Protein AF-A0A7H5EWJ4-F1 (afdb_monomer_lite)

Sequence (745 aa):
MSKYFSHTSLWKEDADQFNPGRESRLIYRKPTSVRSFLQLGENDAYFILIGPKGSGKSLLLKEKAHSYTLEDRGYINLSGSEIAEKVTINAPVFEALSGFERERDWRDIWLFAICVLILANDKIPGNLPDSLQDKFHNAKAIGSIITEVIKDREQTGHYLKMIEQLCDEIRDKVQQPAFLCLDNVDGCLSSVIGDITKEDYESGRDALPNTAKVWTYSQIGAMKAVDAANSISSHLKVNVAIRKEVVPYISGQLLGNHLAKAVFLSLDKYELEQLFYNRIALTDPKELVTPHASEPFKRFTGLSTIPHRYVIHDDGSPMQETTFDYFYRHGFGRPRDLIVIGRAVSDLTQGPEFRAAPQEKRLSLLRQKVFEASQTNLRNYLKEVMPSLKRKVLENFIRKLKSNVIPMRQARQLDQDLLRYLFNLGCIGIVKNDPYNNTSDFIQHFEAPASNSYLDQRSLPDSPFYLVHPCLDLFFVENNRIHNGDWYNKTNIIGNMNSFRLPPENIGSLDSWKPSAVSGSRMKNPSQYHERPLEEYYEHFCKENEGILDRKANQLEENVADTFEKVFNLVMLHRLRAKGQLPVTDDQIEQAEKILEDCRLAQKHTAKLGRELNMYTVMRFQQKLQHRMLFLALYLIMELPLHQIKQFFHTEESFDLSLEPPRGNGPINFLQAAFFVEHLKGKLAEDPVERVGEKLKIFGNLSVIEKRCLLGIKEECKAYCQRFLESHHVEGLNCCDYLSIDWLK

Radius of gyration: 35.71 Å; chains: 1; bounding box: 89×78×93 Å

Structure (mmCIF, N/CA/C/O backbone):
data_AF-A0A7H5EWJ4-F1
#
_entry.id   AF-A0A7H5EWJ4-F1
#
loop_
_atom_site.group_PDB
_atom_site.id
_atom_site.type_symbol
_atom_site.label_atom_id
_atom_site.label_alt_id
_atom_site.label_comp_id
_atom_site.label_asym_id
_atom_site.label_entity_id
_atom_site.label_seq_id
_atom_site.pdbx_PDB_ins_code
_atom_site.Cartn_x
_atom_site.Cartn_y
_atom_site.Cartn_z
_atom_site.occupancy
_atom_site.B_iso_or_equiv
_atom_site.auth_seq_id
_atom_site.auth_comp_id
_atom_site.auth_asym_id
_atom_site.auth_atom_id
_atom_site.pdbx_PDB_model_num
ATOM 1 N N . MET A 1 1 ? -32.517 17.276 -9.440 1.00 37.78 1 MET A N 1
ATOM 2 C CA . MET A 1 1 ? -31.635 17.480 -8.265 1.00 37.78 1 MET A CA 1
ATOM 3 C C . MET A 1 1 ? -30.145 17.348 -8.641 1.00 37.78 1 MET A C 1
ATOM 5 O O . MET A 1 1 ? -29.412 16.634 -7.975 1.00 37.78 1 MET A O 1
ATOM 9 N N . SER A 1 2 ? -29.675 18.022 -9.703 1.00 36.94 2 SER A N 1
ATOM 10 C CA . SER A 1 2 ? -28.271 17.985 -10.179 1.00 36.94 2 SER A CA 1
ATOM 11 C C . SER A 1 2 ? -27.576 19.353 -10.084 1.00 36.94 2 SER A C 1
ATOM 13 O O . SER A 1 2 ? -26.681 19.658 -10.866 1.00 36.94 2 SER A O 1
ATOM 15 N N . LYS A 1 3 ? -28.024 20.222 -9.169 1.00 36.38 3 LYS A N 1
ATOM 16 C CA . LYS A 1 3 ? -27.422 21.545 -8.977 1.00 36.38 3 LYS A CA 1
ATOM 17 C C . LYS A 1 3 ? -26.226 21.438 -8.021 1.00 36.38 3 LYS A C 1
ATOM 19 O O . LYS A 1 3 ? -26.420 21.346 -6.817 1.00 36.38 3 LYS A O 1
ATOM 24 N N . TYR A 1 4 ? -25.036 21.477 -8.622 1.00 44.47 4 TYR A N 1
ATOM 25 C CA . TYR A 1 4 ? -23.759 21.974 -8.093 1.00 44.47 4 TYR A CA 1
ATOM 26 C C . TYR A 1 4 ? -23.183 21.294 -6.843 1.00 44.47 4 TYR A C 1
ATOM 28 O O . TYR A 1 4 ? -23.276 21.812 -5.734 1.00 44.47 4 TYR A O 1
ATOM 36 N N . PHE A 1 5 ? -22.448 20.202 -7.056 1.00 49.22 5 PHE A N 1
ATOM 37 C CA . PHE A 1 5 ? -21.243 19.970 -6.259 1.00 49.22 5 PHE A CA 1
ATOM 38 C C . PHE A 1 5 ? -20.154 20.879 -6.830 1.00 49.22 5 PHE A C 1
ATOM 40 O O . PHE A 1 5 ? -19.842 20.778 -8.013 1.00 49.22 5 PHE A O 1
ATOM 47 N N . SER A 1 6 ? -19.623 21.816 -6.040 1.00 49.12 6 SER A N 1
ATOM 48 C CA . SER A 1 6 ? -18.470 22.610 -6.480 1.00 49.12 6 SER A CA 1
ATOM 49 C C . SER A 1 6 ? -17.283 21.680 -6.738 1.00 49.12 6 SER A C 1
ATOM 51 O O . SER A 1 6 ? -17.130 20.669 -6.056 1.00 49.12 6 SER A O 1
ATOM 53 N N . HIS A 1 7 ? -16.408 22.011 -7.679 1.00 50.75 7 HIS A N 1
ATOM 54 C CA . HIS A 1 7 ? -15.266 21.172 -8.045 1.00 50.75 7 HIS A CA 1
ATOM 55 C C . HIS A 1 7 ? -14.399 20.712 -6.846 1.00 50.75 7 HIS A C 1
ATOM 57 O O . HIS A 1 7 ? -14.076 19.531 -6.691 1.00 50.75 7 HIS A O 1
ATOM 63 N N . THR A 1 8 ? -14.113 21.631 -5.917 1.00 53.62 8 THR A N 1
ATOM 64 C CA . THR A 1 8 ? -13.397 21.364 -4.656 1.00 53.62 8 THR A CA 1
ATOM 65 C C . THR A 1 8 ? -14.100 20.360 -3.747 1.00 53.62 8 THR A C 1
ATOM 67 O O . THR A 1 8 ? -13.459 19.757 -2.891 1.00 53.62 8 THR A O 1
ATOM 70 N N . SER A 1 9 ? -15.405 20.150 -3.925 1.00 63.19 9 SER A N 1
ATOM 71 C CA . SER A 1 9 ? -16.182 19.213 -3.118 1.00 63.19 9 SER A CA 1
ATOM 72 C C . SER A 1 9 ? -16.064 17.759 -3.581 1.00 63.19 9 SER A C 1
ATOM 74 O O . SER A 1 9 ? -16.241 16.853 -2.768 1.00 63.19 9 SER A O 1
ATOM 76 N N . LEU A 1 10 ? -15.706 17.512 -4.848 1.00 82.12 10 LEU A N 1
ATOM 77 C CA . LEU A 1 10 ? -15.564 16.150 -5.365 1.00 82.12 10 LEU A CA 1
ATOM 78 C C . LEU A 1 10 ? -14.201 15.548 -5.025 1.00 82.12 10 LEU A C 1
ATOM 80 O O . LEU A 1 10 ? -14.117 14.339 -4.891 1.00 82.12 10 LEU A O 1
ATOM 84 N N . TRP A 1 11 ? -13.147 16.331 -4.806 1.00 85.94 11 TRP A N 1
ATOM 85 C CA . TRP A 1 11 ? -11.803 15.812 -4.504 1.00 85.94 11 TRP A CA 1
ATOM 86 C C . TRP A 1 11 ? -11.356 16.083 -3.058 1.00 85.94 11 TRP A C 1
ATOM 88 O O . TRP A 1 11 ? -10.219 16.471 -2.808 1.00 85.94 11 TRP A O 1
ATOM 98 N N . LYS A 1 12 ? -12.261 15.893 -2.090 1.00 85.06 12 LYS A N 1
ATOM 99 C CA . LYS A 1 12 ? -11.979 16.068 -0.655 1.00 85.06 12 LYS A CA 1
ATOM 100 C C . LYS A 1 12 ? -11.032 14.990 -0.130 1.00 85.06 12 LYS A C 1
ATOM 102 O O . LYS A 1 12 ? -11.341 13.801 -0.204 1.00 85.06 12 LYS A O 1
ATOM 107 N N . GLU A 1 13 ? -9.904 15.424 0.424 1.00 81.81 13 GLU A N 1
ATOM 108 C CA . GLU A 1 13 ? -8.864 14.553 0.993 1.00 81.81 13 GLU A CA 1
ATOM 109 C C . GLU A 1 13 ? -9.197 14.097 2.422 1.00 81.81 13 GLU A C 1
ATOM 111 O O . GLU A 1 13 ? -8.827 12.989 2.827 1.00 81.81 13 GLU A O 1
ATOM 116 N N . ASP A 1 14 ? -9.898 14.950 3.177 1.00 82.12 14 ASP A N 1
ATOM 117 C CA . ASP A 1 14 ? -10.273 14.714 4.569 1.00 82.12 14 ASP A CA 1
ATOM 118 C C . ASP A 1 14 ? -11.754 14.326 4.686 1.00 82.12 14 ASP A C 1
ATOM 120 O O . ASP A 1 14 ? -12.637 14.959 4.101 1.00 82.12 14 ASP A O 1
ATOM 124 N N . ALA A 1 15 ? -12.028 13.296 5.485 1.00 81.81 15 ALA A N 1
ATOM 125 C CA . ALA A 1 15 ? -13.382 12.876 5.815 1.00 81.81 15 ALA A CA 1
ATOM 126 C C . ALA A 1 15 ? -14.124 13.923 6.669 1.00 81.81 15 ALA A C 1
ATOM 128 O O . ALA A 1 15 ? -15.350 13.892 6.734 1.00 81.81 15 ALA A O 1
ATOM 129 N N . ASP A 1 16 ? -13.425 14.859 7.317 1.00 82.25 16 ASP A N 1
ATOM 130 C CA . ASP A 1 16 ? -14.025 16.012 8.013 1.00 82.25 16 ASP A CA 1
ATOM 131 C C . ASP A 1 16 ? -14.712 16.994 7.063 1.00 82.25 16 ASP A C 1
ATOM 133 O O . ASP A 1 16 ? -15.659 17.673 7.449 1.00 82.25 16 ASP A O 1
ATOM 137 N N . GLN A 1 17 ? -14.315 17.010 5.793 1.00 81.44 17 GLN A N 1
ATOM 138 C CA . GLN A 1 17 ? -14.946 17.852 4.779 1.00 81.44 17 GLN A CA 1
ATOM 139 C C . GLN A 1 17 ? -16.190 17.193 4.171 1.00 81.44 17 GLN A C 1
ATOM 141 O O . GLN A 1 17 ? -16.943 17.856 3.456 1.00 81.44 17 GLN A O 1
ATOM 146 N N . PHE A 1 18 ? -16.386 15.892 4.390 1.00 81.56 18 PHE A N 1
ATOM 147 C CA . PHE A 1 18 ? -17.461 15.113 3.786 1.00 81.56 18 PHE A CA 1
ATOM 148 C C . PHE A 1 18 ? -18.790 15.344 4.507 1.00 81.56 18 PHE A C 1
ATOM 150 O O . PHE A 1 18 ? -18.836 15.345 5.736 1.00 81.56 18 PHE A O 1
ATOM 157 N N . ASN A 1 19 ? -19.873 15.501 3.742 1.00 82.00 19 ASN A N 1
ATOM 158 C CA . ASN A 1 19 ? -21.229 15.585 4.281 1.00 82.00 19 ASN A CA 1
ATOM 159 C C . ASN A 1 19 ? -21.991 14.270 4.013 1.00 82.00 19 ASN A C 1
ATOM 161 O O . ASN A 1 19 ? -22.425 14.044 2.873 1.00 82.00 19 ASN A O 1
ATOM 165 N N . PRO A 1 20 ? -22.153 13.408 5.036 1.00 80.94 20 PRO A N 1
ATOM 166 C CA . PRO A 1 20 ? -22.885 12.152 4.909 1.00 80.94 20 PRO A CA 1
ATOM 167 C C . PRO A 1 20 ? -24.307 12.336 4.365 1.00 80.94 20 PRO A C 1
ATOM 169 O O . PRO A 1 20 ? -24.958 13.355 4.596 1.00 80.94 20 PRO A O 1
ATOM 172 N N . GLY A 1 21 ? -24.782 11.372 3.578 1.00 76.06 21 GLY A N 1
ATOM 173 C CA . GLY A 1 21 ? -26.097 11.423 2.924 1.00 76.06 21 GLY A CA 1
ATOM 174 C C . GLY A 1 21 ? -26.117 12.236 1.630 1.00 76.06 21 GLY A C 1
ATOM 175 O O . GLY A 1 21 ? -26.536 11.741 0.582 1.00 76.06 21 GLY A O 1
ATOM 176 N N . ARG A 1 22 ? -25.615 13.479 1.657 1.00 76.31 22 ARG A N 1
ATOM 177 C CA . ARG A 1 22 ? -25.525 14.319 0.445 1.00 76.31 22 ARG A CA 1
ATOM 178 C C . ARG A 1 22 ? -24.484 13.781 -0.527 1.00 76.31 22 ARG A C 1
ATOM 180 O O . ARG A 1 22 ? -24.718 13.743 -1.734 1.00 76.31 22 ARG A O 1
ATOM 187 N N . GLU A 1 23 ? -23.347 13.354 0.006 1.00 80.31 23 GLU A N 1
ATOM 188 C CA . GLU A 1 23 ? -22.179 12.943 -0.770 1.00 80.31 23 GLU A CA 1
ATOM 189 C C . GLU A 1 23 ? -21.988 11.420 -0.809 1.00 80.31 23 GLU A C 1
ATOM 191 O O . GLU A 1 23 ? -20.980 10.939 -1.322 1.00 80.31 23 GLU A O 1
ATOM 196 N N . SER A 1 24 ? -22.976 10.633 -0.366 1.00 78.81 24 SER A N 1
ATOM 197 C CA . SER A 1 24 ? -22.932 9.159 -0.334 1.00 78.81 24 SER A CA 1
ATOM 198 C C . SER A 1 24 ? -22.603 8.505 -1.681 1.00 78.81 24 SER A C 1
ATOM 200 O O . SER A 1 24 ? -22.099 7.384 -1.720 1.00 78.81 24 SER A O 1
ATOM 202 N N . ARG A 1 25 ? -22.845 9.206 -2.798 1.00 78.88 25 ARG A N 1
ATOM 203 C CA . ARG A 1 25 ? -22.490 8.768 -4.162 1.00 78.88 25 ARG A CA 1
ATOM 204 C C . ARG A 1 25 ? -20.980 8.725 -4.420 1.00 78.88 25 ARG A C 1
ATOM 206 O O . ARG A 1 25 ? -20.555 8.073 -5.367 1.00 78.88 25 ARG A O 1
ATOM 213 N N . LEU A 1 26 ? -20.181 9.408 -3.599 1.00 80.69 26 LEU A N 1
ATOM 214 C CA . LEU A 1 26 ? -18.717 9.364 -3.656 1.00 80.69 26 LEU A CA 1
ATOM 215 C C . LEU A 1 26 ? -18.150 8.075 -3.047 1.00 80.69 26 LEU A C 1
ATOM 217 O O . LEU A 1 26 ? -16.985 7.751 -3.276 1.00 80.69 26 LEU A O 1
ATOM 221 N N . ILE A 1 27 ? -18.956 7.338 -2.276 1.00 81.56 27 ILE A N 1
ATOM 222 C CA . ILE A 1 27 ? -18.555 6.074 -1.665 1.00 81.56 27 ILE A CA 1
ATOM 223 C C . ILE A 1 27 ? -18.795 4.952 -2.669 1.00 81.56 27 ILE A C 1
ATOM 225 O O . ILE A 1 27 ? -19.927 4.660 -3.058 1.00 81.56 27 ILE A O 1
ATOM 229 N N . TYR A 1 28 ? -17.722 4.271 -3.057 1.00 83.25 28 TYR A N 1
ATOM 230 C CA . TYR A 1 28 ? -17.831 3.061 -3.854 1.00 83.25 28 TYR A CA 1
ATOM 231 C C . TYR A 1 28 ? -18.279 1.899 -2.956 1.00 83.25 28 TYR A C 1
ATOM 233 O O . TYR A 1 28 ? -17.487 1.352 -2.198 1.00 83.25 28 TYR A O 1
ATOM 241 N N . ARG A 1 29 ? -19.575 1.561 -3.003 1.00 82.44 29 ARG A N 1
ATOM 242 C CA . ARG A 1 29 ? -20.225 0.579 -2.106 1.00 82.44 29 ARG A CA 1
ATOM 243 C C . ARG A 1 29 ? -20.177 -0.878 -2.588 1.00 82.44 29 ARG A C 1
ATOM 245 O O . ARG A 1 29 ? -20.661 -1.755 -1.880 1.00 82.44 29 ARG A O 1
ATOM 252 N N . LYS A 1 30 ? -19.647 -1.147 -3.786 1.00 83.19 30 LYS A N 1
ATOM 253 C CA . LYS A 1 30 ? -19.536 -2.516 -4.325 1.00 83.19 30 LYS A CA 1
ATOM 254 C C . LYS A 1 30 ? -18.557 -3.430 -3.564 1.00 83.19 30 LYS A C 1
ATOM 256 O O . LYS A 1 30 ? -18.903 -4.603 -3.438 1.00 83.19 30 LYS A O 1
ATOM 261 N N . PRO A 1 31 ? -17.402 -2.952 -3.053 1.00 86.31 31 PRO A N 1
ATOM 262 C CA . PRO A 1 31 ? -16.474 -3.782 -2.294 1.00 86.31 31 PRO A CA 1
ATOM 263 C C . PRO A 1 31 ? -17.175 -4.455 -1.118 1.00 86.31 31 PRO A C 1
ATOM 265 O O . PRO A 1 31 ? -17.892 -3.801 -0.353 1.00 86.31 31 PRO A O 1
ATOM 268 N N . THR A 1 32 ? -16.956 -5.759 -0.948 1.00 84.81 32 THR A N 1
ATOM 269 C CA . THR A 1 32 ? -17.618 -6.545 0.105 1.00 84.81 32 THR A CA 1
ATOM 270 C C . THR A 1 32 ? -17.316 -5.988 1.492 1.00 84.81 32 THR A C 1
ATOM 272 O O . THR A 1 32 ? -18.220 -5.925 2.322 1.00 84.81 32 THR A O 1
ATOM 275 N N . SER A 1 33 ? -16.088 -5.520 1.731 1.00 87.06 33 SER A N 1
ATOM 276 C CA . SER A 1 33 ? -15.681 -4.876 2.986 1.00 87.06 33 SER A CA 1
ATOM 277 C C . SER A 1 33 ? -16.533 -3.633 3.283 1.00 87.06 33 SER A C 1
ATOM 279 O O . SER A 1 33 ? -17.160 -3.540 4.336 1.00 87.06 33 SER A O 1
ATOM 281 N N . VAL A 1 34 ? -16.651 -2.718 2.318 1.00 88.81 34 VAL A N 1
ATOM 282 C CA . VAL A 1 34 ? -17.464 -1.497 2.439 1.00 88.81 34 VAL A CA 1
ATOM 283 C C . VAL A 1 34 ? -18.936 -1.834 2.659 1.00 88.81 34 VAL A C 1
ATOM 285 O O . VAL A 1 34 ? -19.568 -1.294 3.567 1.00 88.81 34 VAL A O 1
ATOM 288 N N . ARG A 1 35 ? -19.489 -2.742 1.848 1.00 89.19 35 ARG A N 1
ATOM 289 C CA . ARG A 1 35 ? -20.900 -3.127 1.934 1.00 89.19 35 ARG A CA 1
ATOM 290 C C . ARG A 1 35 ? -21.232 -3.752 3.284 1.00 89.19 35 ARG A C 1
ATOM 292 O O . ARG A 1 35 ? -22.228 -3.363 3.877 1.00 89.19 35 ARG A O 1
ATOM 299 N N . SER A 1 36 ? -20.411 -4.692 3.748 1.00 88.81 36 SER A N 1
ATOM 300 C CA . SER A 1 36 ? -20.656 -5.429 4.995 1.00 88.81 36 SER A CA 1
ATOM 301 C C . SER A 1 36 ? -20.597 -4.501 6.203 1.00 88.81 36 SER A C 1
ATOM 303 O O . SER A 1 36 ? -21.455 -4.576 7.072 1.00 88.81 36 SER A O 1
ATOM 305 N N . PHE A 1 37 ? -19.650 -3.559 6.231 1.00 92.38 37 PHE A N 1
ATOM 306 C CA . PHE A 1 37 ? -19.574 -2.598 7.330 1.00 92.38 37 PHE A CA 1
ATOM 307 C C . PHE A 1 37 ? -20.787 -1.655 7.374 1.00 92.38 37 PHE A C 1
ATOM 309 O O . PHE A 1 37 ? -21.310 -1.382 8.451 1.00 92.38 37 PHE A O 1
ATOM 316 N N . LEU A 1 38 ? -21.256 -1.174 6.216 1.00 91.00 38 LEU A N 1
ATOM 317 C CA . LEU A 1 38 ? -22.390 -0.243 6.116 1.00 91.00 38 LEU A CA 1
ATOM 318 C C . LEU A 1 38 ? -23.775 -0.915 6.222 1.00 91.00 38 LEU A C 1
ATOM 320 O O . LEU A 1 38 ? -24.786 -0.216 6.140 1.00 91.00 38 LEU A O 1
ATOM 324 N N . GLN A 1 39 ? -23.852 -2.243 6.361 1.00 88.12 39 GLN A N 1
ATOM 325 C CA . GLN A 1 39 ? -25.119 -2.941 6.591 1.00 88.12 39 GLN A CA 1
ATOM 326 C C . GLN A 1 39 ? -25.670 -2.624 7.983 1.00 88.12 39 GLN A C 1
ATOM 328 O O . GLN A 1 39 ? -24.921 -2.551 8.952 1.00 88.12 39 GLN A O 1
ATOM 333 N N . LEU A 1 40 ? -26.992 -2.448 8.060 1.00 84.12 40 LEU A N 1
ATOM 334 C CA . LEU A 1 40 ? -27.727 -2.156 9.289 1.00 84.12 40 LEU A CA 1
ATOM 335 C C . LEU A 1 40 ? -28.909 -3.128 9.464 1.00 84.12 40 LEU A C 1
ATOM 337 O O . LEU A 1 40 ? -29.346 -3.744 8.492 1.00 84.12 40 LEU A O 1
ATOM 341 N N . GLY A 1 41 ? -29.488 -3.181 10.668 1.00 77.06 41 GLY A N 1
ATOM 342 C CA . GLY A 1 41 ? -30.651 -4.019 10.998 1.00 77.06 41 GLY A CA 1
ATOM 343 C C . GLY A 1 41 ? -30.245 -5.372 11.583 1.00 77.06 41 GLY A C 1
ATOM 344 O O . GLY A 1 41 ? -29.256 -5.451 12.304 1.00 77.06 41 GLY A O 1
ATOM 345 N N . GLU A 1 42 ? -30.977 -6.440 11.255 1.00 66.00 42 GLU A N 1
ATOM 346 C CA . GLU A 1 42 ? -30.692 -7.808 11.738 1.00 66.00 42 GLU A CA 1
ATOM 347 C C . GLU A 1 42 ? -29.290 -8.312 11.346 1.00 66.00 42 GLU A C 1
ATOM 349 O O . GLU A 1 42 ? -28.726 -9.169 12.017 1.00 66.00 42 GLU A O 1
ATOM 354 N N . ASN A 1 43 ? -28.700 -7.725 10.299 1.00 71.94 43 ASN A N 1
ATOM 355 C CA . ASN A 1 43 ? -27.361 -8.048 9.800 1.00 71.94 43 ASN A CA 1
ATOM 356 C C . ASN A 1 43 ? -26.273 -7.055 10.257 1.00 71.94 43 ASN A C 1
ATOM 358 O O . ASN A 1 43 ? -25.161 -7.076 9.730 1.00 71.94 43 ASN A O 1
ATOM 362 N N . ASP A 1 44 ? -26.568 -6.159 11.203 1.00 83.12 44 ASP A N 1
ATOM 363 C CA . ASP A 1 44 ? -25.583 -5.229 11.768 1.00 83.12 44 ASP A CA 1
ATOM 364 C C . ASP A 1 44 ? -24.665 -5.950 12.765 1.00 83.12 44 ASP A C 1
ATOM 366 O O . ASP A 1 44 ? -24.838 -5.868 13.982 1.00 83.12 44 ASP A O 1
ATOM 370 N N . ALA A 1 45 ? -23.727 -6.726 12.222 1.00 85.31 45 ALA A N 1
ATOM 371 C CA . ALA A 1 45 ? -22.802 -7.571 12.979 1.00 85.31 45 ALA A CA 1
ATOM 372 C C . ALA A 1 45 ? -21.380 -6.989 13.082 1.00 85.31 45 ALA A C 1
ATOM 374 O O . ALA A 1 45 ? -20.553 -7.501 13.839 1.00 85.31 45 ALA A O 1
ATOM 375 N N . TYR A 1 46 ? -21.080 -5.932 12.317 1.00 91.81 46 TYR A N 1
ATOM 376 C CA . TYR A 1 46 ? -19.728 -5.393 12.167 1.00 91.81 46 TYR A CA 1
ATOM 377 C C . TYR A 1 46 ? -19.584 -4.016 12.809 1.00 91.81 46 TYR A C 1
ATOM 379 O O . TYR A 1 46 ? -20.022 -3.008 12.254 1.00 91.81 46 TYR A O 1
ATOM 387 N N . PHE A 1 47 ? -18.902 -3.966 13.949 1.00 93.81 47 PHE A N 1
ATOM 388 C CA . PHE A 1 47 ? -18.723 -2.746 14.747 1.00 93.81 47 PHE A CA 1
ATOM 389 C C . PHE A 1 47 ? -17.296 -2.198 14.696 1.00 93.81 47 PHE A C 1
ATOM 391 O O . PHE A 1 47 ? -17.046 -1.044 15.043 1.00 93.81 47 PHE A O 1
ATOM 398 N N . ILE A 1 48 ? -16.347 -3.019 14.250 1.00 95.69 48 ILE A N 1
ATOM 399 C CA . ILE A 1 48 ? -14.925 -2.686 14.235 1.00 95.69 48 ILE A CA 1
ATOM 400 C C . ILE A 1 48 ? -14.469 -2.545 12.783 1.00 95.69 48 ILE A C 1
ATOM 402 O O . ILE A 1 48 ? -14.607 -3.468 11.981 1.00 95.69 48 ILE A O 1
ATOM 406 N N . LEU A 1 49 ? -13.885 -1.399 12.442 1.00 95.75 49 LEU A N 1
ATOM 407 C CA . LEU A 1 49 ? -13.306 -1.148 11.126 1.00 95.75 49 LEU A CA 1
ATOM 408 C C . LEU A 1 49 ? -11.780 -1.093 11.219 1.00 95.75 49 LEU A C 1
ATOM 410 O O . LEU A 1 49 ? -11.210 -0.216 11.867 1.00 95.75 49 LEU A O 1
ATOM 414 N N . ILE A 1 50 ? -11.109 -2.015 10.535 1.00 94.75 50 ILE A N 1
ATOM 415 C CA . ILE A 1 50 ? -9.654 -2.171 10.569 1.00 94.75 50 ILE A CA 1
ATOM 416 C C . ILE A 1 50 ? -9.080 -1.802 9.208 1.00 94.75 50 ILE A C 1
ATOM 418 O O . ILE A 1 50 ? -9.507 -2.319 8.183 1.00 94.75 50 ILE A O 1
ATOM 422 N N . GLY A 1 51 ? -8.068 -0.941 9.169 1.00 92.94 51 GLY A N 1
ATOM 423 C CA . GLY A 1 51 ? -7.409 -0.595 7.909 1.00 92.94 51 GLY A CA 1
ATOM 424 C C . GLY A 1 51 ? -6.227 0.355 8.084 1.00 92.94 51 GLY A C 1
ATOM 425 O O . GLY A 1 51 ? -6.128 1.036 9.113 1.00 92.94 51 GLY A O 1
ATOM 426 N N . PRO A 1 52 ? -5.333 0.460 7.086 1.00 91.19 52 PRO A N 1
ATOM 427 C CA . PRO A 1 52 ? -4.208 1.391 7.138 1.00 91.19 52 PRO A CA 1
ATOM 428 C C . PRO A 1 52 ? -4.684 2.849 7.184 1.00 91.19 52 PRO A C 1
ATOM 430 O O . PRO A 1 52 ? -5.844 3.169 6.881 1.00 91.19 52 PRO A O 1
ATOM 433 N N . LYS A 1 53 ? -3.805 3.775 7.572 1.00 90.19 53 LYS A N 1
ATOM 434 C CA . LYS A 1 53 ? -4.106 5.214 7.495 1.00 90.19 53 LYS A CA 1
ATOM 435 C C . LYS A 1 53 ? -4.262 5.635 6.029 1.00 90.19 53 LYS A C 1
ATOM 437 O O . LYS A 1 53 ? -3.485 5.212 5.180 1.00 90.19 53 LYS A O 1
ATOM 442 N N . GLY A 1 54 ? -5.311 6.404 5.722 1.00 90.38 54 GLY A N 1
ATOM 443 C CA . GLY A 1 54 ? -5.662 6.790 4.346 1.00 90.38 54 GLY A CA 1
ATOM 444 C C . GLY A 1 54 ? -6.555 5.804 3.570 1.00 90.38 54 GLY A C 1
ATOM 445 O O . GLY A 1 54 ? -6.863 6.071 2.411 1.00 90.38 54 GLY A O 1
ATOM 446 N N . SER A 1 55 ? -7.017 4.708 4.192 1.00 91.38 55 SER A N 1
ATOM 447 C CA . SER A 1 55 ? -7.937 3.725 3.572 1.00 91.38 55 SER A CA 1
ATOM 448 C C . SER A 1 55 ? -9.403 4.168 3.475 1.00 91.38 55 SER A C 1
ATOM 450 O O . SER A 1 55 ? -10.173 3.538 2.762 1.00 91.38 55 SER A O 1
ATOM 452 N N . GLY A 1 56 ? -9.802 5.241 4.168 1.00 91.50 56 GLY A N 1
ATOM 453 C CA . GLY A 1 56 ? -11.191 5.726 4.184 1.00 91.50 56 GLY A CA 1
ATOM 454 C C . GLY A 1 56 ? -12.011 5.334 5.420 1.00 91.50 56 GLY A C 1
ATOM 455 O O . GLY A 1 56 ? -13.228 5.486 5.399 1.00 91.50 56 GLY A O 1
ATOM 456 N N . LYS A 1 57 ? -11.376 4.876 6.511 1.00 93.50 57 LYS A N 1
ATOM 457 C CA . LYS A 1 57 ? -12.077 4.471 7.747 1.00 93.50 57 LYS A CA 1
ATOM 458 C C . LYS A 1 57 ? -13.039 5.532 8.292 1.00 93.50 57 LYS A C 1
ATOM 460 O O . LYS A 1 57 ? -14.219 5.250 8.457 1.00 93.50 57 LYS A O 1
ATOM 465 N N . SER A 1 58 ? -12.547 6.752 8.498 1.00 92.81 58 SER A N 1
ATOM 466 C CA . SER A 1 58 ? -13.328 7.886 9.011 1.00 92.81 58 SER A CA 1
ATOM 467 C C . SER A 1 58 ? -14.540 8.208 8.132 1.00 92.81 58 SER A C 1
ATOM 469 O O . SER A 1 58 ? -15.626 8.476 8.635 1.00 92.81 58 SER A O 1
ATOM 471 N N . LEU A 1 59 ? -14.389 8.105 6.804 1.00 91.94 59 LEU A N 1
ATOM 472 C CA . LEU A 1 59 ? -15.4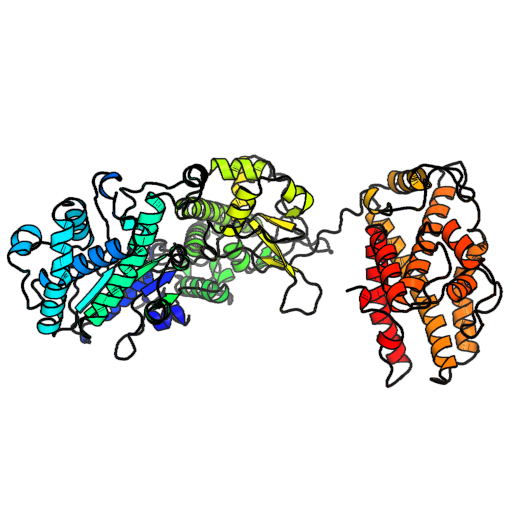85 8.306 5.853 1.00 91.94 59 LEU A CA 1
ATOM 473 C C . LEU A 1 59 ? -16.588 7.253 6.037 1.00 91.94 59 LEU A C 1
ATOM 475 O O . LEU A 1 59 ? -17.763 7.601 6.125 1.00 91.94 59 LEU A O 1
ATOM 479 N N . LEU A 1 60 ? -16.216 5.973 6.125 1.00 93.31 60 LEU A N 1
ATOM 480 C CA . LEU A 1 60 ? -17.178 4.884 6.313 1.00 93.31 60 LEU A CA 1
ATOM 481 C C . LEU A 1 60 ? -17.841 4.926 7.689 1.00 93.31 60 LEU A C 1
ATOM 483 O O . LEU A 1 60 ? -19.030 4.642 7.794 1.00 93.31 60 LEU A O 1
ATOM 487 N N . LEU A 1 61 ? -17.100 5.307 8.730 1.00 93.56 61 LEU A N 1
ATOM 488 C CA . LEU A 1 61 ? -17.640 5.450 10.078 1.00 93.56 61 LEU A CA 1
ATOM 489 C C . LEU A 1 61 ? -18.711 6.549 10.130 1.00 93.56 61 LEU A C 1
ATOM 491 O O . LEU A 1 61 ? -19.793 6.317 10.662 1.00 93.56 61 LEU A O 1
ATOM 495 N N . LYS A 1 62 ? -18.456 7.706 9.504 1.00 92.19 62 LYS A N 1
ATOM 496 C CA . LYS A 1 62 ? -19.437 8.797 9.392 1.00 92.19 62 LYS A CA 1
ATOM 497 C C . LYS A 1 62 ? -20.651 8.422 8.550 1.00 92.19 62 LYS A C 1
ATOM 499 O O . LYS A 1 62 ? -21.766 8.803 8.888 1.00 92.19 62 LYS A O 1
ATOM 504 N N . GLU A 1 63 ? -20.457 7.663 7.474 1.00 92.12 63 GLU A N 1
ATOM 505 C CA . GLU A 1 63 ? -21.569 7.177 6.655 1.00 92.12 63 GLU A CA 1
ATOM 506 C C . GLU A 1 63 ? -22.434 6.154 7.410 1.00 92.12 63 GLU A C 1
ATOM 508 O O . GLU A 1 63 ? -23.665 6.186 7.313 1.00 92.12 63 GLU A O 1
ATOM 513 N N . LYS A 1 64 ? -21.810 5.267 8.200 1.00 92.25 64 LYS A N 1
ATOM 514 C CA . LYS A 1 64 ? -22.526 4.335 9.079 1.00 92.25 64 LYS A CA 1
ATOM 515 C C . LYS A 1 64 ? -23.308 5.095 10.149 1.00 92.25 64 LYS A C 1
ATOM 517 O O . LYS A 1 64 ? -24.502 4.861 10.301 1.00 92.25 64 LYS A O 1
ATOM 522 N N . ALA A 1 65 ? -22.666 6.063 10.802 1.00 91.88 65 ALA A N 1
ATOM 523 C CA . ALA A 1 65 ? -23.301 6.943 11.774 1.00 91.88 65 ALA A CA 1
ATOM 524 C C . ALA A 1 65 ? -24.515 7.681 11.192 1.00 91.88 65 ALA A C 1
ATOM 526 O O . ALA A 1 65 ? -25.604 7.644 11.757 1.00 91.88 65 ALA A O 1
ATOM 527 N N . HIS A 1 66 ? -24.364 8.276 10.008 1.00 91.06 66 HIS A N 1
ATOM 528 C CA . HIS A 1 66 ? -25.466 8.930 9.308 1.00 91.06 66 HIS A CA 1
ATOM 529 C C . HIS A 1 66 ? -26.632 7.988 9.027 1.00 91.06 66 HIS A C 1
ATOM 531 O O . HIS A 1 66 ? -27.792 8.360 9.189 1.00 91.06 66 HIS A O 1
ATOM 537 N N . SER A 1 67 ? -26.328 6.749 8.659 1.00 89.44 67 SER A N 1
ATOM 538 C CA . SER A 1 67 ? -27.349 5.746 8.388 1.00 89.44 67 SER A CA 1
ATOM 539 C C . SER A 1 67 ? -28.166 5.383 9.644 1.00 89.44 67 SER A C 1
ATOM 541 O O . SER A 1 67 ? -29.332 5.023 9.495 1.00 89.44 67 SER A O 1
ATOM 543 N N . TYR A 1 68 ? -27.622 5.541 10.864 1.00 89.62 68 TYR A N 1
ATOM 544 C CA . TYR A 1 68 ? -28.399 5.453 12.115 1.00 89.62 68 TYR A CA 1
ATOM 545 C C . TYR A 1 68 ? -29.295 6.675 12.356 1.00 89.62 68 TYR A C 1
ATOM 547 O O . TYR A 1 68 ? -30.370 6.526 12.927 1.00 89.62 68 TYR A O 1
ATOM 555 N N . THR A 1 69 ? -28.883 7.867 11.908 1.00 85.94 69 THR A N 1
ATOM 556 C CA . THR A 1 69 ? -29.631 9.126 12.115 1.00 85.94 69 THR A CA 1
ATOM 557 C C . THR A 1 69 ? -30.840 9.316 11.197 1.00 85.94 69 THR A C 1
ATOM 559 O O . THR A 1 69 ? -31.574 10.286 11.362 1.00 85.94 69 THR A O 1
ATOM 562 N N . LEU A 1 70 ? -31.046 8.432 10.216 1.00 82.88 70 LEU A N 1
ATOM 563 C CA . LEU A 1 70 ? -32.198 8.510 9.317 1.00 82.88 70 LEU A CA 1
ATOM 564 C C . LEU A 1 70 ? -33.506 8.359 10.115 1.00 82.88 70 LEU A C 1
ATOM 566 O O . LEU A 1 70 ? -33.633 7.435 10.921 1.00 82.88 70 LEU A O 1
ATOM 570 N N . GLU A 1 71 ? -34.449 9.280 9.877 1.00 58.34 71 GLU A N 1
ATOM 571 C CA . GLU A 1 71 ? -35.614 9.577 10.736 1.00 58.34 71 GLU A CA 1
ATOM 572 C C . GLU A 1 71 ? -36.451 8.345 11.123 1.00 58.34 71 GLU A C 1
ATOM 574 O O . GLU A 1 71 ? -36.926 8.260 12.253 1.00 58.34 71 GLU A O 1
ATOM 579 N N . ASP A 1 72 ? -36.535 7.336 10.254 1.00 63.66 72 ASP A N 1
ATOM 580 C CA . ASP A 1 72 ? -37.331 6.123 10.482 1.00 63.66 72 ASP A CA 1
ATOM 581 C C . ASP A 1 72 ? -36.748 5.152 11.530 1.00 63.66 72 ASP A C 1
ATOM 583 O O . ASP A 1 72 ? -37.372 4.138 11.844 1.00 63.66 72 ASP A O 1
ATOM 587 N N . ARG A 1 73 ? -35.540 5.401 12.063 1.00 71.19 73 ARG A N 1
ATOM 588 C CA . ARG A 1 73 ? -34.831 4.436 12.931 1.00 71.19 73 ARG A CA 1
ATOM 589 C C . ARG A 1 73 ? -34.805 4.789 14.418 1.00 71.19 73 ARG A C 1
ATOM 591 O O . ARG A 1 73 ? -34.512 3.911 15.223 1.00 71.19 73 ARG A O 1
ATOM 598 N N . GLY A 1 74 ? -35.077 6.041 14.794 1.00 82.81 74 GLY A N 1
ATOM 599 C CA . GLY A 1 74 ? -35.243 6.453 16.199 1.00 82.81 74 GLY A CA 1
ATOM 600 C C . GLY A 1 74 ? -34.015 6.312 17.117 1.00 82.81 74 GLY A C 1
ATOM 601 O O . GLY A 1 74 ? -34.176 6.293 18.340 1.00 82.81 74 GLY A O 1
ATOM 602 N N . TYR A 1 75 ? -32.803 6.205 16.560 1.00 90.06 75 TYR A N 1
ATOM 603 C CA . TYR A 1 75 ? -31.578 6.036 17.345 1.00 90.06 75 TYR A CA 1
ATOM 604 C C . TYR A 1 75 ? -31.161 7.319 18.083 1.00 90.06 75 TYR A C 1
ATOM 606 O O . TYR A 1 75 ? -31.110 8.404 17.500 1.00 90.06 75 TYR A O 1
ATOM 614 N N . ILE A 1 76 ? -30.753 7.183 19.346 1.00 91.44 76 ILE A N 1
ATOM 615 C CA . ILE A 1 76 ? -30.103 8.246 20.119 1.00 91.44 76 ILE A CA 1
ATOM 616 C C . ILE A 1 76 ? -28.626 8.335 19.721 1.00 91.44 76 ILE A C 1
ATOM 618 O O . ILE A 1 76 ? -27.881 7.363 19.837 1.00 91.44 76 ILE A O 1
ATOM 622 N N . ASN A 1 77 ? -28.191 9.523 19.300 1.00 92.06 77 ASN A N 1
ATOM 623 C CA . ASN A 1 77 ? -26.774 9.821 19.113 1.00 92.06 77 ASN A CA 1
ATOM 624 C C . ASN A 1 77 ? -26.105 10.149 20.457 1.00 92.06 77 ASN A C 1
ATOM 626 O O . ASN A 1 77 ? -26.468 11.140 21.101 1.00 92.06 77 ASN A O 1
ATOM 630 N N . LEU A 1 78 ? -25.120 9.342 20.854 1.00 91.94 78 LEU A N 1
ATOM 631 C CA . LEU A 1 78 ? -24.377 9.519 22.101 1.00 91.94 78 LEU A CA 1
ATOM 632 C C . LEU A 1 78 ? -23.216 10.518 21.981 1.00 91.94 78 LEU A C 1
ATOM 634 O O . LEU A 1 78 ? -22.830 11.092 22.993 1.00 91.94 78 LEU A O 1
ATOM 638 N N . SER A 1 79 ? -22.707 10.809 20.775 1.00 84.19 79 SER A N 1
ATOM 639 C CA . SER A 1 79 ? -21.619 11.784 20.549 1.00 84.19 79 SER A CA 1
ATOM 640 C C . SER A 1 79 ? -22.094 13.247 20.489 1.00 84.19 79 SER A C 1
ATOM 642 O O . SER A 1 79 ? -21.455 14.113 19.889 1.00 84.19 79 SER A O 1
ATOM 644 N N . GLY A 1 80 ? -23.247 13.548 21.092 1.00 80.88 80 GLY A N 1
ATOM 645 C CA . GLY A 1 80 ? -23.812 14.895 21.131 1.00 80.88 80 GLY A CA 1
ATOM 646 C C . GLY A 1 80 ? -24.170 15.430 19.739 1.00 80.88 80 GLY A C 1
ATOM 647 O O . GLY A 1 80 ? -25.049 14.894 19.064 1.00 80.88 80 GLY A O 1
ATOM 648 N N . SER A 1 81 ? -23.531 16.533 19.333 1.00 76.19 81 SER A N 1
ATOM 649 C CA . SER A 1 81 ? -23.747 17.181 18.028 1.00 76.19 81 SER A CA 1
ATOM 650 C C . SER A 1 81 ? -22.919 16.579 16.892 1.00 76.19 81 SER A C 1
ATOM 652 O O . SER A 1 81 ? -23.219 16.829 15.725 1.00 76.19 81 SER A O 1
ATOM 654 N N . GLU A 1 82 ? -21.865 15.824 17.205 1.00 84.19 82 GLU A N 1
ATOM 655 C CA . GLU A 1 82 ? -21.021 15.196 16.192 1.00 84.19 82 GLU A CA 1
ATOM 656 C C . GLU A 1 82 ? -21.646 13.885 15.719 1.00 84.19 82 GLU A C 1
ATOM 658 O O . GLU A 1 82 ? -22.207 13.130 16.513 1.00 84.19 82 GLU A O 1
ATOM 663 N N . ILE A 1 83 ? -21.540 13.593 14.421 1.00 85.38 83 ILE A N 1
ATOM 664 C CA . ILE A 1 83 ? -22.049 12.333 13.860 1.00 85.38 83 ILE A CA 1
ATOM 665 C C . ILE A 1 83 ? -21.153 11.145 14.239 1.00 85.38 83 ILE A C 1
ATOM 667 O O . ILE A 1 83 ? -21.633 10.042 14.453 1.00 85.38 83 ILE A O 1
ATOM 671 N N . ALA A 1 84 ? -19.847 11.382 14.340 1.00 89.44 84 ALA A N 1
ATOM 672 C CA . ALA A 1 84 ? -18.860 10.458 14.871 1.00 89.44 84 ALA A CA 1
ATOM 673 C C . ALA A 1 84 ? -17.883 11.284 15.709 1.00 89.44 84 ALA A C 1
ATOM 675 O O . ALA A 1 84 ? -17.398 12.306 15.221 1.00 89.44 84 ALA A O 1
ATOM 676 N N . GLU A 1 85 ? -17.628 10.856 16.943 1.00 91.75 85 GLU A N 1
ATOM 677 C CA . GLU A 1 85 ? -16.758 11.563 17.878 1.00 91.75 85 GLU A CA 1
ATOM 678 C C . GLU A 1 85 ? -15.301 11.439 17.434 1.00 91.75 85 GLU A C 1
ATOM 680 O O . GLU A 1 85 ? -14.764 10.330 17.309 1.00 91.75 85 GLU A O 1
ATOM 685 N N . LYS A 1 86 ? -14.635 12.579 17.242 1.00 91.31 86 LYS A N 1
ATOM 686 C CA . LYS A 1 86 ? -13.190 12.614 16.999 1.00 91.31 86 LYS A CA 1
ATOM 687 C C . LYS A 1 86 ? -12.439 12.602 18.328 1.00 91.31 86 LYS A C 1
ATOM 689 O O . LYS A 1 86 ? -12.182 13.648 18.927 1.00 91.31 86 LYS A O 1
ATOM 694 N N . VAL A 1 87 ? -12.052 11.413 18.788 1.00 92.44 87 VAL A N 1
ATOM 695 C CA . VAL A 1 87 ? -11.495 11.267 20.137 1.00 92.44 87 VAL A CA 1
ATOM 696 C C . VAL A 1 87 ? -10.136 11.963 20.254 1.00 92.44 87 VAL A C 1
ATOM 698 O O . VAL A 1 87 ? -9.232 11.757 19.439 1.00 92.44 87 VAL A O 1
ATOM 701 N N . THR A 1 88 ? -9.993 12.778 21.301 1.00 90.50 88 THR A N 1
ATOM 702 C CA . THR A 1 88 ? -8.752 13.473 21.671 1.00 90.50 88 THR A CA 1
ATOM 703 C C . THR A 1 88 ? -8.544 13.366 23.179 1.00 90.50 88 THR A C 1
ATOM 705 O O . THR A 1 88 ? -9.441 13.703 23.950 1.00 90.50 88 THR A O 1
ATOM 708 N N . ILE A 1 89 ? -7.371 12.898 23.606 1.00 89.31 89 ILE A N 1
ATOM 709 C CA . ILE A 1 89 ? -7.005 12.733 25.017 1.00 89.31 89 ILE A CA 1
ATOM 710 C C . ILE A 1 89 ? -5.938 13.775 25.359 1.00 89.31 89 ILE A C 1
ATOM 712 O O . ILE A 1 89 ? -4.872 13.825 24.748 1.00 89.31 89 ILE A O 1
ATOM 716 N N . ASN A 1 90 ? -6.218 14.606 26.359 1.00 83.38 90 ASN A N 1
ATOM 717 C CA . ASN A 1 90 ? -5.352 15.707 26.778 1.00 83.38 90 ASN A CA 1
ATOM 718 C C . ASN A 1 90 ? -4.644 15.356 28.092 1.00 83.38 90 ASN A C 1
ATOM 720 O O . ASN A 1 90 ? -4.907 15.966 29.135 1.00 83.38 90 ASN A O 1
ATOM 724 N N . ALA A 1 91 ? -3.761 14.353 28.057 1.00 74.06 91 ALA A N 1
ATOM 725 C CA . ALA A 1 91 ? -2.895 14.078 29.200 1.00 74.06 91 ALA A CA 1
ATOM 726 C C . ALA A 1 91 ? -1.758 15.121 29.253 1.00 74.06 91 ALA A C 1
ATOM 728 O O . ALA A 1 91 ? -1.253 15.522 28.206 1.00 74.06 91 ALA A O 1
ATOM 729 N N . PRO A 1 92 ? -1.364 15.595 30.447 1.00 65.69 92 PRO A N 1
ATOM 730 C CA . PRO A 1 92 ? -0.414 16.699 30.572 1.00 65.69 92 PRO A CA 1
ATOM 731 C C . PRO A 1 92 ? 1.013 16.322 30.149 1.00 65.69 92 PRO A C 1
ATOM 733 O O . PRO A 1 92 ? 1.715 17.169 29.608 1.00 65.69 92 PRO A O 1
ATOM 736 N N . VAL A 1 93 ? 1.436 15.074 30.392 1.00 72.25 93 VAL A N 1
ATOM 737 C CA . VAL A 1 93 ? 2.787 14.561 30.101 1.00 72.25 93 VAL A CA 1
ATOM 738 C C . VAL A 1 93 ? 2.764 13.043 29.866 1.00 72.25 93 VAL A C 1
ATOM 740 O O . VAL A 1 93 ? 1.837 12.367 30.320 1.00 72.25 93 VAL A O 1
ATOM 743 N N . PHE A 1 94 ? 3.773 12.487 29.183 1.00 71.00 94 PHE A N 1
ATOM 744 C CA . PHE A 1 94 ? 3.864 11.041 28.915 1.00 71.00 94 PHE A CA 1
ATOM 745 C C . PHE A 1 94 ? 4.007 10.207 30.192 1.00 71.00 94 PHE A C 1
ATOM 747 O O . PHE A 1 94 ? 3.480 9.102 30.272 1.00 71.00 94 PHE A O 1
ATOM 754 N N . GLU A 1 95 ? 4.634 10.748 31.232 1.00 76.31 95 GLU A N 1
ATOM 755 C CA . GLU A 1 95 ? 4.777 10.114 32.543 1.00 76.31 95 GLU A CA 1
ATOM 756 C C . GLU A 1 95 ? 3.419 9.797 33.186 1.00 76.31 95 GLU A C 1
ATOM 758 O O . GLU A 1 95 ? 3.312 8.836 33.948 1.00 76.31 95 GLU A O 1
ATOM 763 N N . ALA A 1 96 ? 2.363 10.541 32.830 1.00 71.88 96 ALA A N 1
ATOM 764 C CA . ALA A 1 96 ? 0.996 10.246 33.259 1.00 71.88 96 ALA A CA 1
ATOM 765 C C . ALA A 1 96 ? 0.458 8.935 32.656 1.00 71.88 96 ALA A C 1
ATOM 767 O O . ALA A 1 96 ? -0.458 8.336 33.210 1.00 71.88 96 ALA A O 1
ATOM 768 N N . LEU A 1 97 ? 1.039 8.471 31.544 1.00 80.75 97 LEU A N 1
ATOM 769 C CA . LEU A 1 97 ? 0.700 7.204 30.893 1.00 80.75 97 LEU A CA 1
ATOM 770 C C . LEU A 1 97 ? 1.520 6.018 31.427 1.00 80.75 97 LEU A C 1
ATOM 772 O O . LEU A 1 97 ? 1.257 4.874 31.049 1.00 80.75 97 LEU A O 1
ATOM 776 N N . SER A 1 98 ? 2.499 6.269 32.305 1.00 78.06 98 SER A N 1
ATOM 777 C CA . SER A 1 98 ? 3.281 5.204 32.930 1.00 78.06 98 SER A CA 1
ATOM 778 C C . SER A 1 98 ? 2.371 4.292 33.753 1.00 78.06 98 SER A C 1
ATOM 780 O O . SER A 1 98 ? 1.570 4.764 34.557 1.00 78.06 98 SER A O 1
ATOM 782 N N . GLY A 1 99 ? 2.502 2.980 33.583 1.00 79.12 99 GLY A N 1
ATOM 783 C CA . GLY A 1 99 ? 1.646 1.975 34.212 1.00 79.12 99 GLY A CA 1
ATOM 784 C C . GLY A 1 99 ? 0.444 1.540 33.370 1.00 79.12 99 GLY A C 1
ATOM 785 O O . GLY A 1 99 ? -0.216 0.584 33.764 1.00 79.12 99 GLY A O 1
ATOM 786 N N . PHE A 1 100 ? 0.183 2.184 32.224 1.00 85.69 100 PHE A N 1
ATOM 787 C CA . PHE A 1 100 ? -0.840 1.779 31.251 1.00 85.69 100 PHE A CA 1
ATOM 788 C C . PHE A 1 100 ? -0.227 1.071 30.029 1.00 85.69 100 PHE A C 1
ATOM 790 O O . PHE A 1 100 ? -0.687 1.218 28.896 1.00 85.69 100 PHE A O 1
ATOM 797 N N . GLU A 1 101 ? 0.845 0.300 30.224 1.00 86.75 101 GLU A N 1
ATOM 798 C CA . GLU A 1 101 ? 1.513 -0.461 29.161 1.00 86.75 101 GLU A CA 1
ATOM 799 C C . GLU A 1 101 ? 0.922 -1.867 28.965 1.00 86.75 101 GLU A C 1
ATOM 801 O O . GLU A 1 101 ? 1.590 -2.735 28.398 1.00 86.75 101 GLU A O 1
ATOM 806 N N . ARG A 1 102 ? -0.310 -2.121 29.431 1.00 88.44 102 ARG A N 1
ATOM 807 C CA . ARG A 1 102 ? -1.009 -3.397 29.235 1.00 88.44 102 ARG A CA 1
ATOM 808 C C . ARG A 1 102 ? -2.318 -3.198 28.491 1.00 88.44 102 ARG A C 1
ATOM 810 O O . ARG A 1 102 ? -3.041 -2.223 28.667 1.00 88.44 102 ARG A O 1
ATOM 817 N N . GLU A 1 103 ? -2.651 -4.205 27.700 1.00 89.88 103 GLU A N 1
ATOM 818 C CA . GLU A 1 103 ? -3.873 -4.252 26.900 1.00 89.88 103 GLU A CA 1
ATOM 819 C C . GLU A 1 103 ? -5.155 -4.162 27.751 1.00 89.88 103 GLU A C 1
ATOM 821 O O . GLU A 1 103 ? -6.106 -3.470 27.385 1.00 89.88 103 GLU A O 1
ATOM 826 N N . ARG A 1 104 ? -5.167 -4.830 28.916 1.00 91.44 104 ARG A N 1
ATOM 827 C CA . ARG A 1 104 ? -6.314 -4.848 29.837 1.00 91.44 104 ARG A CA 1
ATOM 828 C C . ARG A 1 104 ? -6.645 -3.461 30.378 1.00 91.44 104 ARG A C 1
ATOM 830 O O . ARG A 1 104 ? -7.822 -3.126 30.457 1.00 91.44 104 ARG A O 1
ATOM 837 N N . ASP A 1 105 ? -5.629 -2.678 30.723 1.00 92.69 105 ASP A N 1
ATOM 838 C CA . ASP A 1 105 ? -5.835 -1.371 31.345 1.00 92.69 105 ASP A CA 1
ATOM 839 C C . ASP A 1 105 ? -6.575 -0.445 30.374 1.00 92.69 105 ASP A C 1
ATOM 841 O O . ASP A 1 105 ? -7.584 0.159 30.724 1.00 92.69 105 ASP A O 1
ATOM 845 N N . TRP A 1 106 ? -6.150 -0.431 29.107 1.00 94.88 106 TRP A N 1
ATOM 846 C CA . TRP A 1 106 ? -6.824 0.334 28.062 1.00 94.88 106 TRP A CA 1
ATOM 847 C C . TRP A 1 106 ? -8.235 -0.165 27.774 1.00 94.88 106 TRP A C 1
ATOM 849 O O . TRP A 1 106 ? -9.132 0.658 27.613 1.00 94.88 106 TRP A O 1
ATOM 859 N N . ARG A 1 107 ? -8.469 -1.484 27.736 1.00 95.38 107 ARG A N 1
ATOM 860 C CA . ARG A 1 107 ? -9.832 -2.026 27.601 1.00 95.38 107 ARG A CA 1
ATOM 861 C C . ARG A 1 107 ? -10.747 -1.480 28.697 1.00 95.38 107 ARG A C 1
ATOM 863 O O . ARG A 1 107 ? -11.839 -1.012 28.390 1.00 95.38 107 ARG A O 1
ATOM 870 N N . ASP A 1 108 ? -10.305 -1.546 29.949 1.00 96.38 108 ASP A N 1
ATOM 871 C CA . ASP A 1 108 ? -11.119 -1.154 31.101 1.00 96.38 108 ASP A CA 1
ATOM 872 C C . ASP A 1 108 ? -11.352 0.366 31.119 1.00 96.38 108 ASP A C 1
ATOM 874 O O . ASP A 1 108 ? -12.479 0.803 31.337 1.00 96.38 108 ASP A O 1
ATOM 878 N N . ILE A 1 109 ? -10.342 1.175 30.775 1.00 96.44 109 ILE A N 1
ATOM 879 C CA . ILE A 1 109 ? -10.472 2.637 30.640 1.00 96.44 109 ILE A CA 1
ATOM 880 C C . ILE A 1 109 ? -11.481 3.019 29.551 1.00 96.44 109 ILE A C 1
ATOM 882 O O . ILE A 1 109 ? -12.362 3.845 29.793 1.00 96.44 109 ILE A O 1
ATOM 886 N N . TRP A 1 110 ? -11.378 2.425 28.357 1.00 97.81 110 TRP A N 1
ATOM 887 C CA . TRP A 1 110 ? -12.317 2.701 27.267 1.00 97.81 110 TRP A CA 1
ATOM 888 C C . TRP A 1 110 ? -13.736 2.265 27.622 1.00 97.81 110 TRP A C 1
ATOM 890 O O . TRP A 1 110 ? -14.677 3.016 27.381 1.00 97.81 110 TRP A O 1
ATOM 900 N N . LEU A 1 111 ? -13.899 1.076 28.207 1.00 97.94 111 LEU A N 1
ATOM 901 C CA . LEU A 1 111 ? -15.214 0.560 28.577 1.00 97.94 111 LEU A CA 1
ATOM 902 C C . LEU A 1 111 ? -15.858 1.421 29.665 1.00 97.94 111 LEU A C 1
ATOM 904 O O . LEU A 1 111 ? -17.025 1.782 29.531 1.00 97.94 111 LEU A O 1
ATOM 908 N N . PHE A 1 112 ? -15.093 1.806 30.690 1.00 97.81 112 PHE A N 1
ATOM 909 C CA . PHE A 1 112 ? -15.542 2.750 31.710 1.00 97.81 112 PHE A CA 1
ATOM 910 C C . PHE A 1 112 ? -16.007 4.064 31.075 1.00 97.81 112 PHE A C 1
ATOM 912 O O . PHE A 1 112 ? -17.122 4.506 31.336 1.00 97.81 112 PHE A O 1
ATOM 919 N N . ALA A 1 113 ? -15.201 4.653 30.186 1.00 97.31 113 ALA A N 1
ATOM 920 C CA . ALA A 1 113 ? -15.547 5.912 29.537 1.00 97.31 113 ALA A CA 1
ATOM 921 C C . ALA A 1 113 ? -16.810 5.811 28.670 1.00 97.31 113 ALA A C 1
ATOM 923 O O . ALA A 1 113 ? -17.650 6.708 28.713 1.00 97.31 113 ALA A O 1
ATOM 924 N N . ILE A 1 114 ? -16.978 4.710 27.929 1.00 97.50 114 ILE A N 1
ATOM 925 C CA . ILE A 1 114 ? -18.194 4.436 27.150 1.00 97.50 114 ILE A CA 1
ATOM 926 C C . ILE A 1 114 ? -19.409 4.348 28.076 1.00 97.50 114 ILE A C 1
ATOM 928 O O . ILE A 1 114 ? -20.422 4.991 27.808 1.00 97.50 114 ILE A O 1
ATOM 932 N N . CYS A 1 115 ? -19.309 3.596 29.174 1.00 96.94 115 CYS A N 1
ATOM 933 C CA . CYS A 1 115 ? -20.426 3.427 30.098 1.00 96.94 115 CYS A CA 1
ATOM 934 C C . CYS A 1 115 ? -20.814 4.746 30.778 1.00 96.94 115 CYS A C 1
ATOM 936 O O . CYS A 1 115 ? -21.995 5.076 30.864 1.00 96.94 115 CYS A O 1
ATOM 938 N N . VAL A 1 116 ? -19.818 5.525 31.208 1.00 96.31 116 VAL A N 1
ATOM 939 C CA . VAL A 1 116 ? -20.039 6.843 31.806 1.00 96.31 116 VAL A CA 1
ATOM 940 C C . VAL A 1 116 ? -20.709 7.789 30.816 1.00 96.31 116 VAL A C 1
ATOM 942 O O . VAL A 1 116 ? -21.675 8.443 31.188 1.00 96.31 116 VAL A O 1
ATOM 945 N N . LEU A 1 117 ? -20.262 7.835 29.555 1.00 95.75 117 LEU A N 1
ATOM 946 C CA . LEU A 1 117 ? -20.889 8.682 28.535 1.00 95.75 117 LEU A CA 1
ATOM 947 C C . LEU A 1 117 ? -22.359 8.306 28.301 1.00 95.75 117 LEU A C 1
ATOM 949 O O . LEU A 1 117 ? -23.195 9.189 28.135 1.00 95.75 117 LEU A O 1
ATOM 953 N N . ILE A 1 118 ? -22.674 7.007 28.277 1.00 94.75 118 ILE A N 1
ATOM 954 C CA . ILE A 1 118 ? -24.046 6.521 28.084 1.00 94.75 118 ILE A CA 1
ATOM 955 C C . ILE A 1 118 ? -24.946 6.982 29.234 1.00 94.75 118 ILE A C 1
ATOM 957 O O . ILE A 1 118 ? -26.004 7.547 28.975 1.00 94.75 118 ILE A O 1
ATOM 961 N N . LEU A 1 119 ? -24.522 6.767 30.482 1.00 93.94 119 LEU A N 1
ATOM 962 C CA . LEU A 1 119 ? -25.320 7.078 31.674 1.00 93.94 119 LEU A CA 1
ATOM 963 C C . LEU A 1 119 ? -25.335 8.570 32.038 1.00 93.94 119 LEU A C 1
ATOM 965 O O . LEU A 1 119 ? -26.233 9.008 32.746 1.00 93.94 119 LEU A O 1
ATOM 969 N N . ALA A 1 120 ? -24.363 9.353 31.565 1.00 92.62 120 ALA A N 1
ATOM 970 C CA . ALA A 1 120 ? -24.366 10.813 31.682 1.00 92.62 120 ALA A CA 1
ATOM 971 C C . ALA A 1 120 ? -25.227 11.498 30.602 1.00 92.62 120 ALA A C 1
ATOM 973 O O . ALA A 1 120 ? -25.367 12.718 30.606 1.00 92.62 120 ALA A O 1
ATOM 974 N N . ASN A 1 121 ? -25.763 10.749 29.633 1.00 91.38 121 ASN A N 1
ATOM 975 C CA . ASN A 1 121 ? -26.558 11.321 28.555 1.00 91.38 121 ASN A CA 1
ATOM 976 C C . ASN A 1 121 ? -28.016 11.504 28.991 1.00 91.38 121 ASN A C 1
ATOM 978 O O . ASN A 1 121 ? -28.729 10.522 29.168 1.00 91.38 121 ASN A O 1
ATOM 982 N N . ASP A 1 122 ? -28.492 12.750 29.031 1.00 88.31 122 ASP A N 1
ATOM 983 C CA . ASP A 1 122 ? -29.857 13.109 29.461 1.00 88.31 122 ASP A CA 1
ATOM 984 C C . ASP A 1 122 ? -30.992 12.401 28.690 1.00 88.31 122 ASP A C 1
ATOM 986 O O . ASP A 1 122 ? -32.140 12.387 29.133 1.00 88.31 122 ASP A O 1
ATOM 990 N N . LYS A 1 123 ? -30.708 11.852 27.499 1.00 88.88 123 LYS A N 1
ATOM 991 C CA . LYS A 1 123 ? -31.694 11.128 26.678 1.00 88.88 123 LYS A CA 1
ATOM 992 C C . LYS A 1 123 ? -31.819 9.652 27.051 1.00 88.88 123 LYS A C 1
ATOM 994 O O . LYS A 1 123 ? -32.739 8.992 26.572 1.00 88.88 123 LYS A O 1
ATOM 999 N N . ILE A 1 124 ? -30.885 9.123 27.833 1.00 89.25 124 ILE A N 1
ATOM 1000 C CA . ILE A 1 124 ? -30.862 7.732 28.265 1.00 89.25 124 ILE A CA 1
ATOM 1001 C C . ILE A 1 124 ? -31.423 7.664 29.690 1.00 89.25 124 ILE A C 1
ATOM 1003 O O . ILE A 1 124 ? -30.984 8.423 30.550 1.00 89.25 124 ILE A O 1
ATOM 1007 N N . PRO A 1 125 ? -32.389 6.772 29.978 1.00 84.38 125 PRO A N 1
ATOM 1008 C CA . PRO A 1 125 ? -32.809 6.541 31.351 1.00 84.38 125 PRO A CA 1
ATOM 1009 C C . PRO A 1 125 ? -31.636 5.939 32.132 1.00 84.38 125 PRO A C 1
ATOM 1011 O O . PRO A 1 125 ? -30.961 5.047 31.628 1.00 84.38 125 PRO A O 1
ATOM 1014 N N . GLY A 1 126 ? -31.405 6.396 33.356 1.00 84.44 126 GLY A N 1
ATOM 1015 C CA . GLY A 1 126 ? -30.302 5.925 34.196 1.00 84.44 126 GLY A CA 1
ATOM 1016 C C . GLY A 1 126 ? -29.554 7.096 34.810 1.00 84.44 126 GLY A C 1
ATOM 1017 O O . GLY A 1 126 ? -29.659 8.221 34.335 1.00 84.44 126 GLY A O 1
ATOM 1018 N N . ASN A 1 127 ? -28.832 6.833 35.894 1.00 87.25 12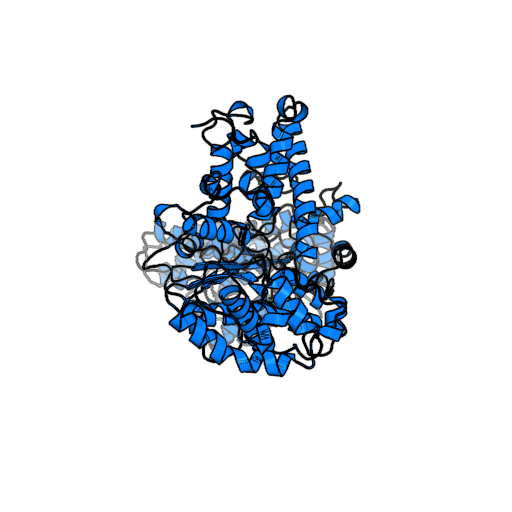7 ASN A N 1
ATOM 1019 C CA . ASN A 1 127 ? -27.978 7.831 36.520 1.00 87.25 127 ASN A CA 1
ATOM 1020 C C . ASN A 1 127 ? -26.608 7.225 36.778 1.00 87.25 127 ASN A C 1
ATOM 1022 O O . ASN A 1 127 ? -26.476 6.039 37.086 1.00 87.25 127 ASN A O 1
ATOM 1026 N N . LEU A 1 128 ? -25.585 8.069 36.716 1.00 92.12 128 LEU A N 1
ATOM 1027 C CA . LEU A 1 128 ? -24.301 7.707 37.288 1.00 92.12 128 LEU A CA 1
ATOM 1028 C C . LEU A 1 128 ? -24.464 7.451 38.797 1.00 92.12 128 LEU A C 1
ATOM 1030 O O . LEU A 1 128 ? -25.225 8.173 39.452 1.00 92.12 128 LEU A O 1
ATOM 1034 N N . PRO A 1 129 ? -23.730 6.476 39.364 1.00 90.50 129 PRO A N 1
ATOM 1035 C CA . PRO A 1 129 ? -23.597 6.340 40.809 1.00 90.50 129 PRO A CA 1
ATOM 1036 C C . PRO A 1 129 ? -23.136 7.658 41.440 1.00 90.50 129 PRO A C 1
ATOM 1038 O O . PRO A 1 129 ? -22.329 8.369 40.838 1.00 90.50 129 PRO A O 1
ATOM 1041 N N . ASP A 1 130 ? -23.585 7.955 42.661 1.00 87.62 130 ASP A N 1
ATOM 1042 C CA . ASP A 1 130 ? -23.296 9.225 43.351 1.00 87.62 130 ASP A CA 1
ATOM 1043 C C . ASP A 1 130 ? -21.793 9.549 43.383 1.00 87.62 130 ASP A C 1
ATOM 1045 O O . ASP A 1 130 ? -21.386 10.677 43.122 1.00 87.62 130 ASP A O 1
ATOM 1049 N N . SER A 1 131 ? -20.942 8.533 43.575 1.00 86.75 131 SER A N 1
ATOM 1050 C CA . SER A 1 131 ? -19.480 8.685 43.582 1.00 86.75 131 SER A CA 1
ATOM 1051 C C . SER A 1 131 ? -18.870 9.117 42.240 1.00 86.75 131 SER A C 1
ATOM 1053 O O . SER A 1 131 ? -17.697 9.478 42.193 1.00 86.75 131 SER A O 1
ATOM 1055 N N . LEU A 1 132 ? -19.622 9.030 41.140 1.00 91.50 132 LEU A N 1
ATOM 1056 C CA . LEU A 1 132 ? -19.216 9.458 39.800 1.00 91.50 132 LEU A CA 1
ATOM 1057 C C . LEU A 1 132 ? -19.965 10.710 39.326 1.00 91.50 132 LEU A C 1
ATOM 1059 O O . LEU A 1 132 ? -19.458 11.388 38.430 1.00 91.50 132 LEU A O 1
ATOM 1063 N N . GLN A 1 133 ? -21.128 11.037 39.905 1.00 87.06 133 GLN A N 1
ATOM 1064 C CA . GLN A 1 133 ? -21.926 12.197 39.495 1.00 87.06 133 GLN A CA 1
ATOM 1065 C C . GLN A 1 133 ? -21.130 13.493 39.602 1.00 87.06 133 GLN A C 1
ATOM 1067 O O . GLN A 1 133 ? -20.999 14.199 38.603 1.00 87.06 133 GLN A O 1
ATOM 1072 N N . ASP A 1 134 ? -20.514 13.764 40.752 1.00 84.75 134 ASP A N 1
ATOM 1073 C CA . ASP A 1 134 ? -19.776 15.013 40.987 1.00 84.75 134 ASP A CA 1
ATOM 1074 C C . ASP A 1 134 ? -18.724 15.288 39.904 1.00 84.75 134 ASP A C 1
ATOM 1076 O O . ASP A 1 134 ? -18.509 16.432 39.499 1.00 84.75 134 ASP A O 1
ATOM 1080 N N . LYS A 1 135 ? -18.110 14.222 39.383 1.00 88.44 135 LYS A N 1
ATOM 1081 C CA . LYS A 1 135 ? -16.990 14.305 38.449 1.00 88.44 135 LYS A CA 1
ATOM 1082 C C . LYS A 1 135 ? -17.394 14.214 36.978 1.00 88.44 135 LYS A C 1
ATOM 1084 O O . LYS A 1 135 ? -16.775 14.862 36.136 1.00 88.44 135 LYS A O 1
ATOM 1089 N N . PHE A 1 136 ? -18.416 13.420 36.658 1.00 91.94 136 PHE A N 1
ATOM 1090 C CA . PHE A 1 136 ? -18.734 13.041 35.279 1.00 91.94 136 PHE A CA 1
ATOM 1091 C C . PHE A 1 136 ? -20.161 13.375 34.824 1.00 91.94 136 PHE A C 1
ATOM 1093 O O . PHE A 1 136 ? -20.463 13.139 33.658 1.00 91.94 136 PHE A O 1
ATOM 1100 N N . HIS A 1 137 ? -21.022 13.969 35.662 1.00 83.56 137 HIS A N 1
ATOM 1101 C CA . HIS A 1 137 ? -22.410 14.295 35.280 1.00 83.56 137 HIS A CA 1
ATOM 1102 C C . HIS A 1 137 ? -22.527 15.149 34.006 1.00 83.56 137 HIS A C 1
ATOM 1104 O O . HIS A 1 137 ? -23.480 15.003 33.256 1.00 83.56 137 HIS A O 1
ATOM 1110 N N . ASN A 1 138 ? -21.543 16.014 33.731 1.00 82.00 138 ASN A N 1
ATOM 1111 C CA . ASN A 1 138 ? -21.515 16.869 32.538 1.00 82.00 138 ASN A CA 1
ATOM 1112 C C . ASN A 1 138 ? -20.602 16.338 31.420 1.00 82.00 138 ASN A C 1
ATOM 1114 O O . ASN A 1 138 ? -20.233 17.092 30.513 1.00 82.00 138 ASN A O 1
ATOM 1118 N N . ALA A 1 139 ? -20.171 15.078 31.483 1.00 85.12 139 ALA A N 1
ATOM 1119 C CA . ALA A 1 139 ? -19.274 14.519 30.485 1.00 85.12 139 ALA A CA 1
ATOM 1120 C C . ALA A 1 139 ? -19.996 14.323 29.142 1.00 85.12 139 ALA A C 1
ATOM 1122 O O . ALA A 1 139 ? -20.954 13.567 29.038 1.00 85.12 139 ALA A O 1
ATOM 1123 N N . LYS A 1 140 ? -19.507 14.999 28.094 1.00 86.50 140 LYS A N 1
ATOM 1124 C CA . LYS A 1 140 ? -20.102 14.961 26.741 1.00 86.50 140 LYS A CA 1
ATOM 1125 C C . LYS A 1 140 ? -19.230 14.286 25.682 1.00 86.50 140 LYS A C 1
ATOM 1127 O O . LYS A 1 140 ? -19.645 14.203 24.533 1.00 86.50 140 LYS A O 1
ATOM 1132 N N . ALA A 1 141 ? -18.026 13.852 26.050 1.00 91.38 141 ALA A N 1
ATOM 1133 C CA . ALA A 1 141 ? -17.063 13.248 25.135 1.00 91.38 141 ALA A CA 1
ATOM 1134 C C . ALA A 1 141 ? -16.221 12.188 25.854 1.00 91.38 141 ALA A C 1
ATOM 1136 O O . ALA A 1 141 ? -15.752 12.414 26.977 1.00 91.38 141 ALA A O 1
ATOM 1137 N N . ILE A 1 142 ? -15.970 11.064 25.182 1.00 94.12 142 ILE A N 1
ATOM 1138 C CA . ILE A 1 142 ? -15.108 9.980 25.670 1.00 94.12 142 ILE A CA 1
ATOM 1139 C C . ILE A 1 142 ? -13.707 10.498 25.980 1.00 94.12 142 ILE A C 1
ATOM 1141 O O . ILE A 1 142 ? -13.144 10.177 27.027 1.00 94.12 142 ILE A O 1
ATOM 1145 N N . GLY A 1 143 ? -13.155 11.336 25.098 1.00 92.25 143 GLY A N 1
ATOM 1146 C CA . GLY A 1 143 ? -11.810 11.892 25.269 1.00 92.25 143 GLY A CA 1
ATOM 1147 C C . GLY A 1 143 ? -11.627 12.637 26.596 1.00 92.25 143 GLY A C 1
ATOM 1148 O O . GLY A 1 143 ? -10.597 12.487 27.259 1.00 92.25 143 GLY A O 1
ATOM 1149 N N . SER A 1 144 ? -12.648 13.382 27.031 1.00 91.69 144 SER A N 1
ATOM 1150 C CA . SER A 1 144 ? -12.650 14.105 28.308 1.00 91.69 144 SER A CA 1
ATOM 1151 C C . SER A 1 144 ? -12.698 13.157 29.506 1.00 91.69 144 SER A C 1
ATOM 1153 O O . SER A 1 144 ? -11.938 13.349 30.452 1.00 91.69 144 SER A O 1
ATOM 1155 N N . ILE A 1 145 ? -13.526 12.110 29.443 1.00 94.69 145 ILE A N 1
ATOM 1156 C CA . ILE A 1 145 ? -13.643 11.111 30.517 1.00 94.69 145 ILE A CA 1
ATOM 1157 C C . ILE A 1 145 ? -12.321 10.360 30.682 1.00 94.69 145 ILE A C 1
ATOM 1159 O O . ILE A 1 145 ? -11.793 10.273 31.787 1.00 94.69 145 ILE A O 1
ATOM 1163 N N . ILE A 1 146 ? -11.740 9.878 29.580 1.00 94.19 146 ILE A N 1
ATOM 1164 C CA . ILE A 1 146 ? -10.454 9.170 29.603 1.00 94.19 146 ILE A CA 1
ATOM 1165 C C . ILE A 1 146 ? -9.341 10.078 30.126 1.00 94.19 146 ILE A C 1
ATOM 1167 O O . ILE A 1 146 ? -8.530 9.649 30.944 1.00 94.19 146 ILE A O 1
ATOM 1171 N N . THR A 1 147 ? -9.312 11.339 29.689 1.00 91.56 147 THR A N 1
ATOM 1172 C CA . THR A 1 147 ? -8.342 12.321 30.190 1.00 91.56 147 THR A CA 1
ATOM 1173 C C . THR A 1 147 ? -8.422 12.453 31.708 1.00 91.56 147 THR A C 1
ATOM 1175 O O . THR A 1 147 ? -7.389 12.495 32.372 1.00 91.56 147 THR A O 1
ATOM 1178 N N . GLU A 1 148 ? -9.631 12.503 32.260 1.00 91.50 148 GLU A N 1
ATOM 1179 C CA . GLU A 1 148 ? -9.841 12.643 33.697 1.00 91.50 148 GLU A CA 1
ATOM 1180 C C . GLU A 1 148 ? -9.466 11.376 34.474 1.00 91.50 148 GLU A C 1
ATOM 1182 O O . GLU A 1 148 ? -8.836 11.469 35.526 1.00 91.50 148 GLU A O 1
ATOM 1187 N N . VAL A 1 149 ? -9.769 10.192 33.932 1.00 91.50 149 VAL A N 1
ATOM 1188 C CA . VAL A 1 149 ? -9.327 8.910 34.507 1.00 91.50 149 VAL A CA 1
ATOM 1189 C C . VAL A 1 149 ? -7.801 8.846 34.563 1.00 91.50 149 VAL A C 1
ATOM 1191 O O . VAL A 1 149 ? -7.245 8.523 35.604 1.00 91.50 149 VAL A O 1
ATOM 1194 N N . ILE A 1 150 ? -7.112 9.215 33.478 1.00 89.19 150 ILE A N 1
ATOM 1195 C CA . ILE A 1 150 ? -5.641 9.199 33.416 1.00 89.19 150 ILE A CA 1
ATOM 1196 C C . ILE A 1 150 ? -5.023 10.215 34.388 1.00 89.19 150 ILE A C 1
ATOM 1198 O O . ILE A 1 150 ? -3.997 9.930 35.005 1.00 89.19 150 ILE A O 1
ATOM 1202 N N . LYS A 1 151 ? -5.624 11.404 34.529 1.00 87.69 151 LYS A N 1
ATOM 1203 C CA . LYS A 1 151 ? -5.151 12.434 35.469 1.00 87.69 151 LYS A CA 1
ATOM 1204 C C . LYS A 1 151 ? -5.313 12.003 36.925 1.00 87.69 151 LYS A C 1
ATOM 1206 O O . LYS A 1 151 ? -4.445 12.300 37.740 1.00 87.69 151 LYS A O 1
ATOM 1211 N N . ASP A 1 152 ? -6.385 11.286 37.242 1.00 87.81 152 ASP A N 1
ATOM 1212 C CA . ASP A 1 152 ? -6.693 10.812 38.589 1.00 87.81 152 ASP A CA 1
ATOM 1213 C C . ASP A 1 152 ? -6.232 9.364 38.806 1.00 87.81 152 ASP A C 1
ATOM 1215 O O . ASP A 1 152 ? -7.006 8.407 38.954 1.00 87.81 152 ASP A O 1
ATOM 1219 N N . ARG A 1 153 ? -4.908 9.202 38.779 1.00 82.50 153 ARG A N 1
ATOM 1220 C CA . ARG A 1 153 ? -4.251 7.893 38.822 1.00 82.50 153 ARG A CA 1
ATOM 1221 C C . ARG A 1 153 ? -4.537 7.122 40.112 1.00 82.50 153 ARG A C 1
ATOM 1223 O O . ARG A 1 153 ? -4.635 5.897 40.074 1.00 82.50 153 ARG A O 1
ATOM 1230 N N . GLU A 1 154 ? -4.688 7.820 41.236 1.00 85.38 154 GLU A N 1
ATOM 1231 C CA . GLU A 1 154 ? -4.976 7.202 42.536 1.00 85.38 154 GLU A CA 1
ATOM 1232 C C . GLU A 1 154 ? -6.372 6.568 42.566 1.00 85.38 154 GLU A C 1
ATOM 1234 O O . GLU A 1 154 ? -6.539 5.469 43.097 1.00 85.38 154 GLU A O 1
ATOM 1239 N N . GLN A 1 155 ? -7.359 7.208 41.928 1.00 87.81 155 GLN A N 1
ATOM 1240 C CA . GLN A 1 155 ? -8.736 6.711 41.873 1.00 87.81 155 GLN A CA 1
ATOM 1241 C C . GLN A 1 155 ? -9.024 5.813 40.671 1.00 87.81 155 GLN A C 1
ATOM 1243 O O . GLN A 1 155 ? -10.058 5.148 40.649 1.00 87.81 155 GLN A O 1
ATOM 1248 N N . THR A 1 156 ? -8.119 5.715 39.691 1.00 88.00 156 THR A N 1
ATOM 1249 C CA . THR A 1 156 ? -8.317 4.868 38.501 1.00 88.00 156 THR A CA 1
ATOM 1250 C C . THR A 1 156 ? -8.727 3.445 38.886 1.00 88.00 156 THR A C 1
ATOM 1252 O O . THR A 1 156 ? -9.721 2.928 38.386 1.00 88.00 156 THR A O 1
ATOM 1255 N N . GLY A 1 157 ? -8.032 2.819 39.841 1.00 88.00 157 GLY A N 1
ATOM 1256 C CA . GLY A 1 157 ? -8.375 1.468 40.297 1.00 88.00 157 GLY A CA 1
ATOM 1257 C C . GLY A 1 157 ? -9.769 1.356 40.931 1.00 88.00 157 GLY A C 1
ATOM 1258 O O . GLY A 1 157 ? -10.382 0.294 40.849 1.00 88.00 157 GLY A O 1
ATOM 1259 N N . HIS A 1 158 ? -10.278 2.429 41.543 1.00 90.44 158 HIS A N 1
ATOM 1260 C CA . HIS A 1 158 ? -11.646 2.501 42.054 1.00 90.44 158 HIS A CA 1
ATOM 1261 C C . HIS A 1 158 ? -12.652 2.628 40.903 1.00 90.44 158 HIS A C 1
ATOM 1263 O O . HIS A 1 158 ? -13.574 1.821 40.822 1.00 90.44 158 HIS A O 1
ATOM 1269 N N . TYR A 1 159 ? -12.428 3.550 39.960 1.00 92.50 159 TYR A N 1
ATOM 1270 C CA . TYR A 1 159 ? -13.282 3.729 38.779 1.00 92.50 159 TYR A CA 1
ATOM 1271 C C . TYR A 1 159 ? -13.462 2.429 37.991 1.00 92.50 159 TYR A C 1
ATOM 1273 O O . TYR A 1 159 ? -14.584 2.038 37.674 1.00 92.50 159 TYR A O 1
ATOM 1281 N N . LEU A 1 160 ? -12.371 1.699 37.742 1.00 90.94 160 LEU A N 1
ATOM 1282 C CA . LEU A 1 160 ? -12.424 0.462 36.962 1.00 90.94 160 LEU A CA 1
ATOM 1283 C C . LEU A 1 160 ? -13.159 -0.682 37.685 1.00 90.94 160 LEU A C 1
ATOM 1285 O O . LEU A 1 160 ? -13.708 -1.561 37.023 1.00 90.94 160 LEU A O 1
ATOM 1289 N N . LYS A 1 161 ? -13.234 -0.673 39.024 1.00 93.81 161 LYS A N 1
ATOM 1290 C CA . LYS A 1 161 ? -14.048 -1.643 39.785 1.00 93.81 161 LYS A CA 1
ATOM 1291 C C . LYS A 1 161 ? -15.551 -1.404 39.629 1.00 93.81 161 LYS A C 1
ATOM 1293 O O . LYS A 1 161 ? -16.323 -2.325 39.856 1.00 93.81 161 LYS A O 1
ATOM 1298 N N . MET A 1 162 ? -15.961 -0.203 39.223 1.00 94.50 162 MET A N 1
ATOM 1299 C CA . MET A 1 162 ? -17.370 0.153 39.039 1.00 94.50 162 MET A CA 1
ATOM 1300 C C . MET A 1 162 ? -17.929 -0.259 37.671 1.00 94.50 162 MET A C 1
ATOM 1302 O O . MET A 1 162 ? -19.126 -0.120 37.446 1.00 94.50 162 MET A O 1
ATOM 1306 N N . ILE A 1 163 ? -17.099 -0.767 36.752 1.00 96.62 163 ILE A N 1
ATOM 1307 C CA . ILE A 1 163 ? -17.526 -1.123 35.388 1.00 96.62 163 ILE A CA 1
ATOM 1308 C C . ILE A 1 163 ? -18.708 -2.096 35.396 1.00 96.62 163 ILE A C 1
ATOM 1310 O O . ILE A 1 163 ? -19.636 -1.903 34.620 1.00 96.62 163 ILE A O 1
ATOM 1314 N N . GLU A 1 164 ? -18.694 -3.110 36.263 1.00 95.75 164 GLU A N 1
ATOM 1315 C CA . GLU A 1 164 ? -19.770 -4.107 36.343 1.00 95.75 164 GLU A CA 1
ATOM 1316 C C . GLU A 1 164 ? -21.105 -3.458 36.727 1.00 95.75 164 GLU A C 1
ATOM 1318 O O . GLU A 1 164 ? -22.082 -3.601 35.997 1.00 95.75 164 GLU A O 1
ATOM 1323 N N . GLN A 1 165 ? -21.102 -2.622 37.772 1.00 95.50 165 GLN A N 1
ATOM 1324 C CA . GLN A 1 165 ? -22.272 -1.843 38.186 1.00 95.50 165 GLN A CA 1
ATOM 1325 C C . GLN A 1 165 ? -22.795 -0.940 37.056 1.00 95.50 165 GLN A C 1
ATOM 1327 O O . GLN A 1 165 ? -24.001 -0.861 36.836 1.00 95.50 165 GLN A O 1
ATOM 1332 N N . LEU A 1 166 ? -21.904 -0.263 36.321 1.00 96.31 166 LEU A N 1
ATOM 1333 C CA . LEU A 1 166 ? -22.298 0.593 35.197 1.00 96.31 166 LEU A CA 1
ATOM 1334 C C . LEU A 1 166 ? -22.883 -0.225 34.036 1.00 96.31 166 LEU A C 1
ATOM 1336 O O . LEU A 1 166 ? -23.842 0.205 33.400 1.00 96.31 166 LEU A O 1
ATOM 1340 N N . CYS A 1 167 ? -22.319 -1.402 33.754 1.00 96.25 167 CYS A N 1
ATOM 1341 C CA . CYS A 1 167 ? -22.826 -2.300 32.719 1.00 96.25 167 CYS A CA 1
ATOM 1342 C C . CYS A 1 167 ? -24.223 -2.825 33.065 1.00 96.25 167 CYS A C 1
ATOM 1344 O O . CYS A 1 167 ? -25.064 -2.913 32.172 1.00 96.25 167 CYS A O 1
ATOM 1346 N N . ASP A 1 168 ? -24.474 -3.159 34.331 1.00 94.94 168 ASP A N 1
ATOM 1347 C CA . ASP A 1 168 ? -25.787 -3.619 34.789 1.00 94.94 168 ASP A CA 1
ATOM 1348 C C . ASP A 1 168 ? -26.837 -2.505 34.677 1.00 94.94 168 ASP A C 1
ATOM 1350 O O . ASP A 1 168 ? -27.901 -2.730 34.102 1.00 94.94 168 ASP A O 1
ATOM 1354 N N . GLU A 1 169 ? -26.505 -1.274 35.082 1.00 94.88 169 GLU A N 1
ATOM 1355 C CA . GLU A 1 169 ? -27.406 -0.124 34.914 1.00 94.88 169 GLU A CA 1
ATOM 1356 C C . GLU A 1 169 ? -27.734 0.121 33.428 1.00 94.88 169 GLU A C 1
ATOM 1358 O O . GLU A 1 169 ? -28.889 0.326 33.058 1.00 94.88 169 GLU A O 1
ATOM 1363 N N . ILE A 1 170 ? -26.742 0.032 32.535 1.00 95.19 170 ILE A N 1
ATOM 1364 C CA . ILE A 1 170 ? -26.961 0.170 31.086 1.00 95.19 170 ILE A CA 1
ATOM 1365 C C . ILE A 1 170 ? -27.858 -0.949 30.552 1.00 95.19 170 ILE A C 1
ATOM 1367 O O . ILE A 1 170 ? -28.761 -0.677 29.758 1.00 95.19 170 ILE A O 1
ATOM 1371 N N . ARG A 1 171 ? -27.627 -2.199 30.969 1.00 95.19 171 ARG A N 1
ATOM 1372 C CA . ARG A 1 171 ? -28.431 -3.354 30.545 1.00 95.19 171 ARG A CA 1
ATOM 1373 C C . ARG A 1 171 ? -29.900 -3.169 30.919 1.00 95.19 171 ARG A C 1
ATOM 1375 O O . ARG A 1 171 ? -30.773 -3.451 30.101 1.00 95.19 171 ARG A O 1
ATOM 1382 N N . ASP A 1 172 ? -30.156 -2.665 32.119 1.00 91.94 172 ASP A N 1
ATOM 1383 C CA . ASP A 1 172 ? -31.509 -2.509 32.641 1.00 91.94 172 ASP A CA 1
ATOM 1384 C C . ASP A 1 172 ? -32.228 -1.296 32.041 1.00 91.94 172 ASP A C 1
ATOM 1386 O O . ASP A 1 172 ? -33.429 -1.353 31.757 1.00 91.94 172 ASP A O 1
ATOM 1390 N N . LYS A 1 173 ? -31.517 -0.183 31.826 1.00 91.38 173 LYS A N 1
ATOM 1391 C CA . LYS A 1 173 ? -32.151 1.095 31.474 1.00 91.38 173 LYS A CA 1
ATOM 1392 C C . LYS A 1 173 ? -32.111 1.459 29.992 1.00 91.38 173 LYS A C 1
ATOM 1394 O O . LYS A 1 173 ? -32.992 2.189 29.530 1.00 91.38 173 LYS A O 1
ATOM 1399 N N . VAL A 1 174 ? -31.151 0.953 29.216 1.00 90.62 174 VAL A N 1
ATOM 1400 C CA . VAL A 1 174 ? -31.045 1.263 27.779 1.00 90.62 174 VAL A CA 1
ATOM 1401 C C . VAL A 1 174 ? -32.002 0.388 26.972 1.00 90.62 174 VAL A C 1
ATOM 1403 O O . VAL A 1 174 ? -31.637 -0.664 26.447 1.00 90.62 174 VAL A O 1
ATOM 1406 N N . GLN A 1 175 ? -33.242 0.868 26.863 1.00 87.69 175 GLN A N 1
ATOM 1407 C CA . GLN A 1 175 ? -34.322 0.237 26.091 1.00 87.69 175 GLN A CA 1
ATOM 1408 C C . GLN A 1 175 ? -34.537 0.891 24.713 1.00 87.69 175 GLN A C 1
ATOM 1410 O O . GLN A 1 175 ? -35.138 0.298 23.819 1.00 87.69 175 GLN A O 1
ATOM 1415 N N . GLN A 1 176 ? -34.042 2.118 24.517 1.00 89.56 176 GLN A N 1
ATOM 1416 C CA . GLN A 1 176 ? -34.087 2.807 23.227 1.00 89.56 176 GLN A CA 1
ATOM 1417 C C . GLN A 1 176 ? -32.791 2.550 22.440 1.00 89.56 176 GLN A C 1
ATOM 1419 O O . GLN A 1 176 ? -31.712 2.592 23.036 1.00 89.56 176 GLN A O 1
ATOM 1424 N N . PRO A 1 177 ? -32.857 2.325 21.110 1.00 92.00 177 PRO A N 1
ATOM 1425 C CA . PRO A 1 177 ? -31.663 2.209 20.286 1.00 92.00 177 PRO A CA 1
ATOM 1426 C C . PRO A 1 177 ? -30.759 3.435 20.422 1.00 92.00 177 PRO A C 1
ATOM 1428 O O . PRO A 1 177 ? -31.213 4.571 20.290 1.00 92.00 177 PRO A O 1
ATOM 1431 N N . ALA A 1 178 ? -29.472 3.212 20.659 1.00 93.19 178 ALA A N 1
ATOM 1432 C CA . ALA A 1 178 ? -28.470 4.259 20.799 1.00 93.19 178 ALA A CA 1
ATOM 1433 C C . ALA A 1 178 ? -27.203 3.876 20.036 1.00 93.19 178 ALA A C 1
ATOM 1435 O O . ALA A 1 178 ? -26.868 2.694 19.926 1.00 93.19 178 ALA A O 1
ATOM 1436 N N . PHE A 1 179 ? -26.486 4.861 19.503 1.00 94.38 179 PHE A N 1
ATOM 1437 C CA . PHE A 1 179 ? -25.228 4.620 18.806 1.00 94.38 179 PHE A CA 1
ATOM 1438 C C . PHE A 1 179 ? -24.130 5.591 19.224 1.00 94.38 179 PHE A C 1
ATOM 1440 O O . PHE A 1 179 ? -24.380 6.732 19.614 1.00 94.38 179 PHE A O 1
ATOM 1447 N N . LEU A 1 180 ? -22.899 5.109 19.097 1.00 95.62 180 LEU A N 1
ATOM 1448 C CA . LEU A 1 180 ? -21.672 5.867 19.290 1.00 95.62 180 LEU A CA 1
ATOM 1449 C C . LEU A 1 180 ? -20.669 5.432 18.222 1.00 95.62 180 LEU A C 1
ATOM 1451 O O . LEU A 1 180 ? -20.482 4.240 17.987 1.00 95.62 180 LEU A O 1
ATOM 1455 N N . CYS A 1 181 ? -20.012 6.384 17.572 1.00 95.88 181 CYS A N 1
ATOM 1456 C CA . CYS A 1 181 ? -19.001 6.115 16.555 1.00 95.88 181 CYS A CA 1
ATOM 1457 C C . CYS A 1 181 ? -17.699 6.813 16.947 1.00 95.88 181 CYS A C 1
ATOM 1459 O O . CYS A 1 181 ? -17.655 8.037 16.969 1.00 95.88 181 CYS A O 1
ATOM 1461 N N . LEU A 1 182 ? -16.656 6.035 17.242 1.00 96.06 182 LEU A N 1
ATOM 1462 C CA . LEU A 1 182 ? -15.354 6.513 17.706 1.00 96.06 182 LEU A CA 1
ATOM 1463 C C . LEU A 1 182 ? -14.355 6.578 16.545 1.00 96.06 182 LEU A C 1
ATOM 1465 O O . LEU A 1 182 ? -13.926 5.544 16.018 1.00 96.06 182 LEU A O 1
ATOM 1469 N N . ASP A 1 183 ? -13.983 7.795 16.154 1.00 93.56 183 ASP A N 1
ATOM 1470 C CA . ASP A 1 183 ? -12.955 8.072 15.150 1.00 93.56 183 ASP A CA 1
ATOM 1471 C C . ASP A 1 183 ? -11.645 8.537 15.808 1.00 93.56 183 ASP A C 1
ATOM 1473 O O . ASP A 1 183 ? -11.605 8.927 16.975 1.00 93.56 183 ASP A O 1
ATOM 1477 N N . ASN A 1 184 ? -10.557 8.528 15.034 1.00 92.38 184 ASN A N 1
ATOM 1478 C CA . ASN A 1 184 ? -9.242 9.038 15.433 1.00 92.38 184 ASN A CA 1
ATOM 1479 C C . ASN A 1 184 ? -8.621 8.346 16.667 1.00 92.38 184 ASN A C 1
ATOM 1481 O O . ASN A 1 184 ? -7.766 8.923 17.334 1.00 92.38 184 ASN A O 1
ATOM 1485 N N . VAL A 1 185 ? -8.972 7.087 16.953 1.00 94.12 185 VAL A N 1
ATOM 1486 C CA . VAL A 1 185 ? -8.356 6.320 18.058 1.00 94.12 185 VAL A CA 1
ATOM 1487 C C . VAL A 1 185 ? -6.839 6.159 17.867 1.00 94.12 185 VAL A C 1
ATOM 1489 O O . VAL A 1 185 ? -6.086 6.164 18.831 1.00 94.12 185 VAL A O 1
ATOM 1492 N N . ASP A 1 186 ? -6.345 6.094 16.627 1.00 89.25 186 ASP A N 1
ATOM 1493 C CA . ASP A 1 186 ? -4.902 6.049 16.354 1.00 89.25 186 ASP A CA 1
ATOM 1494 C C . ASP A 1 186 ? -4.174 7.379 16.599 1.00 89.25 186 ASP A C 1
ATOM 1496 O O . ASP A 1 186 ? -2.950 7.394 16.738 1.00 89.25 186 ASP A O 1
ATOM 1500 N N . GLY A 1 187 ? -4.910 8.491 16.604 1.00 88.12 187 GLY A N 1
ATOM 1501 C CA . GLY A 1 187 ? -4.389 9.840 16.809 1.00 88.12 187 GLY A CA 1
ATOM 1502 C C . GLY A 1 187 ? -4.735 10.437 18.171 1.00 88.12 187 GLY A C 1
ATOM 1503 O O . GLY A 1 187 ? -4.245 11.516 18.483 1.00 88.12 187 GLY A O 1
ATOM 1504 N N . CYS A 1 188 ? -5.547 9.774 19.000 1.00 88.88 188 CYS A N 1
ATOM 1505 C CA . CYS A 1 188 ? -6.105 10.383 20.210 1.00 88.88 188 CYS A CA 1
ATOM 1506 C C . CYS A 1 188 ? -5.052 10.712 21.279 1.00 88.88 188 CYS A C 1
ATOM 1508 O O . CYS A 1 188 ? -5.311 11.550 22.134 1.00 88.88 188 CYS A O 1
ATOM 1510 N N . LEU A 1 189 ? -3.870 10.088 21.216 1.00 87.00 189 LEU A N 1
ATOM 1511 C CA . LEU A 1 189 ? -2.738 10.303 22.130 1.00 87.00 189 LEU A CA 1
ATOM 1512 C C . LEU A 1 189 ? -1.583 11.103 21.498 1.00 87.00 189 LEU A C 1
ATOM 1514 O O . LEU A 1 189 ? -0.497 11.170 22.076 1.00 87.00 189 LEU A O 1
ATOM 1518 N N . SER A 1 190 ? -1.777 11.704 20.317 1.00 82.44 190 SER A N 1
ATOM 1519 C CA . SER A 1 190 ? -0.695 12.386 19.587 1.00 82.44 190 SER A CA 1
ATOM 1520 C C . SER A 1 190 ? -0.084 13.562 20.357 1.00 82.44 190 SER A C 1
ATOM 1522 O O . SER A 1 190 ? 1.096 13.849 20.194 1.00 82.44 190 SER A O 1
ATOM 1524 N N . SER A 1 191 ? -0.869 14.225 21.211 1.00 76.12 191 SER A N 1
ATOM 1525 C CA . SER A 1 191 ? -0.427 15.323 22.085 1.00 76.12 191 SER A CA 1
ATOM 1526 C C . SER A 1 191 ? 0.558 14.881 23.172 1.00 76.12 191 SER A C 1
ATOM 1528 O O . SER A 1 191 ? 1.292 15.715 23.692 1.00 76.12 191 SER A O 1
ATOM 1530 N N . VAL A 1 192 ? 0.581 13.587 23.507 1.00 73.94 192 VAL A N 1
ATOM 1531 C CA . VAL A 1 192 ? 1.314 13.041 24.658 1.00 73.94 192 VAL A CA 1
ATOM 1532 C C . VAL A 1 192 ? 2.482 12.161 24.222 1.00 73.94 192 VAL A C 1
ATOM 1534 O O . VAL A 1 192 ? 3.544 12.186 24.833 1.00 73.94 192 VAL A O 1
ATOM 1537 N N . ILE A 1 193 ? 2.287 11.363 23.171 1.00 73.12 193 ILE A N 1
ATOM 1538 C CA . ILE A 1 193 ? 3.266 10.365 22.721 1.00 73.12 193 ILE A CA 1
ATOM 1539 C C . ILE A 1 193 ? 4.319 10.973 21.776 1.00 73.12 193 ILE A C 1
ATOM 1541 O O . ILE A 1 193 ? 5.420 10.434 21.674 1.00 73.12 193 ILE A O 1
ATOM 1545 N N . GLY A 1 194 ? 4.018 12.104 21.127 1.00 67.69 194 GLY A N 1
ATOM 1546 C CA . GLY A 1 194 ? 4.891 12.703 20.113 1.00 67.69 194 GLY A CA 1
ATOM 1547 C C . GLY A 1 194 ? 5.135 11.785 18.905 1.00 67.69 194 GLY A C 1
ATOM 1548 O O . GLY A 1 194 ? 4.499 10.739 18.751 1.00 67.69 194 GLY A O 1
ATOM 1549 N N . ASP A 1 195 ? 6.066 12.182 18.034 1.00 66.50 195 ASP A N 1
ATOM 1550 C CA . ASP A 1 195 ? 6.501 11.357 16.903 1.00 66.50 195 ASP A CA 1
ATOM 1551 C C . ASP A 1 195 ? 7.507 10.302 17.395 1.00 66.50 195 ASP A C 1
ATOM 1553 O O . ASP A 1 195 ? 8.658 10.625 17.682 1.00 66.50 195 ASP A O 1
ATOM 1557 N N . ILE A 1 196 ? 7.100 9.030 17.472 1.00 66.25 196 ILE A N 1
ATOM 1558 C CA . ILE A 1 196 ? 8.028 7.920 17.755 1.00 66.25 196 ILE A CA 1
ATOM 1559 C C . ILE A 1 196 ? 8.899 7.713 16.518 1.00 66.25 196 ILE A C 1
ATOM 1561 O O . ILE A 1 196 ? 8.361 7.417 15.451 1.00 66.25 196 ILE A O 1
ATOM 1565 N N . THR A 1 197 ? 10.219 7.851 16.619 1.00 68.12 197 THR A N 1
ATOM 1566 C CA . THR A 1 197 ? 11.125 7.694 15.470 1.00 68.12 197 THR A CA 1
ATOM 1567 C C . THR A 1 197 ? 11.737 6.294 15.411 1.00 68.12 197 THR A C 1
ATOM 1569 O O . THR A 1 197 ? 11.783 5.570 16.407 1.00 68.12 197 THR A O 1
ATOM 1572 N N . LYS A 1 198 ? 12.215 5.879 14.228 1.00 68.94 198 LYS A N 1
ATOM 1573 C CA . LYS A 1 198 ? 12.930 4.594 14.074 1.00 68.94 198 LYS A CA 1
ATOM 1574 C C . LYS A 1 198 ? 14.162 4.517 14.985 1.00 68.94 198 LYS A C 1
ATOM 1576 O O . LYS A 1 198 ? 14.433 3.472 15.561 1.00 68.94 198 LYS A O 1
ATOM 1581 N N . GLU A 1 199 ? 14.863 5.635 15.142 1.00 66.00 199 GLU A N 1
ATOM 1582 C CA . GLU A 1 199 ? 16.064 5.741 15.977 1.00 66.00 199 GLU A CA 1
ATOM 1583 C C . GLU A 1 199 ? 15.738 5.517 17.466 1.00 66.00 199 GLU A C 1
ATOM 1585 O O . GLU A 1 199 ? 16.480 4.818 18.156 1.00 66.00 199 GLU A O 1
ATOM 1590 N N . ASP A 1 200 ? 14.590 6.019 17.944 1.00 61.78 200 ASP A N 1
ATOM 1591 C CA . ASP A 1 200 ? 14.110 5.755 19.311 1.00 61.78 200 ASP A CA 1
ATOM 1592 C C . ASP A 1 200 ? 13.866 4.258 19.526 1.00 61.78 200 ASP A C 1
ATOM 1594 O O . ASP A 1 200 ? 14.174 3.710 20.584 1.00 61.78 200 ASP A O 1
ATOM 1598 N N . TYR A 1 201 ? 13.362 3.584 18.491 1.00 61.28 201 TYR A N 1
ATOM 1599 C CA . TYR A 1 201 ? 13.105 2.150 18.503 1.00 61.28 201 TYR A CA 1
ATOM 1600 C C . TYR A 1 201 ? 14.395 1.319 18.549 1.00 61.28 201 TYR A C 1
ATOM 1602 O O . TYR A 1 201 ? 14.479 0.359 19.306 1.00 61.28 201 TYR A O 1
ATOM 1610 N N . GLU A 1 202 ? 15.415 1.699 17.776 1.00 61.84 202 GLU A N 1
ATOM 1611 C CA . GLU A 1 202 ? 16.708 0.999 17.700 1.00 61.84 202 GLU A CA 1
ATOM 1612 C C . GLU A 1 202 ? 17.565 1.181 18.963 1.00 61.84 202 GLU A C 1
ATOM 1614 O O . GLU A 1 202 ? 18.393 0.329 19.287 1.00 61.84 202 GLU A O 1
ATOM 1619 N N . SER A 1 203 ? 17.346 2.263 19.715 1.00 55.34 203 SER A N 1
ATOM 1620 C CA . SER A 1 203 ? 17.994 2.477 21.015 1.00 55.34 203 SER A CA 1
ATOM 1621 C C . SER A 1 203 ? 17.447 1.565 22.130 1.00 55.34 203 SER A C 1
ATOM 1623 O O . SER A 1 203 ? 18.134 1.321 23.127 1.00 55.34 203 SER A O 1
ATOM 1625 N N . GLY A 1 204 ? 16.233 1.025 21.953 1.00 50.09 204 GLY A N 1
ATOM 1626 C CA . GLY A 1 204 ? 15.581 0.094 22.868 1.00 50.09 204 GLY A CA 1
ATOM 1627 C C . GLY A 1 204 ? 15.917 -1.355 22.525 1.00 50.09 204 GLY A C 1
ATOM 1628 O O . GLY A 1 204 ? 15.370 -1.922 21.585 1.00 50.09 204 GLY A O 1
ATOM 1629 N N . ARG A 1 205 ? 16.801 -1.988 23.303 1.00 42.56 205 ARG A N 1
ATOM 1630 C CA . ARG A 1 205 ? 17.080 -3.424 23.157 1.00 42.56 205 ARG A CA 1
ATOM 1631 C C . ARG A 1 205 ? 15.829 -4.227 23.551 1.00 42.56 205 ARG A C 1
ATOM 1633 O O . ARG A 1 205 ? 15.400 -4.186 24.700 1.00 42.56 205 ARG A O 1
ATOM 1640 N N . ASP A 1 206 ? 15.250 -4.926 22.579 1.00 40.34 206 ASP A N 1
ATOM 1641 C CA . ASP A 1 206 ? 14.332 -6.069 22.721 1.00 40.34 206 ASP A CA 1
ATOM 1642 C C . ASP A 1 206 ? 12.879 -5.834 23.198 1.00 40.34 206 ASP A C 1
ATOM 1644 O O . ASP A 1 206 ? 12.137 -6.797 23.396 1.00 40.34 206 ASP A O 1
ATOM 1648 N N . ALA A 1 207 ? 12.393 -4.591 23.302 1.00 51.56 207 ALA A N 1
ATOM 1649 C CA . ALA A 1 207 ? 10.976 -4.316 23.573 1.00 51.56 207 ALA A CA 1
ATOM 1650 C C . ALA A 1 207 ? 10.449 -3.103 22.793 1.00 51.56 207 ALA A C 1
ATOM 1652 O O . ALA A 1 207 ? 11.160 -2.115 22.635 1.00 51.56 207 ALA A O 1
ATOM 1653 N N . LEU A 1 208 ? 9.168 -3.144 22.384 1.00 56.78 208 LEU A N 1
ATOM 1654 C CA . LEU A 1 208 ? 8.426 -1.941 21.975 1.00 56.78 208 LEU A CA 1
ATOM 1655 C C . LEU A 1 208 ? 8.696 -0.833 23.012 1.00 56.78 208 LEU A C 1
ATOM 1657 O O . LEU A 1 208 ? 8.441 -1.084 24.200 1.00 56.78 208 LEU A O 1
ATOM 1661 N N . PRO A 1 209 ? 9.159 0.368 22.607 1.00 69.38 209 PRO A N 1
ATOM 1662 C CA . PRO A 1 209 ? 9.221 1.516 23.501 1.00 69.38 209 PRO A CA 1
ATOM 1663 C C . PRO A 1 209 ? 7.880 1.682 24.220 1.00 69.38 209 PRO A C 1
ATOM 1665 O O . PRO A 1 209 ? 6.828 1.404 23.635 1.00 69.38 209 PRO A O 1
ATOM 1668 N N . ASN A 1 210 ? 7.881 2.116 25.483 1.00 74.88 210 ASN A N 1
ATOM 1669 C CA . ASN A 1 210 ? 6.637 2.242 26.259 1.00 74.88 210 ASN A CA 1
ATOM 1670 C C . ASN A 1 210 ? 5.594 3.108 25.529 1.00 74.88 210 ASN A C 1
ATOM 1672 O O . ASN A 1 210 ? 4.411 2.785 25.531 1.00 74.88 210 ASN A O 1
ATOM 1676 N N . THR A 1 211 ? 6.044 4.133 24.806 1.00 75.56 211 THR A N 1
ATOM 1677 C CA . THR A 1 211 ? 5.236 4.958 23.896 1.00 75.56 211 THR A CA 1
ATOM 1678 C C . THR A 1 211 ? 4.519 4.133 22.822 1.00 75.56 211 THR A C 1
ATOM 1680 O O . THR A 1 211 ? 3.313 4.280 22.622 1.00 75.56 211 THR A O 1
ATOM 1683 N N . ALA A 1 212 ? 5.223 3.206 22.169 1.00 79.38 212 ALA A N 1
ATOM 1684 C CA . ALA A 1 212 ? 4.659 2.3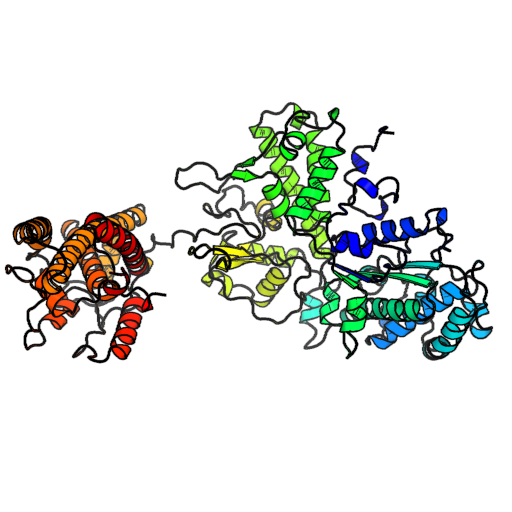23 21.151 1.00 79.38 212 ALA A CA 1
ATOM 1685 C C . ALA A 1 212 ? 3.706 1.280 21.756 1.00 79.38 212 ALA A C 1
ATOM 1687 O O . ALA A 1 212 ? 2.679 0.972 21.148 1.00 79.38 212 ALA A O 1
ATOM 1688 N N . LYS A 1 213 ? 3.996 0.772 22.965 1.00 84.75 213 LYS A N 1
ATOM 1689 C CA . LYS A 1 213 ? 3.076 -0.107 23.709 1.00 84.75 213 LYS A CA 1
ATOM 1690 C C . LYS A 1 213 ? 1.768 0.607 24.013 1.00 84.75 213 LYS A C 1
ATOM 1692 O O . LYS A 1 213 ? 0.712 0.082 23.689 1.00 84.75 213 LYS A O 1
ATOM 1697 N N . VAL A 1 214 ? 1.833 1.813 24.568 1.00 87.81 214 VAL A N 1
ATOM 1698 C CA . VAL A 1 214 ? 0.647 2.607 24.907 1.00 87.81 214 VAL A CA 1
ATOM 1699 C C . VAL A 1 214 ? -0.174 2.947 23.654 1.00 87.81 214 VAL A C 1
ATOM 1701 O O . VAL A 1 214 ? -1.389 2.755 23.635 1.00 87.81 214 VAL A O 1
ATOM 1704 N N . TRP A 1 215 ? 0.474 3.362 22.563 1.00 88.81 215 TRP A N 1
ATOM 1705 C CA . TRP A 1 215 ? -0.202 3.613 21.283 1.00 88.81 215 TRP A CA 1
ATOM 1706 C C . TRP A 1 215 ? -0.878 2.359 20.698 1.00 88.81 215 TRP A C 1
ATOM 1708 O O . TRP A 1 215 ? -1.975 2.428 20.142 1.00 88.81 215 TRP A O 1
ATOM 1718 N N . THR A 1 216 ? -0.239 1.197 20.838 1.00 88.69 216 THR A N 1
ATOM 1719 C CA . THR A 1 216 ? -0.766 -0.085 20.347 1.00 88.69 216 THR A CA 1
ATOM 1720 C C . THR A 1 216 ? -1.930 -0.565 21.213 1.00 88.69 216 THR A C 1
ATOM 1722 O O . THR A 1 216 ? -3.021 -0.836 20.712 1.00 88.69 216 THR A O 1
ATOM 1725 N N . TYR A 1 217 ? -1.726 -0.631 22.529 1.00 91.62 217 TYR A N 1
ATOM 1726 C CA . TYR A 1 217 ? -2.702 -1.158 23.476 1.00 91.62 217 TYR A CA 1
ATOM 1727 C C . TYR A 1 217 ? -3.909 -0.246 23.671 1.00 91.62 217 TYR A C 1
ATOM 1729 O O . TYR A 1 217 ? -4.994 -0.767 23.901 1.00 91.62 217 TYR A O 1
ATOM 1737 N N . SER A 1 218 ? -3.783 1.071 23.490 1.00 93.56 218 SER A N 1
ATOM 1738 C CA . SER A 1 218 ? -4.945 1.972 23.477 1.00 93.56 218 SER A CA 1
ATOM 1739 C C . SER A 1 218 ? -5.929 1.643 22.354 1.00 93.56 218 SER A C 1
ATOM 1741 O O . SER A 1 218 ? -7.133 1.605 22.601 1.00 93.56 218 SER A O 1
ATOM 1743 N N . GLN A 1 219 ? -5.448 1.319 21.151 1.00 94.56 219 GLN A N 1
ATOM 1744 C CA . GLN A 1 219 ? -6.302 0.917 20.028 1.00 94.56 219 GLN A CA 1
ATOM 1745 C C . GLN A 1 219 ? -6.904 -0.479 20.223 1.00 94.56 219 GLN A C 1
ATOM 1747 O O . GLN A 1 219 ? -8.095 -0.680 19.986 1.00 94.56 219 GLN A O 1
ATOM 1752 N N . ILE A 1 220 ? -6.103 -1.445 20.684 1.00 94.12 220 ILE A N 1
ATOM 1753 C CA . ILE A 1 220 ? -6.587 -2.808 20.965 1.00 94.12 220 ILE A CA 1
ATOM 1754 C C . ILE A 1 220 ? -7.612 -2.788 22.109 1.00 94.12 220 ILE A C 1
ATOM 1756 O O . ILE A 1 220 ? -8.652 -3.442 22.025 1.00 94.12 220 ILE A O 1
ATOM 1760 N N . GLY A 1 221 ? -7.353 -1.996 23.150 1.00 95.19 221 GLY A N 1
ATOM 1761 C CA . GLY A 1 221 ? -8.265 -1.768 24.262 1.00 95.19 221 GLY A CA 1
ATOM 1762 C C . GLY A 1 221 ? -9.587 -1.162 23.801 1.00 95.19 221 GLY A C 1
ATOM 1763 O O . GLY A 1 221 ? -10.634 -1.681 24.174 1.00 95.19 221 GLY A O 1
ATOM 1764 N N . ALA A 1 222 ? -9.556 -0.151 22.923 1.00 96.75 222 ALA A N 1
ATOM 1765 C CA . ALA A 1 222 ? -10.766 0.435 22.339 1.00 96.75 222 ALA A CA 1
ATOM 1766 C C . ALA A 1 222 ? -11.594 -0.613 21.583 1.00 96.75 222 ALA A C 1
ATOM 1768 O O . ALA A 1 222 ? -12.797 -0.726 21.797 1.00 96.75 222 ALA A O 1
ATOM 1769 N N . MET A 1 223 ? -10.948 -1.433 20.748 1.00 95.69 223 MET A N 1
ATOM 1770 C CA . MET A 1 223 ? -11.606 -2.528 20.030 1.00 95.69 223 MET A CA 1
ATOM 1771 C C . MET A 1 223 ? -12.307 -3.503 20.988 1.00 95.69 223 MET A C 1
ATOM 1773 O O . MET A 1 223 ? -13.479 -3.825 20.792 1.00 95.69 223 MET A O 1
ATOM 1777 N N . LYS A 1 224 ? -11.610 -3.958 22.037 1.00 95.00 224 LYS A N 1
ATOM 1778 C CA . LYS A 1 224 ? -12.172 -4.895 23.023 1.00 95.00 224 LYS A CA 1
ATOM 1779 C C . LYS A 1 224 ? -13.268 -4.261 23.881 1.00 95.00 224 LYS A C 1
ATOM 1781 O O . LYS A 1 224 ? -14.236 -4.938 24.214 1.00 95.00 224 LYS A O 1
ATOM 1786 N N . ALA A 1 225 ? -13.140 -2.981 24.216 1.00 96.19 225 ALA A N 1
ATOM 1787 C CA . ALA A 1 225 ? -14.156 -2.231 24.944 1.00 96.19 225 ALA A CA 1
ATOM 1788 C C . ALA A 1 225 ? -15.433 -2.053 24.120 1.00 96.19 225 ALA A C 1
ATOM 1790 O O . ALA A 1 225 ? -16.525 -2.232 24.647 1.00 96.19 225 ALA A O 1
ATOM 1791 N N . VAL A 1 226 ? -15.310 -1.769 22.820 1.00 95.81 226 VAL A N 1
ATOM 1792 C CA . VAL A 1 226 ? -16.458 -1.702 21.907 1.00 95.81 226 VAL A CA 1
ATOM 1793 C C . VAL A 1 226 ? -17.157 -3.051 21.793 1.00 95.81 226 VAL A C 1
ATOM 1795 O O . VAL A 1 226 ? -18.385 -3.104 21.837 1.00 95.81 226 VAL A O 1
ATOM 1798 N N . ASP A 1 227 ? -16.406 -4.145 21.688 1.00 93.56 227 ASP A N 1
ATOM 1799 C CA . ASP A 1 227 ? -17.001 -5.481 21.669 1.00 93.56 227 ASP A CA 1
ATOM 1800 C C . ASP A 1 227 ? -17.771 -5.794 22.968 1.00 93.56 227 ASP A C 1
ATOM 1802 O O . ASP A 1 227 ? -18.920 -6.249 22.937 1.00 93.56 227 ASP A O 1
ATOM 1806 N N . ALA A 1 228 ? -17.171 -5.469 24.117 1.00 93.94 228 ALA A N 1
ATOM 1807 C CA . ALA A 1 228 ? -17.821 -5.602 25.416 1.00 93.94 228 ALA A CA 1
ATOM 1808 C C . ALA A 1 228 ? -19.090 -4.738 25.502 1.00 93.94 228 ALA A C 1
ATOM 1810 O O . ALA A 1 228 ? -20.144 -5.256 25.856 1.00 93.94 228 ALA A O 1
ATOM 1811 N N . ALA A 1 229 ? -19.021 -3.466 25.098 1.00 95.50 229 ALA A N 1
ATOM 1812 C CA . ALA A 1 229 ? -20.144 -2.533 25.146 1.00 95.50 229 ALA A CA 1
ATOM 1813 C C . ALA A 1 229 ? -21.341 -3.009 24.307 1.00 95.50 229 ALA A C 1
ATOM 1815 O O . ALA A 1 229 ? -22.461 -3.057 24.807 1.00 95.50 229 ALA A O 1
ATOM 1816 N N . ASN A 1 230 ? -21.114 -3.449 23.064 1.00 94.12 230 ASN A N 1
ATOM 1817 C CA . ASN A 1 230 ? -22.186 -3.988 22.211 1.00 94.12 230 ASN A CA 1
ATOM 1818 C C . ASN A 1 230 ? -22.796 -5.294 22.751 1.00 94.12 230 ASN A C 1
ATOM 1820 O O . ASN A 1 230 ? -23.865 -5.700 22.303 1.00 94.12 230 ASN A O 1
ATOM 1824 N N . SER A 1 231 ? -22.125 -5.966 23.690 1.00 92.81 231 SER A N 1
ATOM 1825 C CA . SER A 1 231 ? -22.636 -7.176 24.340 1.00 92.81 231 SER A CA 1
ATOM 1826 C C . SER A 1 231 ? -23.470 -6.872 25.595 1.00 92.81 231 SER A C 1
ATOM 1828 O O . SER A 1 231 ? -24.118 -7.778 26.112 1.00 92.81 231 SER A O 1
ATOM 1830 N N . ILE A 1 232 ? -23.480 -5.622 26.084 1.00 95.06 232 ILE A N 1
ATOM 1831 C CA . ILE A 1 232 ? -24.274 -5.209 27.255 1.00 95.06 232 ILE A CA 1
ATOM 1832 C C . ILE A 1 232 ? -25.768 -5.163 26.911 1.00 95.06 232 ILE A C 1
ATOM 1834 O O . ILE A 1 232 ? -26.585 -5.674 27.673 1.00 95.06 232 ILE A O 1
ATOM 1838 N N . SER A 1 233 ? -26.118 -4.562 25.768 1.00 91.25 233 SER A N 1
ATOM 1839 C CA . SER A 1 233 ? -27.496 -4.417 25.287 1.00 91.25 233 SER A CA 1
ATOM 1840 C C . SER A 1 233 ? -27.545 -4.467 23.760 1.00 91.25 233 SER A C 1
ATOM 1842 O O . SER A 1 233 ? -26.738 -3.829 23.085 1.00 91.25 233 SER A O 1
ATOM 1844 N N . SER A 1 234 ? -28.538 -5.165 23.200 1.00 88.94 234 SER A N 1
ATOM 1845 C CA . SER A 1 234 ? -28.776 -5.220 21.749 1.00 88.94 234 SER A CA 1
ATOM 1846 C C . SER A 1 234 ? -29.182 -3.872 21.145 1.00 88.94 234 SER A C 1
ATOM 1848 O O . SER A 1 234 ? -29.035 -3.676 19.934 1.00 88.94 234 SER A O 1
ATOM 1850 N N . HIS A 1 235 ? -29.686 -2.953 21.977 1.00 91.06 235 HIS A N 1
ATOM 1851 C CA . HIS A 1 235 ? -30.072 -1.596 21.589 1.00 91.06 235 HIS A CA 1
ATOM 1852 C C . HIS A 1 235 ? -28.869 -0.664 21.419 1.00 91.06 235 HIS A C 1
ATOM 1854 O O . HIS A 1 235 ? -28.986 0.366 20.757 1.00 91.06 235 HIS A O 1
ATOM 1860 N N . LEU A 1 236 ? -27.708 -1.021 21.967 1.00 92.94 236 LEU A N 1
ATOM 1861 C CA . LEU A 1 236 ? -26.503 -0.212 21.877 1.00 92.94 236 LEU A CA 1
ATOM 1862 C C . LEU A 1 236 ? -25.665 -0.613 20.656 1.00 92.94 236 LEU A C 1
ATOM 1864 O O . LEU A 1 236 ? -25.373 -1.790 20.452 1.00 92.94 236 LEU A O 1
ATOM 1868 N N . LYS A 1 237 ? -25.258 0.379 19.858 1.00 94.44 237 LYS A N 1
ATOM 1869 C CA . LYS A 1 237 ? -24.383 0.224 18.687 1.00 94.44 237 LYS A CA 1
ATOM 1870 C C . LYS A 1 237 ? -23.150 1.112 18.811 1.00 94.44 237 LYS A C 1
ATOM 1872 O O . LYS A 1 237 ? -23.141 2.253 18.349 1.00 94.44 237 LYS A O 1
ATOM 1877 N N . VAL A 1 238 ? -22.087 0.594 19.420 1.00 96.25 238 VAL A N 1
ATOM 1878 C CA . VAL A 1 238 ? -20.798 1.304 19.497 1.00 96.25 238 VAL A CA 1
ATOM 1879 C C . VAL A 1 238 ? -19.911 0.849 18.346 1.00 96.25 238 VAL A C 1
ATOM 1881 O O . VAL A 1 238 ? -19.757 -0.344 18.137 1.00 96.25 238 VAL A O 1
ATOM 1884 N N . ASN A 1 239 ? -19.322 1.771 17.593 1.00 96.75 239 ASN A N 1
ATOM 1885 C CA . ASN A 1 239 ? -18.469 1.469 16.447 1.00 96.75 239 ASN A CA 1
ATOM 1886 C C . ASN A 1 239 ? -17.109 2.139 16.625 1.00 96.75 239 ASN A C 1
ATOM 1888 O O . ASN A 1 239 ? -17.035 3.247 17.154 1.00 96.75 239 ASN A O 1
ATOM 1892 N N . VAL A 1 240 ? -16.040 1.509 16.142 1.00 97.06 240 VAL A N 1
ATOM 1893 C CA . VAL A 1 240 ? -14.681 2.059 16.240 1.00 97.06 240 VAL A CA 1
ATOM 1894 C C . VAL A 1 240 ? -13.850 1.759 15.003 1.00 97.06 240 VAL A C 1
ATOM 1896 O O . VAL A 1 240 ? -13.966 0.694 14.396 1.00 97.06 240 VAL A O 1
ATOM 1899 N N . ALA A 1 241 ? -12.976 2.698 14.649 1.00 95.94 241 ALA A N 1
ATOM 1900 C CA . ALA A 1 241 ? -11.944 2.503 13.643 1.00 95.94 241 ALA A CA 1
ATOM 1901 C C . ALA A 1 241 ? -10.557 2.375 14.292 1.00 95.94 241 ALA A C 1
ATOM 1903 O O . ALA A 1 241 ? -10.133 3.259 15.033 1.00 95.94 241 ALA A O 1
ATOM 1904 N N . ILE A 1 242 ? -9.820 1.311 13.959 1.00 94.69 242 ILE A N 1
ATOM 1905 C CA . ILE A 1 242 ? -8.435 1.102 14.412 1.00 94.69 242 ILE A CA 1
ATOM 1906 C C . ILE A 1 242 ? -7.485 0.893 13.232 1.00 94.69 242 ILE A C 1
ATOM 1908 O O . ILE A 1 242 ? -7.893 0.636 12.090 1.00 94.69 242 ILE A O 1
ATOM 1912 N N . ARG A 1 243 ? -6.185 1.024 13.488 1.00 91.88 243 ARG A N 1
ATOM 1913 C CA . ARG A 1 243 ? -5.156 0.769 12.482 1.00 91.88 243 ARG A CA 1
ATOM 1914 C C . ARG A 1 243 ? -4.885 -0.713 12.281 1.00 91.88 243 ARG A C 1
ATOM 1916 O O . ARG A 1 243 ? -4.896 -1.501 13.217 1.00 91.88 243 ARG A O 1
ATOM 1923 N N . LYS A 1 244 ? -4.598 -1.095 11.037 1.00 90.69 244 LYS A N 1
ATOM 1924 C CA . LYS A 1 244 ? -4.239 -2.480 10.704 1.00 90.69 244 LYS A CA 1
ATOM 1925 C C . LYS A 1 244 ? -2.908 -2.887 11.347 1.00 90.69 244 LYS A C 1
ATOM 1927 O O . LYS A 1 244 ? -2.746 -4.040 11.726 1.00 90.69 244 LYS A O 1
ATOM 1932 N N . GLU A 1 245 ? -1.999 -1.932 11.538 1.00 86.81 245 GLU A N 1
ATOM 1933 C CA . GLU A 1 245 ? -0.679 -2.150 12.134 1.00 86.81 245 GLU A CA 1
ATOM 1934 C C . GLU A 1 245 ? -0.710 -2.742 13.549 1.00 86.81 245 GLU A C 1
ATOM 1936 O O . GLU A 1 245 ? 0.248 -3.402 13.941 1.00 86.81 245 GLU A O 1
ATOM 1941 N N . VAL A 1 246 ? -1.784 -2.520 14.319 1.00 88.19 246 VAL A N 1
ATOM 1942 C CA . VAL A 1 246 ? -1.871 -3.037 15.695 1.00 88.19 246 VAL A CA 1
ATOM 1943 C C . VAL A 1 246 ? -2.373 -4.480 15.763 1.00 88.19 246 VAL A C 1
ATOM 1945 O O . VAL A 1 246 ? -2.228 -5.126 16.795 1.00 88.19 246 VAL A O 1
ATOM 1948 N N . VAL A 1 247 ? -2.933 -5.012 14.670 1.00 89.06 247 VAL A N 1
ATOM 1949 C CA . VAL A 1 247 ? -3.557 -6.347 14.635 1.00 89.06 247 VAL A CA 1
ATOM 1950 C C . VAL A 1 247 ? -2.600 -7.477 15.027 1.00 89.06 247 VAL A C 1
ATOM 1952 O O . VAL A 1 247 ? -3.014 -8.317 15.825 1.00 89.06 247 VAL A O 1
ATOM 1955 N N . PRO A 1 248 ? -1.333 -7.511 14.559 1.00 85.19 248 PRO A N 1
ATOM 1956 C CA . PRO A 1 248 ? -0.390 -8.560 14.954 1.00 85.19 248 PRO A CA 1
ATOM 1957 C C . PRO A 1 248 ? -0.110 -8.622 16.464 1.00 85.19 248 PRO A C 1
ATOM 1959 O O . PRO A 1 248 ? 0.382 -9.636 16.945 1.00 85.19 248 PRO A O 1
ATOM 1962 N N . TYR A 1 249 ? -0.411 -7.552 17.208 1.00 84.00 249 TYR A N 1
ATOM 1963 C CA . TYR A 1 249 ? -0.168 -7.449 18.648 1.00 84.00 249 TYR A CA 1
ATOM 1964 C C . TYR A 1 249 ? -1.395 -7.793 19.500 1.00 84.00 249 TYR A C 1
ATOM 1966 O O . TYR A 1 249 ? -1.314 -7.746 20.727 1.00 84.00 249 TYR A O 1
ATOM 1974 N N . ILE A 1 250 ? -2.537 -8.121 18.885 1.00 84.62 250 ILE A N 1
ATOM 1975 C CA . ILE A 1 250 ? -3.736 -8.504 19.633 1.00 84.62 250 ILE A CA 1
ATOM 1976 C C . ILE A 1 250 ? -3.506 -9.879 20.258 1.00 84.62 250 ILE A C 1
ATOM 1978 O O . ILE A 1 250 ? -3.307 -10.873 19.561 1.00 84.62 250 ILE A O 1
ATOM 1982 N N . SER A 1 251 ? -3.577 -9.935 21.586 1.00 75.81 251 SER A N 1
ATOM 1983 C CA . SER A 1 251 ? -3.357 -11.157 22.353 1.00 75.81 251 SER A CA 1
ATOM 1984 C C . SER A 1 251 ? -4.670 -11.772 22.868 1.00 75.81 251 SER A C 1
ATOM 1986 O O . SER A 1 251 ? -5.673 -11.078 23.087 1.00 75.81 251 SER A O 1
ATOM 1988 N N . GLY A 1 252 ? -4.674 -13.095 23.078 1.00 73.06 252 GLY A N 1
ATOM 1989 C CA . GLY A 1 252 ? -5.734 -13.820 23.794 1.00 73.06 252 GLY A CA 1
ATOM 1990 C C . GLY A 1 252 ? -6.478 -14.895 22.990 1.00 73.06 252 GLY A C 1
ATOM 1991 O O . GLY A 1 252 ? -6.565 -14.852 21.767 1.00 73.06 252 GLY A O 1
ATOM 1992 N N . GLN A 1 253 ? -7.063 -15.858 23.714 1.00 60.91 253 GLN A N 1
ATOM 1993 C CA . GLN A 1 253 ? -7.764 -17.030 23.158 1.00 60.91 253 GLN A CA 1
ATOM 1994 C C . GLN A 1 253 ? -9.046 -16.685 22.373 1.00 60.91 253 GLN A C 1
ATOM 1996 O O . GLN A 1 253 ? -9.520 -17.497 21.587 1.00 60.91 253 GLN A O 1
ATOM 2001 N N . LEU A 1 254 ? -9.590 -15.475 22.551 1.00 65.38 254 LEU A N 1
ATOM 2002 C CA . LEU A 1 254 ? -10.836 -15.010 21.926 1.00 65.38 254 LEU A CA 1
ATOM 2003 C C . LEU A 1 254 ? -10.605 -14.072 20.727 1.00 65.38 254 LEU A C 1
ATOM 2005 O O . LEU A 1 254 ? -11.535 -13.396 20.290 1.00 65.38 254 LEU A O 1
ATOM 2009 N N . LEU A 1 255 ? -9.385 -14.023 20.172 1.00 77.81 255 LEU A N 1
ATOM 2010 C CA . LEU A 1 255 ? -9.055 -13.197 19.000 1.00 77.81 255 LEU A CA 1
ATOM 2011 C C . LEU A 1 255 ? -10.035 -13.423 17.838 1.00 77.81 255 LEU A C 1
ATOM 2013 O O . LEU A 1 255 ? -10.518 -12.458 17.250 1.00 77.81 255 LEU A O 1
ATOM 2017 N N . GLY A 1 256 ? -10.374 -14.685 17.555 1.00 78.00 256 GLY A N 1
ATOM 2018 C CA . GLY A 1 256 ? -11.334 -15.037 16.506 1.00 78.00 256 GLY A CA 1
ATOM 2019 C C . GLY A 1 256 ? -12.714 -14.405 16.712 1.00 78.00 256 GLY A C 1
ATOM 2020 O O . GLY A 1 256 ? -13.316 -13.946 15.747 1.00 78.00 256 GLY A O 1
ATOM 2021 N N . ASN A 1 257 ? -13.176 -14.288 17.961 1.00 83.00 257 ASN A N 1
ATOM 2022 C CA . ASN A 1 257 ? -14.482 -13.705 18.280 1.00 83.00 257 ASN A CA 1
ATOM 2023 C C . ASN A 1 257 ? -14.497 -12.191 18.054 1.00 83.00 257 ASN A C 1
ATOM 2025 O O . ASN A 1 257 ? -15.440 -11.666 17.468 1.00 83.00 257 ASN A O 1
ATOM 2029 N N . HIS A 1 258 ? -13.436 -11.495 18.474 1.00 84.88 258 HIS A N 1
ATOM 2030 C CA . HIS A 1 258 ? -13.299 -10.060 18.224 1.00 84.88 258 HIS A CA 1
ATOM 2031 C C . HIS A 1 258 ? -13.202 -9.767 16.720 1.00 84.88 258 HIS A C 1
ATOM 2033 O O . HIS A 1 258 ? -13.864 -8.863 16.213 1.00 84.88 258 HIS A O 1
ATOM 2039 N N . LEU A 1 259 ? -12.411 -10.561 15.987 1.00 86.31 259 LEU A N 1
ATOM 2040 C CA . LEU A 1 259 ? -12.236 -10.395 14.543 1.00 86.31 259 LEU A CA 1
ATOM 2041 C C . LEU A 1 259 ? -13.488 -10.769 13.739 1.00 86.31 259 LEU A C 1
ATOM 2043 O O . LEU A 1 259 ? -13.702 -10.190 12.678 1.00 86.31 259 LEU A O 1
ATOM 2047 N N . ALA A 1 260 ? -14.349 -11.659 14.243 1.00 88.19 260 ALA A N 1
ATOM 2048 C CA . ALA A 1 260 ? -15.630 -11.976 13.606 1.00 88.19 260 ALA A CA 1
ATOM 2049 C C . ALA A 1 260 ? -16.579 -10.764 13.530 1.00 88.19 260 ALA A C 1
ATOM 2051 O O . ALA A 1 260 ? -17.420 -10.700 12.637 1.00 88.19 260 ALA A O 1
ATOM 2052 N N . LYS A 1 261 ? -16.413 -9.784 14.430 1.00 91.19 261 LYS A N 1
ATOM 2053 C CA . LYS A 1 261 ? -17.167 -8.517 14.462 1.00 91.19 261 LYS A CA 1
ATOM 2054 C C . LYS A 1 261 ? -16.431 -7.366 13.765 1.00 91.19 261 LYS A C 1
ATOM 2056 O O . LYS A 1 261 ? -16.852 -6.207 13.852 1.00 91.19 261 LYS A O 1
ATOM 2061 N N . ALA A 1 262 ? -15.323 -7.667 13.086 1.00 93.31 262 ALA A N 1
ATOM 2062 C CA . ALA A 1 262 ? -14.474 -6.692 12.424 1.00 93.31 262 ALA A CA 1
ATOM 2063 C C . ALA A 1 262 ? -14.507 -6.826 10.898 1.00 93.31 262 ALA A C 1
ATOM 2065 O O . ALA A 1 262 ? -14.607 -7.916 10.340 1.00 93.31 262 ALA A O 1
ATOM 2066 N N . VAL A 1 263 ? -14.356 -5.694 10.214 1.00 94.38 263 VAL A N 1
ATOM 2067 C CA . VAL A 1 263 ? -14.147 -5.628 8.767 1.00 94.38 263 VAL A CA 1
ATOM 2068 C C . VAL A 1 263 ? -12.747 -5.106 8.488 1.00 94.38 263 VAL A C 1
ATOM 2070 O O . VAL A 1 263 ? -12.378 -4.014 8.925 1.00 94.38 263 VAL A O 1
ATOM 2073 N N . PHE A 1 264 ? -11.987 -5.861 7.698 1.00 92.88 264 PHE A N 1
ATOM 2074 C CA . PHE A 1 264 ? -10.722 -5.403 7.138 1.00 92.88 264 PHE A CA 1
ATOM 2075 C C . PHE A 1 264 ? -10.986 -4.619 5.854 1.00 92.88 264 PHE A C 1
ATOM 2077 O O . PHE A 1 264 ? -11.416 -5.165 4.837 1.00 92.88 264 PHE A O 1
ATOM 2084 N N . LEU A 1 265 ? -10.723 -3.318 5.902 1.00 91.31 265 LEU A N 1
ATOM 2085 C CA . LEU A 1 265 ? -10.826 -2.432 4.759 1.00 91.31 265 LEU A CA 1
ATOM 2086 C C . LEU A 1 265 ? -9.580 -2.583 3.886 1.00 91.31 265 LEU A C 1
ATOM 2088 O O . LEU A 1 265 ? -8.509 -2.052 4.188 1.00 91.31 265 LEU A O 1
ATOM 2092 N N . SER A 1 266 ? -9.755 -3.312 2.794 1.00 84.38 266 SER A N 1
ATOM 2093 C CA . SER A 1 266 ? -8.803 -3.436 1.700 1.00 84.38 266 SER A CA 1
ATOM 2094 C C . SER A 1 266 ? -9.541 -3.116 0.411 1.00 84.38 266 SER A C 1
ATOM 2096 O O . SER A 1 266 ? -10.661 -3.594 0.235 1.00 84.38 266 SER A O 1
ATOM 2098 N N . LEU A 1 267 ? -8.923 -2.295 -0.436 1.00 88.38 267 LEU A N 1
ATOM 2099 C CA . LEU A 1 267 ? -9.396 -2.028 -1.787 1.00 88.38 267 LEU A CA 1
ATOM 2100 C C . LEU A 1 267 ? -8.313 -2.463 -2.763 1.00 88.38 267 LEU A C 1
ATOM 2102 O O . LEU A 1 267 ? -7.158 -2.058 -2.611 1.00 88.38 267 LEU A O 1
ATOM 2106 N N . ASP A 1 268 ? -8.672 -3.298 -3.728 1.00 89.56 268 ASP A N 1
ATOM 2107 C CA . ASP A 1 268 ? -7.742 -3.683 -4.783 1.00 89.56 268 ASP A CA 1
ATOM 2108 C C . ASP A 1 268 ? -7.577 -2.567 -5.835 1.00 89.56 268 ASP A C 1
ATOM 2110 O O . ASP A 1 268 ? -8.237 -1.523 -5.804 1.00 89.56 268 ASP A O 1
ATOM 2114 N N . LYS A 1 269 ? -6.651 -2.769 -6.777 1.00 92.25 269 LYS A N 1
ATOM 2115 C CA . LYS A 1 269 ? -6.359 -1.795 -7.837 1.00 92.25 269 LYS A CA 1
ATOM 2116 C C . LYS A 1 269 ? -7.595 -1.468 -8.686 1.00 92.25 269 LYS A C 1
ATOM 2118 O O . LYS A 1 269 ? -7.786 -0.305 -9.037 1.00 92.25 269 LYS A O 1
ATOM 2123 N N . TYR A 1 270 ? -8.433 -2.460 -8.982 1.00 92.62 270 TYR A N 1
ATOM 2124 C CA . TYR A 1 270 ? -9.650 -2.272 -9.765 1.00 92.62 270 TYR A CA 1
ATOM 2125 C C . TYR A 1 270 ? -10.681 -1.449 -8.985 1.00 92.62 270 TYR A C 1
ATOM 2127 O O . TYR A 1 270 ? -11.243 -0.491 -9.509 1.00 92.62 270 TYR A O 1
ATOM 2135 N N . GLU A 1 271 ? -10.900 -1.752 -7.708 1.00 92.56 271 GLU A N 1
ATOM 2136 C CA . GLU A 1 271 ? -11.824 -1.007 -6.850 1.00 92.56 271 GLU A CA 1
ATOM 2137 C C . GLU A 1 271 ? -11.387 0.454 -6.664 1.00 92.56 271 GLU A C 1
ATOM 2139 O O . GLU A 1 271 ? -12.225 1.363 -6.661 1.00 92.56 271 GLU A O 1
ATOM 2144 N N . LEU A 1 272 ? -10.078 0.697 -6.568 1.00 92.75 272 LEU A N 1
ATOM 2145 C CA . LEU A 1 272 ? -9.495 2.039 -6.549 1.00 92.75 272 LEU A CA 1
ATOM 2146 C C . LEU A 1 272 ? -9.696 2.784 -7.878 1.00 92.75 272 LEU A C 1
ATOM 2148 O O . LEU A 1 272 ? -9.982 3.984 -7.868 1.00 92.75 272 LEU A O 1
ATOM 2152 N N . GLU A 1 273 ? -9.601 2.090 -9.011 1.00 94.25 273 GLU A N 1
ATOM 2153 C CA . GLU A 1 273 ? -9.906 2.657 -10.327 1.00 94.25 273 GLU A CA 1
ATOM 2154 C C . GLU A 1 273 ? -11.379 3.064 -10.430 1.00 94.25 273 GLU A C 1
ATOM 2156 O O . GLU A 1 273 ? -11.695 4.186 -10.830 1.00 94.25 273 GLU A O 1
ATOM 2161 N N . GLN A 1 274 ? -12.291 2.194 -9.985 1.00 92.06 274 GLN A N 1
ATOM 2162 C CA . GLN A 1 274 ? -13.729 2.472 -9.988 1.00 92.06 274 GLN A CA 1
ATOM 2163 C C . GLN A 1 274 ? -14.087 3.668 -9.098 1.00 92.06 274 GLN A C 1
ATOM 2165 O O . GLN A 1 274 ? -14.949 4.477 -9.453 1.00 92.06 274 GLN A O 1
ATOM 2170 N N . LEU A 1 275 ? -13.403 3.829 -7.962 1.00 89.62 275 LEU A N 1
ATOM 2171 C CA . LEU A 1 275 ? -13.540 5.014 -7.115 1.00 89.62 275 LEU A CA 1
ATOM 2172 C C . LEU A 1 275 ? -13.188 6.294 -7.889 1.00 89.62 275 LEU A C 1
ATOM 2174 O O . LEU A 1 275 ? -13.899 7.295 -7.783 1.00 89.62 275 LEU A O 1
ATOM 2178 N N . PHE A 1 276 ? -12.139 6.253 -8.709 1.00 91.38 276 PHE A N 1
ATOM 2179 C CA . PHE A 1 276 ? -11.730 7.368 -9.560 1.00 91.38 276 PHE A CA 1
ATOM 2180 C C . PHE A 1 276 ? -12.734 7.626 -10.697 1.00 91.38 276 PHE A C 1
ATOM 2182 O O . PHE A 1 276 ? -13.133 8.770 -10.928 1.00 91.38 276 PHE A O 1
ATOM 2189 N N . TYR A 1 277 ? -13.213 6.568 -11.360 1.00 92.19 277 TYR A N 1
ATOM 2190 C CA . TYR A 1 277 ? -14.232 6.650 -12.413 1.00 92.19 277 TYR A CA 1
ATOM 2191 C C . TYR A 1 277 ? -15.521 7.307 -11.935 1.00 92.19 277 TYR A C 1
ATOM 2193 O O . TYR A 1 277 ? -16.050 8.179 -12.625 1.00 92.19 277 TYR A O 1
ATOM 2201 N N . ASN A 1 278 ? -15.997 6.948 -10.742 1.00 90.00 278 ASN A N 1
ATOM 2202 C CA . ASN A 1 278 ? -17.200 7.549 -10.171 1.00 90.00 278 ASN A CA 1
ATOM 2203 C C . ASN A 1 278 ? -17.040 9.061 -9.979 1.00 90.00 278 ASN A C 1
ATOM 2205 O O . ASN A 1 278 ? -17.973 9.817 -10.240 1.00 90.00 278 ASN A O 1
ATOM 2209 N N . ARG A 1 279 ? -15.852 9.525 -9.578 1.00 90.81 279 ARG A N 1
ATOM 2210 C CA . ARG A 1 279 ? -15.581 10.959 -9.394 1.00 90.81 279 ARG A CA 1
ATOM 2211 C C . ARG A 1 279 ? -15.546 11.706 -10.720 1.00 90.81 279 ARG A C 1
ATOM 2213 O O . ARG A 1 279 ? -16.217 12.727 -10.833 1.00 90.81 279 ARG A O 1
ATOM 2220 N N . ILE A 1 280 ? -14.876 11.150 -11.733 1.00 91.88 280 ILE A N 1
ATOM 2221 C CA . ILE A 1 280 ? -14.879 11.702 -13.098 1.00 91.88 280 ILE A CA 1
ATOM 2222 C C . ILE A 1 280 ? -16.306 11.760 -13.660 1.00 91.88 280 ILE A C 1
ATOM 2224 O O . ILE A 1 280 ? -16.669 12.727 -14.320 1.00 91.88 280 ILE A O 1
ATOM 2228 N N . ALA A 1 281 ? -17.131 10.743 -13.399 1.00 90.56 281 ALA A N 1
ATOM 2229 C CA . ALA A 1 281 ? -18.516 10.706 -13.865 1.00 90.56 281 ALA A CA 1
ATOM 2230 C C . ALA A 1 281 ? -19.414 11.761 -13.191 1.00 90.56 281 ALA A C 1
ATOM 2232 O O . ALA A 1 281 ? -20.386 12.201 -13.799 1.00 90.56 281 ALA A O 1
ATOM 2233 N N . LEU A 1 282 ? -19.096 12.162 -11.956 1.00 89.94 282 LEU A N 1
ATOM 2234 C CA . LEU A 1 282 ? -19.781 13.239 -11.227 1.00 89.94 282 LEU A CA 1
ATOM 2235 C C . LEU A 1 282 ? -19.225 14.641 -11.561 1.00 89.94 282 LEU A C 1
ATOM 2237 O O . LEU A 1 282 ? -19.889 15.636 -11.289 1.00 89.94 282 LEU A O 1
ATOM 2241 N N . THR A 1 283 ? -18.045 14.678 -12.188 1.00 89.88 283 THR A N 1
ATOM 2242 C CA . THR A 1 283 ? -17.542 15.676 -13.150 1.00 89.88 283 THR A CA 1
ATOM 2243 C C . THR A 1 283 ? -18.550 16.622 -13.831 1.00 89.88 283 THR A C 1
ATOM 2245 O O . THR A 1 283 ? -19.276 16.112 -14.685 1.00 89.88 283 THR A O 1
ATOM 2248 N N . ASP A 1 284 ? -18.614 17.946 -13.593 1.00 89.38 284 ASP A N 1
ATOM 2249 C CA . ASP A 1 284 ? -19.327 18.821 -14.552 1.00 89.38 284 ASP A CA 1
ATOM 2250 C C . ASP A 1 284 ? -18.642 18.697 -15.931 1.00 89.38 284 ASP A C 1
ATOM 2252 O O . ASP A 1 284 ? -17.423 18.884 -16.026 1.00 89.38 284 ASP A O 1
ATOM 2256 N N . PRO A 1 285 ? -19.379 18.399 -17.020 1.00 91.50 285 PRO A N 1
ATOM 2257 C CA . PRO A 1 285 ? -18.799 18.293 -18.354 1.00 91.50 285 PRO A CA 1
ATOM 2258 C C . PRO A 1 285 ? -17.946 19.495 -18.782 1.00 91.50 285 PRO A C 1
ATOM 2260 O O . PRO A 1 285 ? -17.005 19.312 -19.540 1.00 91.50 285 PRO A O 1
ATOM 2263 N N . LYS A 1 286 ? -18.213 20.716 -18.303 1.00 90.75 286 LYS A N 1
ATOM 2264 C CA . LYS A 1 286 ? -17.415 21.915 -18.638 1.00 90.75 286 LYS A CA 1
ATOM 2265 C C . LYS A 1 286 ? -16.015 21.911 -18.013 1.00 90.75 286 LYS A C 1
ATOM 2267 O O . LYS A 1 286 ? -15.104 22.587 -18.506 1.00 90.75 286 LYS A O 1
ATOM 2272 N N . GLU A 1 287 ? -15.837 21.163 -16.931 1.00 88.88 287 GLU A N 1
ATOM 2273 C CA . GLU A 1 287 ? -14.571 21.031 -16.206 1.00 88.88 287 GLU A CA 1
ATOM 2274 C C . GLU A 1 287 ? -13.682 19.925 -16.802 1.00 88.88 287 GLU A C 1
ATOM 2276 O O . GLU A 1 287 ? -12.463 19.968 -16.640 1.00 88.88 287 GLU A O 1
ATOM 2281 N N . LEU A 1 288 ? -14.258 19.006 -17.584 1.00 92.38 288 LEU A N 1
ATOM 2282 C CA . LEU A 1 288 ? -13.540 17.936 -18.281 1.00 92.38 288 LEU A CA 1
ATOM 2283 C C . LEU A 1 288 ? -12.816 18.446 -19.542 1.00 92.38 288 LEU A C 1
ATOM 2285 O O . LEU A 1 288 ? -13.284 19.350 -20.233 1.00 92.38 288 LEU A O 1
ATOM 2289 N N . VAL A 1 289 ? -11.672 17.836 -19.872 1.00 93.69 289 VAL A N 1
ATOM 2290 C CA . VAL A 1 289 ? -10.841 18.213 -21.033 1.00 93.69 289 VAL A CA 1
ATOM 2291 C C . VAL A 1 289 ? -11.450 17.718 -22.345 1.00 93.69 289 VAL A C 1
ATOM 2293 O O . VAL A 1 289 ? -11.490 18.463 -23.321 1.00 93.69 289 VAL A O 1
ATOM 2296 N N . THR A 1 290 ? -11.934 16.470 -22.383 1.00 93.00 290 THR A N 1
ATOM 2297 C CA . THR A 1 290 ? -12.630 15.904 -23.557 1.00 93.00 290 THR A CA 1
ATOM 2298 C C . THR A 1 290 ? -13.968 15.273 -23.155 1.00 93.00 290 THR A C 1
ATOM 2300 O O . THR A 1 290 ? -14.101 14.055 -23.133 1.00 93.00 290 THR A O 1
ATOM 2303 N N . PRO A 1 291 ? -14.999 16.071 -22.828 1.00 92.88 291 PRO A N 1
ATOM 2304 C CA . PRO A 1 291 ? -16.188 15.599 -22.100 1.00 92.88 291 PRO A CA 1
ATOM 2305 C C . PRO A 1 291 ? -16.957 14.452 -22.777 1.00 92.88 291 PRO A C 1
ATOM 2307 O O . PRO A 1 291 ? -17.602 13.654 -22.099 1.00 92.88 291 PRO A O 1
ATOM 2310 N N . HIS A 1 292 ? -16.866 14.358 -24.106 1.00 94.25 292 HIS A N 1
ATOM 2311 C CA . HIS A 1 292 ? -17.562 13.371 -24.936 1.00 94.25 292 HIS A CA 1
ATOM 2312 C C . HIS A 1 292 ? -16.748 12.102 -25.236 1.00 94.25 292 HIS A C 1
ATOM 2314 O O . HIS A 1 292 ? -17.231 11.235 -25.961 1.00 94.25 292 HIS A O 1
ATOM 2320 N N . ALA A 1 293 ? -15.519 11.973 -24.725 1.00 94.31 293 ALA A N 1
ATOM 2321 C CA . ALA A 1 293 ? -14.756 10.737 -24.884 1.00 94.31 293 ALA A CA 1
ATOM 2322 C C . ALA A 1 293 ? -15.439 9.567 -24.150 1.00 94.31 293 ALA A C 1
ATOM 2324 O O . ALA A 1 293 ? -16.001 9.744 -23.070 1.00 94.31 293 ALA A O 1
ATOM 2325 N N . SER A 1 294 ? -15.370 8.360 -24.715 1.00 92.88 294 SER A N 1
ATOM 2326 C CA . SER A 1 294 ? -15.906 7.145 -24.084 1.00 92.88 294 SER A CA 1
ATOM 2327 C C . SER A 1 294 ? -15.133 6.764 -22.816 1.00 92.88 294 SER A C 1
ATOM 2329 O O . SER A 1 294 ? -15.723 6.359 -21.817 1.00 92.88 294 SER A O 1
ATOM 2331 N N . GLU A 1 295 ? -13.812 6.932 -22.837 1.00 94.25 295 GLU A N 1
ATOM 2332 C CA . GLU A 1 295 ? -12.925 6.561 -21.735 1.00 94.25 295 GLU A CA 1
ATOM 2333 C C . GLU A 1 295 ? -12.865 7.640 -20.635 1.00 94.25 295 GLU A C 1
ATOM 2335 O O . GLU A 1 295 ? -12.562 8.803 -20.931 1.00 94.25 295 GLU A O 1
ATOM 2340 N N . PRO A 1 296 ? -13.075 7.294 -19.346 1.00 94.25 296 PRO A N 1
ATOM 2341 C CA . PRO A 1 296 ? -13.064 8.261 -18.246 1.00 94.25 296 PRO A CA 1
ATOM 2342 C C . PRO A 1 296 ? -11.771 9.081 -18.129 1.00 94.25 296 PRO A C 1
ATOM 2344 O O . PRO A 1 296 ? -11.840 10.305 -18.038 1.00 94.25 296 PRO A O 1
ATOM 2347 N N . PHE A 1 297 ? -10.593 8.452 -18.181 1.00 94.38 297 PHE A N 1
ATOM 2348 C CA . PHE A 1 297 ? -9.323 9.182 -18.049 1.00 94.38 297 PHE A CA 1
ATOM 2349 C C . PHE A 1 297 ? -9.026 10.091 -19.237 1.00 94.38 297 PHE A C 1
ATOM 2351 O O . PHE A 1 297 ? -8.486 11.183 -19.041 1.00 94.38 297 PHE A O 1
ATOM 2358 N N . LYS A 1 298 ? -9.472 9.711 -20.440 1.00 95.12 298 LYS A N 1
ATOM 2359 C CA . LYS A 1 298 ? -9.419 10.590 -21.606 1.00 95.12 298 LYS A CA 1
ATOM 2360 C C . LYS A 1 298 ? -10.320 11.802 -21.408 1.00 95.12 298 LYS A C 1
ATOM 2362 O O . LYS A 1 298 ? -9.862 12.922 -21.626 1.00 95.12 298 LYS A O 1
ATOM 2367 N N . ARG A 1 299 ? -11.548 11.622 -20.899 1.00 95.00 299 ARG A N 1
ATOM 2368 C CA . ARG A 1 299 ? -12.424 12.755 -20.543 1.00 95.00 299 ARG A CA 1
ATOM 2369 C C . ARG A 1 299 ? -11.745 13.703 -19.560 1.00 95.00 299 ARG A C 1
ATOM 2371 O O . ARG A 1 299 ? -11.778 14.914 -19.763 1.00 95.00 299 ARG A O 1
ATOM 2378 N N . PHE A 1 300 ? -11.110 13.142 -18.536 1.00 94.50 300 PHE A N 1
ATOM 2379 C CA . PHE A 1 300 ? -10.507 13.890 -17.440 1.00 94.50 300 PHE A CA 1
ATOM 2380 C C . PHE A 1 300 ? -9.218 14.626 -17.831 1.00 94.50 300 PHE A C 1
ATOM 2382 O O . PHE A 1 300 ? -9.091 15.811 -17.560 1.00 94.50 300 PHE A O 1
ATOM 2389 N N . THR A 1 301 ? -8.282 13.960 -18.507 1.00 94.69 301 THR A N 1
ATOM 2390 C CA . THR A 1 301 ? -6.930 14.495 -18.773 1.00 94.69 301 THR A CA 1
ATOM 2391 C C . THR A 1 301 ? -6.675 14.848 -20.239 1.00 94.69 301 THR A C 1
ATOM 2393 O O . THR A 1 301 ? -5.699 15.523 -20.561 1.00 94.69 301 THR A O 1
ATOM 2396 N N . GLY A 1 302 ? -7.536 14.381 -21.146 1.00 93.06 302 GLY A N 1
ATOM 2397 C CA . GLY A 1 302 ? -7.300 14.374 -22.590 1.00 93.06 302 GLY A CA 1
ATOM 2398 C C . GLY A 1 302 ? -6.442 13.201 -23.077 1.00 93.06 302 GLY A C 1
ATOM 2399 O O . GLY A 1 302 ? -6.222 13.089 -24.282 1.00 93.06 302 GLY A O 1
ATOM 2400 N N . LEU A 1 303 ? -5.967 12.331 -22.179 1.00 92.69 303 LEU A N 1
ATOM 2401 C CA . LEU A 1 303 ? -5.050 11.230 -22.470 1.00 92.69 303 LEU A CA 1
ATOM 2402 C C . LEU A 1 303 ? -5.611 9.898 -21.952 1.00 92.69 303 LEU A C 1
ATOM 2404 O O . LEU A 1 303 ? -6.165 9.823 -20.857 1.00 92.69 303 LEU A O 1
ATOM 2408 N N . SER A 1 304 ? -5.459 8.847 -22.756 1.00 92.56 304 SER A N 1
ATOM 2409 C CA . SER A 1 304 ? -5.760 7.465 -22.354 1.00 92.56 304 SER A CA 1
ATOM 2410 C C . SER A 1 304 ? -4.516 6.788 -21.789 1.00 92.56 304 SER A C 1
ATOM 2412 O O . SER A 1 304 ? -4.558 6.169 -20.725 1.00 92.56 304 SER A O 1
ATOM 2414 N N . THR A 1 305 ? -3.382 6.996 -22.456 1.00 94.88 305 THR A N 1
ATOM 2415 C CA . THR A 1 305 ? -2.077 6.449 -22.092 1.00 94.88 305 THR A CA 1
ATOM 2416 C C . THR A 1 305 ? -1.046 7.555 -21.907 1.00 94.88 305 THR A C 1
ATOM 2418 O O . THR A 1 305 ? -1.168 8.661 -22.443 1.00 94.88 305 THR A O 1
ATOM 2421 N N . ILE A 1 306 ? -0.014 7.238 -21.135 1.00 94.38 306 ILE A N 1
ATOM 2422 C CA . ILE A 1 306 ? 1.144 8.081 -20.890 1.00 94.38 306 ILE A CA 1
ATOM 2423 C C . ILE A 1 306 ? 2.379 7.337 -21.420 1.00 94.38 306 ILE A C 1
ATOM 2425 O O . ILE A 1 306 ? 2.697 6.262 -20.905 1.00 94.38 306 ILE A O 1
ATOM 2429 N N . PRO A 1 307 ? 3.106 7.897 -22.410 1.00 92.62 307 PRO A N 1
ATOM 2430 C CA . PRO A 1 307 ? 4.390 7.338 -22.807 1.00 92.62 307 PRO A CA 1
ATOM 2431 C C . PRO A 1 307 ? 5.366 7.423 -21.640 1.00 92.62 307 PRO A C 1
ATOM 2433 O O . PRO A 1 307 ? 5.333 8.380 -20.865 1.00 92.62 307 PRO A O 1
ATOM 2436 N N . HIS A 1 308 ? 6.302 6.498 -21.538 1.00 88.12 308 HIS A N 1
ATOM 2437 C CA . HIS A 1 308 ? 7.457 6.637 -20.666 1.00 88.12 308 HIS A CA 1
ATOM 2438 C C . HIS A 1 308 ? 8.526 7.490 -21.320 1.00 88.12 308 HIS A C 1
ATOM 2440 O O . HIS A 1 308 ? 8.662 7.531 -22.536 1.00 88.12 308 HIS A O 1
ATOM 2446 N N . ARG A 1 309 ? 9.286 8.219 -20.502 1.00 83.00 309 ARG A N 1
ATOM 2447 C CA . ARG A 1 309 ? 10.371 9.064 -21.018 1.00 83.00 309 ARG A CA 1
ATOM 2448 C C . ARG A 1 309 ? 11.650 8.274 -21.295 1.00 83.00 309 ARG A C 1
ATOM 2450 O O . ARG A 1 309 ? 12.405 8.657 -22.178 1.00 83.00 309 ARG A O 1
ATOM 2457 N N . TYR A 1 310 ? 11.893 7.222 -20.515 1.00 84.19 310 TYR A N 1
ATOM 2458 C CA . TYR A 1 310 ? 13.173 6.506 -20.496 1.00 84.19 310 TYR A CA 1
ATOM 2459 C C . TYR A 1 310 ? 13.040 5.004 -20.750 1.00 84.19 310 TYR A C 1
ATOM 2461 O O . TYR A 1 310 ? 14.042 4.363 -21.047 1.00 84.19 310 TYR A O 1
ATOM 2469 N N . VAL A 1 311 ? 11.828 4.456 -20.629 1.00 87.38 311 VAL A N 1
ATOM 2470 C CA . VAL A 1 311 ? 11.563 3.043 -20.897 1.00 87.38 311 VAL A CA 1
ATOM 2471 C C . VAL A 1 311 ? 11.186 2.891 -22.362 1.00 87.38 311 VAL A C 1
ATOM 2473 O O . VAL A 1 311 ? 10.222 3.513 -22.816 1.00 87.38 311 VAL A O 1
ATOM 2476 N N . ILE A 1 312 ? 11.957 2.086 -23.083 1.00 84.00 312 ILE A N 1
ATOM 2477 C CA . ILE A 1 312 ? 11.790 1.843 -24.515 1.00 84.00 312 ILE A CA 1
ATOM 2478 C C . ILE A 1 312 ? 11.491 0.368 -24.767 1.00 84.00 312 ILE A C 1
ATOM 2480 O O . ILE A 1 312 ? 11.984 -0.511 -24.061 1.00 84.00 312 ILE A O 1
ATOM 2484 N N . HIS A 1 313 ? 10.660 0.114 -25.768 1.00 77.44 313 HIS A N 1
ATOM 2485 C CA . HIS A 1 313 ? 10.485 -1.198 -26.364 1.00 77.44 313 HIS A CA 1
ATOM 2486 C C . HIS A 1 313 ? 11.734 -1.597 -27.157 1.00 77.44 313 HIS A C 1
ATOM 2488 O O . HIS A 1 313 ? 12.584 -0.764 -27.484 1.00 77.44 313 HIS A O 1
ATOM 2494 N N . ASP A 1 314 ? 11.815 -2.880 -27.502 1.00 74.12 314 ASP A N 1
ATOM 2495 C CA . ASP A 1 314 ? 12.922 -3.443 -28.280 1.00 74.12 314 ASP A CA 1
ATOM 2496 C C . ASP A 1 314 ? 13.000 -2.837 -29.699 1.00 74.12 314 ASP A C 1
ATOM 2498 O O . ASP A 1 314 ? 14.073 -2.773 -30.295 1.00 74.12 314 ASP A O 1
ATOM 2502 N N . ASP A 1 315 ? 11.882 -2.302 -30.208 1.00 76.12 315 ASP A N 1
ATOM 2503 C CA . ASP A 1 315 ? 11.785 -1.560 -31.474 1.00 76.12 315 ASP A CA 1
ATOM 2504 C C . ASP A 1 315 ? 12.196 -0.073 -31.369 1.00 76.12 315 ASP A C 1
ATOM 2506 O O . ASP A 1 315 ? 12.130 0.670 -32.350 1.00 76.12 315 ASP A O 1
ATOM 2510 N N . GLY A 1 316 ? 12.618 0.380 -30.183 1.00 77.56 316 GLY A N 1
ATOM 2511 C CA . GLY A 1 316 ? 13.024 1.759 -29.906 1.00 77.56 316 GLY A CA 1
ATOM 2512 C C . GLY A 1 316 ? 11.874 2.729 -29.612 1.00 77.56 316 GLY A C 1
ATOM 2513 O O . GLY A 1 316 ? 12.134 3.899 -29.316 1.00 77.56 316 GLY A O 1
ATOM 2514 N N . SER A 1 317 ? 10.614 2.286 -29.654 1.00 83.44 317 SER A N 1
ATOM 2515 C CA . SER A 1 317 ? 9.462 3.124 -29.317 1.00 83.44 317 SER A CA 1
ATOM 2516 C C . SER A 1 317 ? 9.291 3.290 -27.794 1.00 83.44 317 SER A C 1
ATOM 2518 O O . SER A 1 317 ? 9.627 2.387 -27.026 1.0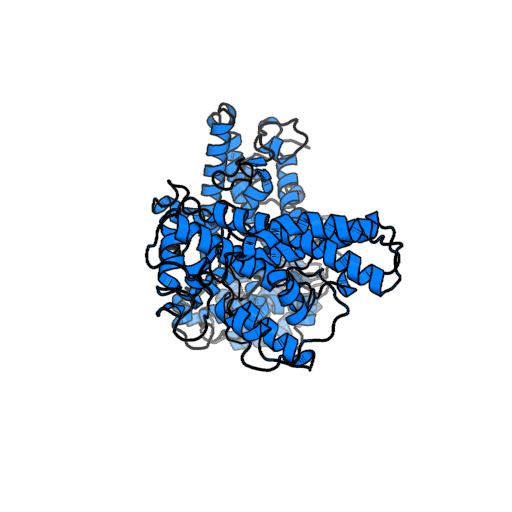0 83.44 317 SER A O 1
ATOM 2520 N N . PRO A 1 318 ? 8.780 4.433 -27.294 1.00 87.62 318 PRO A N 1
ATOM 2521 C CA . PRO A 1 318 ? 8.543 4.609 -25.862 1.00 87.62 318 PRO A CA 1
ATOM 2522 C C . PRO A 1 318 ? 7.433 3.690 -25.351 1.00 87.62 318 PRO A C 1
ATOM 2524 O O . PRO A 1 318 ? 6.325 3.689 -25.896 1.00 87.62 318 PRO A O 1
ATOM 2527 N N . MET A 1 319 ? 7.696 2.989 -24.248 1.00 90.06 319 MET A N 1
ATOM 2528 C CA . MET A 1 319 ? 6.694 2.134 -23.617 1.00 90.06 319 MET A CA 1
ATOM 2529 C C . MET A 1 319 ? 5.518 2.963 -23.103 1.00 90.06 319 MET A C 1
ATOM 2531 O O . MET A 1 319 ? 5.710 4.036 -22.534 1.00 90.06 319 MET A O 1
ATOM 2535 N N . GLN A 1 320 ? 4.293 2.486 -23.300 1.00 92.00 320 GLN A N 1
ATOM 2536 C CA . GLN A 1 320 ? 3.077 3.177 -22.866 1.00 92.00 320 GLN A CA 1
ATOM 2537 C C . GLN A 1 320 ? 2.509 2.509 -21.613 1.00 92.00 320 GLN A C 1
ATOM 2539 O O . GLN A 1 320 ? 2.486 1.285 -21.519 1.00 92.00 320 GLN A O 1
ATOM 2544 N N . GLU A 1 321 ? 1.998 3.303 -20.676 1.00 93.94 321 GLU A N 1
ATOM 2545 C CA . GLU A 1 321 ? 1.138 2.815 -19.591 1.00 93.94 321 GLU A CA 1
ATOM 2546 C C . GLU A 1 321 ? -0.208 3.541 -19.612 1.00 93.94 321 GLU A C 1
ATOM 2548 O O . GLU A 1 321 ? -0.315 4.640 -20.164 1.00 93.94 321 GLU A O 1
ATOM 2553 N N . THR A 1 322 ? -1.256 2.953 -19.029 1.00 95.62 322 THR A N 1
ATOM 2554 C CA . THR A 1 322 ? -2.535 3.664 -18.911 1.00 95.62 322 THR A CA 1
ATOM 2555 C C . THR A 1 322 ? -2.388 4.866 -17.975 1.00 95.62 322 THR A C 1
ATOM 2557 O O . THR A 1 322 ? -1.537 4.900 -17.084 1.00 95.62 322 THR A O 1
ATOM 2560 N N . THR A 1 323 ? -3.235 5.880 -18.153 1.00 95.88 323 THR A N 1
ATOM 2561 C CA . THR A 1 323 ? -3.209 7.070 -17.286 1.00 95.88 323 THR A CA 1
ATOM 2562 C C . THR A 1 323 ? -3.476 6.708 -15.822 1.00 95.88 323 THR A C 1
ATOM 2564 O O . THR A 1 323 ? -2.864 7.288 -14.925 1.00 95.88 323 THR A O 1
ATOM 2567 N N . PHE A 1 324 ? -4.342 5.719 -15.572 1.00 96.44 324 PHE A N 1
ATOM 2568 C CA . PHE A 1 324 ? -4.582 5.226 -14.220 1.00 96.44 324 PHE A CA 1
ATOM 2569 C C . PHE A 1 324 ? -3.353 4.538 -13.633 1.00 96.44 324 PHE A C 1
ATOM 2571 O O . PHE A 1 324 ? -2.990 4.848 -12.503 1.00 96.44 324 PHE A O 1
ATOM 2578 N N . ASP A 1 325 ? -2.692 3.657 -14.387 1.00 95.88 325 ASP A N 1
ATOM 2579 C CA . ASP A 1 325 ? -1.487 2.958 -13.922 1.00 95.88 325 ASP A CA 1
ATOM 2580 C C . ASP A 1 325 ? -0.383 3.943 -13.545 1.00 95.88 325 ASP A C 1
ATOM 2582 O O . ASP A 1 325 ? 0.224 3.811 -12.477 1.00 95.88 325 ASP A O 1
ATOM 2586 N N . TYR A 1 326 ? -0.218 4.996 -14.354 1.00 95.62 326 TYR A N 1
ATOM 2587 C CA . TYR A 1 326 ? 0.687 6.099 -14.052 1.00 95.62 326 TYR A CA 1
ATOM 2588 C C . TYR A 1 326 ? 0.318 6.776 -12.724 1.00 95.62 326 TYR A C 1
ATOM 2590 O O . TYR A 1 326 ? 1.198 7.010 -11.899 1.00 95.62 326 TYR A O 1
ATOM 2598 N N . PHE A 1 327 ? -0.959 7.084 -12.464 1.00 95.88 327 PHE A N 1
ATOM 2599 C CA . PHE A 1 327 ? -1.379 7.677 -11.182 1.00 95.88 327 PHE A CA 1
ATOM 2600 C C . PHE A 1 327 ? -1.186 6.707 -10.013 1.00 95.88 327 PHE A C 1
ATOM 2602 O O . PHE A 1 327 ? -0.670 7.094 -8.965 1.00 95.88 327 PHE A O 1
ATOM 2609 N N . TYR A 1 328 ? -1.560 5.444 -10.206 1.00 95.69 328 TYR A N 1
ATOM 2610 C CA . TYR A 1 328 ? -1.526 4.401 -9.192 1.00 95.69 328 TYR A CA 1
ATOM 2611 C C . TYR A 1 328 ? -0.107 4.133 -8.691 1.00 95.69 328 TYR A C 1
ATOM 2613 O O . TYR A 1 328 ? 0.117 4.168 -7.482 1.00 95.69 328 TYR A O 1
ATOM 2621 N N . ARG A 1 329 ? 0.873 3.963 -9.589 1.00 94.25 329 ARG A N 1
ATOM 2622 C CA . ARG A 1 329 ? 2.270 3.691 -9.197 1.00 94.25 329 ARG A CA 1
ATOM 2623 C C . ARG A 1 329 ? 2.980 4.874 -8.525 1.00 94.25 329 ARG A C 1
ATOM 2625 O O . ARG A 1 329 ? 4.049 4.695 -7.952 1.00 94.25 329 ARG A O 1
ATOM 2632 N N . HIS A 1 330 ? 2.411 6.081 -8.593 1.00 94.44 330 HIS A N 1
ATOM 2633 C CA . HIS A 1 330 ? 2.898 7.262 -7.868 1.00 94.44 330 HIS A CA 1
ATOM 2634 C C . HIS A 1 330 ? 2.202 7.468 -6.507 1.00 94.44 330 HIS A C 1
ATOM 2636 O O . HIS A 1 330 ? 2.481 8.451 -5.816 1.00 94.44 330 HIS A O 1
ATOM 2642 N N . GLY A 1 331 ? 1.323 6.557 -6.088 1.00 93.44 331 GLY A N 1
ATOM 2643 C CA . GLY A 1 331 ? 0.791 6.462 -4.725 1.00 93.44 331 GLY A CA 1
ATOM 2644 C C . GLY A 1 331 ? 1.177 5.135 -4.066 1.00 93.44 331 GLY A C 1
ATOM 2645 O O . GLY A 1 331 ? 1.786 4.286 -4.702 1.00 93.44 331 GLY A O 1
ATOM 2646 N N . PHE A 1 332 ? 0.795 4.924 -2.804 1.00 91.31 332 PHE A N 1
ATOM 2647 C CA . PHE A 1 332 ? 1.041 3.664 -2.085 1.00 91.31 332 PHE A CA 1
ATOM 2648 C C . PHE A 1 332 ? -0.167 2.713 -2.144 1.00 91.31 332 PHE A C 1
ATOM 2650 O O . PHE A 1 332 ? -0.405 1.932 -1.227 1.00 91.31 332 PHE A O 1
ATOM 2657 N N . GLY A 1 333 ? -1.002 2.823 -3.181 1.00 90.19 333 GLY A N 1
ATOM 2658 C CA . GLY A 1 333 ? -2.218 2.013 -3.305 1.00 90.19 333 GLY A CA 1
ATOM 2659 C C . GLY A 1 333 ? -3.299 2.333 -2.263 1.00 90.19 333 GLY A C 1
ATOM 2660 O O . GLY A 1 333 ? -4.079 1.457 -1.899 1.00 90.19 333 GLY A O 1
ATOM 2661 N N . ARG A 1 334 ? -3.363 3.577 -1.765 1.00 91.31 334 ARG A N 1
ATOM 2662 C CA . ARG A 1 334 ? -4.408 4.033 -0.832 1.00 91.31 334 ARG A CA 1
ATOM 2663 C C . ARG A 1 334 ? -5.399 4.965 -1.531 1.00 91.31 334 ARG A C 1
ATOM 2665 O O . ARG A 1 334 ? -4.967 5.806 -2.322 1.00 91.31 334 ARG A O 1
ATOM 2672 N N . PRO A 1 335 ? -6.697 4.932 -1.173 1.00 92.12 335 PRO A N 1
ATOM 2673 C CA . PRO A 1 335 ? -7.684 5.893 -1.665 1.00 92.12 335 PRO A CA 1
ATOM 2674 C C . PRO A 1 335 ? -7.232 7.342 -1.511 1.00 92.12 335 PRO A C 1
ATOM 2676 O O . PRO A 1 335 ? -7.287 8.097 -2.475 1.00 92.12 335 PRO A O 1
ATOM 2679 N N . ARG A 1 336 ? -6.729 7.723 -0.327 1.00 92.12 336 ARG A N 1
ATOM 2680 C CA . ARG A 1 336 ? -6.253 9.089 -0.066 1.00 92.12 336 ARG A CA 1
ATOM 2681 C C . ARG A 1 336 ? -5.184 9.534 -1.066 1.00 92.12 336 ARG A C 1
ATOM 2683 O O . ARG A 1 336 ? -5.295 10.639 -1.583 1.00 92.12 336 ARG A O 1
ATOM 2690 N N . ASP A 1 337 ? -4.208 8.677 -1.368 1.00 93.31 337 ASP A N 1
ATOM 2691 C CA . ASP A 1 337 ? -3.110 9.018 -2.281 1.00 93.31 337 ASP A CA 1
ATOM 2692 C C . ASP A 1 337 ? -3.636 9.363 -3.679 1.00 93.31 337 ASP A C 1
ATOM 2694 O O . ASP A 1 337 ? -3.229 10.355 -4.288 1.00 93.31 337 ASP A O 1
ATOM 2698 N N . LEU A 1 338 ? -4.593 8.568 -4.163 1.00 93.12 338 LEU A N 1
ATOM 2699 C CA . LEU A 1 338 ? -5.243 8.790 -5.450 1.00 93.12 338 LEU A CA 1
ATOM 2700 C C . LEU A 1 338 ? -6.121 10.041 -5.445 1.00 93.12 338 LEU A C 1
ATOM 2702 O O . LEU A 1 338 ? -6.170 10.734 -6.455 1.00 93.12 338 LEU A O 1
ATOM 2706 N N . ILE A 1 339 ? -6.787 10.370 -4.334 1.00 93.06 339 ILE A N 1
ATOM 2707 C CA . ILE A 1 339 ? -7.568 11.611 -4.233 1.00 93.06 339 ILE A CA 1
ATOM 2708 C C . ILE A 1 339 ? -6.676 12.846 -4.273 1.00 93.06 339 ILE A C 1
ATOM 2710 O O . ILE A 1 339 ? -7.023 13.797 -4.968 1.00 93.06 339 ILE A O 1
ATOM 2714 N N . VAL A 1 340 ? -5.523 12.824 -3.603 1.00 94.69 340 VAL A N 1
ATOM 2715 C CA . VAL A 1 340 ? -4.542 13.920 -3.665 1.00 94.69 340 VAL A CA 1
ATOM 2716 C C . VAL A 1 340 ? -4.052 14.120 -5.102 1.00 94.69 340 VAL A C 1
ATOM 2718 O O . VAL A 1 340 ? -4.032 15.248 -5.597 1.00 94.69 340 VAL A O 1
ATOM 2721 N N . ILE A 1 341 ? -3.722 13.031 -5.808 1.00 95.31 341 ILE A N 1
ATOM 2722 C CA . ILE A 1 341 ? -3.333 13.088 -7.227 1.00 95.31 341 ILE A CA 1
ATOM 2723 C C . ILE A 1 341 ? -4.493 13.605 -8.084 1.00 95.31 341 ILE A C 1
ATOM 2725 O O . ILE A 1 341 ? -4.304 14.519 -8.882 1.00 95.31 341 ILE A O 1
ATOM 2729 N N . GLY A 1 342 ? -5.699 13.067 -7.901 1.00 94.62 342 GLY A N 1
ATOM 2730 C CA . GLY A 1 342 ? -6.884 13.463 -8.656 1.00 94.62 342 GLY A CA 1
ATOM 2731 C C . GLY A 1 342 ? -7.239 14.931 -8.472 1.00 94.62 342 GLY A C 1
ATOM 2732 O O . GLY A 1 342 ? -7.478 15.613 -9.463 1.00 94.62 342 GLY A O 1
ATOM 2733 N N . ARG A 1 343 ? -7.161 15.457 -7.245 1.00 94.19 343 ARG A N 1
ATOM 2734 C CA . ARG A 1 343 ? -7.327 16.887 -6.963 1.00 94.19 343 ARG A CA 1
ATOM 2735 C C . ARG A 1 343 ? -6.311 17.726 -7.731 1.00 94.19 343 ARG A C 1
ATOM 2737 O O . ARG A 1 343 ? -6.693 18.629 -8.467 1.00 94.19 343 ARG A O 1
ATOM 2744 N N . ALA A 1 344 ? -5.028 17.389 -7.600 1.00 94.81 344 ALA A N 1
ATOM 2745 C CA . ALA A 1 344 ? -3.938 18.131 -8.223 1.00 94.81 344 ALA A CA 1
ATOM 2746 C C . ALA A 1 344 ? -4.043 18.144 -9.756 1.00 94.81 344 ALA A C 1
ATOM 2748 O O . ALA A 1 344 ? -3.826 19.181 -10.385 1.00 94.81 344 ALA A O 1
ATOM 2749 N N . VAL A 1 345 ? -4.395 17.003 -10.356 1.00 95.00 345 VAL A N 1
ATOM 2750 C CA . VAL A 1 345 ? -4.632 16.882 -11.799 1.00 95.00 345 VAL A CA 1
ATOM 2751 C C . VAL A 1 345 ? -5.874 17.664 -12.209 1.00 95.00 345 VAL A C 1
ATOM 2753 O O . VAL A 1 345 ? -5.839 18.362 -13.217 1.00 95.00 345 VAL A O 1
ATOM 2756 N N . SER A 1 346 ? -6.951 17.600 -11.432 1.00 93.31 346 SER A N 1
ATOM 2757 C CA . SER A 1 346 ? -8.178 18.310 -11.773 1.00 93.31 346 SER A CA 1
ATOM 2758 C C . SER A 1 346 ? -7.973 19.827 -11.784 1.00 93.31 346 SER A C 1
ATOM 2760 O O . SER A 1 346 ? -8.322 20.485 -12.767 1.00 93.31 346 SER A O 1
ATOM 2762 N N . ASP A 1 347 ? -7.294 20.360 -10.764 1.00 93.00 347 ASP A N 1
ATOM 2763 C CA . ASP A 1 347 ? -6.916 21.775 -10.684 1.00 93.00 347 ASP A CA 1
ATOM 2764 C C . ASP A 1 347 ? -6.051 22.194 -11.890 1.00 93.00 347 ASP A C 1
ATOM 2766 O O . ASP A 1 347 ? -6.261 23.257 -12.475 1.00 93.00 347 ASP A O 1
ATOM 2770 N N . LEU A 1 348 ? -5.116 21.335 -12.322 1.00 94.69 348 LEU A N 1
ATOM 2771 C CA . LEU A 1 348 ? -4.306 21.569 -13.522 1.00 94.69 348 LEU A CA 1
ATOM 2772 C C . LEU A 1 348 ? -5.157 21.596 -14.801 1.00 94.69 348 LEU A C 1
ATOM 2774 O O . LEU A 1 348 ? -5.011 22.505 -15.617 1.00 94.69 348 LEU A O 1
ATOM 2778 N N . THR A 1 349 ? -6.023 20.601 -15.001 1.00 92.62 349 THR A N 1
ATOM 2779 C CA . THR A 1 349 ? -6.782 20.413 -16.255 1.00 92.62 349 THR A CA 1
ATOM 2780 C C . THR A 1 349 ? -7.815 21.508 -16.523 1.00 92.62 349 THR A C 1
ATOM 2782 O O . THR A 1 349 ? -8.221 21.726 -17.669 1.00 92.62 349 THR A O 1
ATOM 2785 N N . GLN A 1 350 ? -8.222 22.236 -15.485 1.00 89.12 350 GLN A N 1
ATOM 2786 C CA . GLN A 1 350 ? -9.084 23.412 -15.596 1.00 89.12 350 GLN A CA 1
ATOM 2787 C C . GLN A 1 350 ? -8.310 24.692 -15.914 1.00 89.12 350 GLN A C 1
ATOM 2789 O O . GLN A 1 350 ? -8.899 25.662 -16.393 1.00 89.12 350 GLN A O 1
ATOM 2794 N N . GLY A 1 351 ? -6.995 24.695 -15.694 1.00 90.31 351 GLY A N 1
ATOM 2795 C CA . GLY A 1 351 ? -6.141 25.838 -15.966 1.00 90.31 351 GLY A CA 1
ATOM 2796 C C . GLY A 1 351 ? -6.098 26.191 -17.461 1.00 90.31 351 GLY A C 1
ATOM 2797 O O . GLY A 1 351 ? -5.986 25.295 -18.309 1.00 90.31 351 GLY A O 1
ATOM 2798 N N . PRO A 1 352 ? -6.127 27.490 -17.818 1.00 89.56 352 PRO A N 1
ATOM 2799 C CA . PRO A 1 352 ? -6.060 27.922 -19.213 1.00 89.56 352 PRO A CA 1
ATOM 2800 C C . PRO A 1 352 ? -4.748 27.497 -19.883 1.00 89.56 352 PRO A C 1
ATOM 2802 O O . PRO A 1 352 ? -4.759 27.140 -21.059 1.00 89.56 352 PRO A O 1
ATOM 2805 N N . GLU A 1 353 ? -3.640 27.456 -19.131 1.00 92.06 353 GLU A N 1
ATOM 2806 C CA . GLU A 1 353 ? -2.338 26.993 -19.626 1.00 92.06 353 GLU A CA 1
ATOM 2807 C C . GLU A 1 353 ? -2.412 25.549 -20.138 1.00 92.06 353 GLU A C 1
ATOM 2809 O O . GLU A 1 353 ? -1.995 25.266 -21.258 1.00 92.06 353 GLU A O 1
ATOM 2814 N N . PHE A 1 354 ? -3.003 24.636 -19.361 1.00 93.69 354 PHE A N 1
ATOM 2815 C CA . PHE A 1 354 ? -3.133 23.238 -19.763 1.00 93.69 354 PHE A CA 1
ATOM 2816 C C . PHE A 1 354 ? -4.082 23.086 -20.957 1.00 93.69 354 PHE A C 1
ATOM 2818 O O . PHE A 1 354 ? -3.779 22.378 -21.920 1.00 93.69 354 PHE A O 1
ATOM 2825 N N . ARG A 1 355 ? -5.226 23.777 -20.930 1.00 88.94 355 ARG A N 1
ATOM 2826 C CA . ARG A 1 355 ? -6.244 23.681 -21.986 1.00 88.94 355 ARG A CA 1
ATOM 2827 C C . ARG A 1 355 ? -5.778 24.265 -23.318 1.00 88.94 355 ARG A C 1
ATOM 2829 O O . ARG A 1 355 ? -6.114 23.699 -24.352 1.00 88.94 355 ARG A O 1
ATOM 2836 N N . ALA A 1 356 ? -4.980 25.328 -23.321 1.00 90.75 356 ALA A N 1
ATOM 2837 C CA . ALA A 1 356 ? -4.434 25.907 -24.550 1.00 90.75 356 ALA A CA 1
ATOM 2838 C C . ALA A 1 356 ? -3.169 25.188 -25.056 1.00 90.75 356 ALA A C 1
ATOM 2840 O O . ALA A 1 356 ? -2.829 25.301 -26.232 1.00 90.75 356 ALA A O 1
ATOM 2841 N N . ALA A 1 357 ? -2.468 24.449 -24.191 1.00 92.00 357 ALA A N 1
ATOM 2842 C CA . ALA A 1 357 ? -1.201 23.816 -24.533 1.00 92.00 357 ALA A CA 1
ATOM 2843 C C . ALA A 1 357 ? -1.335 22.684 -25.578 1.00 92.00 357 ALA A C 1
ATOM 2845 O O . ALA A 1 357 ? -2.312 21.928 -25.552 1.00 92.00 357 ALA A O 1
ATOM 2846 N N . PRO A 1 358 ? -0.318 22.493 -26.444 1.00 92.38 358 PRO A N 1
ATOM 2847 C CA . PRO A 1 358 ? -0.217 21.310 -27.296 1.00 92.38 358 PRO A CA 1
ATOM 2848 C C . PRO A 1 358 ? -0.015 20.038 -26.458 1.00 92.38 358 PRO A C 1
ATOM 2850 O O . PRO A 1 358 ? 0.411 20.094 -25.299 1.00 92.38 358 PRO A O 1
ATOM 2853 N N . GLN A 1 359 ? -0.291 18.873 -27.050 1.00 89.12 359 GLN A N 1
ATOM 2854 C CA . GLN A 1 359 ? -0.303 17.583 -26.348 1.00 89.12 359 GLN A CA 1
ATOM 2855 C C . GLN A 1 359 ? 1.008 17.275 -25.602 1.00 89.12 359 GLN A C 1
ATOM 2857 O O . GLN A 1 359 ? 0.963 16.841 -24.453 1.00 89.12 359 GLN A O 1
ATOM 2862 N N . GLU A 1 360 ? 2.169 17.552 -26.200 1.00 89.31 360 GLU A N 1
ATOM 2863 C CA . GLU A 1 360 ? 3.476 17.334 -25.559 1.00 89.31 360 GLU A CA 1
ATOM 2864 C C . GLU A 1 360 ? 3.660 18.183 -24.295 1.00 89.31 360 GLU A C 1
ATOM 2866 O O . GLU A 1 360 ? 4.112 17.696 -23.253 1.00 89.31 360 GLU A O 1
ATOM 2871 N N . LYS A 1 361 ? 3.248 19.456 -24.351 1.00 91.62 361 LYS A N 1
ATOM 2872 C CA . LYS A 1 361 ? 3.313 20.358 -23.200 1.00 91.62 361 LYS A CA 1
ATOM 2873 C C . LYS A 1 361 ? 2.318 19.930 -22.121 1.00 91.62 361 LYS A C 1
ATOM 2875 O O . LYS A 1 361 ? 2.712 19.876 -20.956 1.00 91.62 361 LYS A O 1
ATOM 2880 N N . ARG A 1 362 ? 1.093 19.526 -22.482 1.00 92.56 362 ARG A N 1
ATOM 2881 C CA . ARG A 1 362 ? 0.119 18.939 -21.537 1.00 92.56 362 ARG A CA 1
ATOM 2882 C C . ARG A 1 362 ? 0.684 17.720 -20.822 1.00 92.56 362 ARG A C 1
ATOM 2884 O O . ARG A 1 362 ? 0.596 17.635 -19.603 1.00 92.56 362 ARG A O 1
ATOM 2891 N N . LEU A 1 363 ? 1.322 16.815 -21.560 1.00 92.62 363 LEU A N 1
ATOM 2892 C CA . LEU A 1 363 ? 1.960 15.633 -20.993 1.00 92.62 363 LEU A CA 1
ATOM 2893 C C . LEU A 1 363 ? 3.053 16.009 -19.981 1.00 92.62 363 LEU A C 1
ATOM 2895 O O . LEU A 1 363 ? 3.117 15.425 -18.901 1.00 92.62 363 LEU A O 1
ATOM 2899 N N . SER A 1 364 ? 3.891 17.003 -20.294 1.00 90.62 364 SER A N 1
ATOM 2900 C CA . SER A 1 364 ? 4.919 17.482 -19.360 1.00 90.62 364 SER A CA 1
ATOM 2901 C C . SER A 1 364 ? 4.325 18.081 -18.077 1.00 90.62 364 SER A C 1
ATOM 2903 O O . SER A 1 364 ? 4.774 17.734 -16.986 1.00 90.62 364 SER A O 1
ATOM 2905 N N . LEU A 1 365 ? 3.274 18.902 -18.202 1.00 93.81 365 LEU A N 1
ATOM 2906 C CA . LEU A 1 365 ? 2.576 19.523 -17.074 1.00 93.81 365 LEU A CA 1
ATOM 2907 C C . LEU A 1 365 ? 1.879 18.471 -16.205 1.00 93.81 365 LEU A C 1
ATOM 2909 O O . LEU A 1 365 ? 1.969 18.524 -14.981 1.00 93.81 365 LEU A O 1
ATOM 2913 N N . LEU A 1 366 ? 1.234 17.481 -16.829 1.00 94.75 366 LEU A N 1
ATOM 2914 C CA . LEU A 1 366 ? 0.570 16.387 -16.125 1.00 94.75 366 LEU A CA 1
ATOM 2915 C C . LEU A 1 366 ? 1.570 15.574 -15.300 1.00 94.75 366 LEU A C 1
ATOM 2917 O O . LEU A 1 366 ? 1.348 15.362 -14.111 1.00 94.75 366 LEU A O 1
ATOM 2921 N N . ARG A 1 367 ? 2.694 15.164 -15.906 1.00 91.94 367 ARG A N 1
ATOM 2922 C CA . ARG A 1 367 ? 3.759 14.434 -15.201 1.00 91.94 367 ARG A CA 1
ATOM 2923 C C . ARG A 1 367 ? 4.299 15.235 -14.022 1.00 91.94 367 ARG A C 1
ATOM 2925 O O . ARG A 1 367 ? 4.407 14.693 -12.928 1.00 91.94 367 ARG A O 1
ATOM 2932 N N . GLN A 1 368 ? 4.587 16.523 -14.225 1.00 90.81 368 GLN A N 1
ATOM 2933 C CA . GLN A 1 368 ? 5.035 17.405 -13.147 1.00 90.81 368 GLN A CA 1
ATOM 2934 C C . GLN A 1 368 ? 4.006 17.460 -12.012 1.00 90.81 368 GLN A C 1
ATOM 2936 O O . GLN A 1 368 ? 4.373 17.366 -10.843 1.00 90.81 368 GLN A O 1
ATOM 2941 N N . LYS A 1 369 ? 2.715 17.563 -12.337 1.00 93.75 369 LYS A N 1
ATOM 2942 C CA . LYS A 1 369 ? 1.678 17.710 -11.318 1.00 93.75 369 LYS A CA 1
ATOM 2943 C C . LYS A 1 369 ? 1.417 16.437 -10.524 1.00 93.75 369 LYS A C 1
ATOM 2945 O O . LYS A 1 369 ? 1.269 16.495 -9.305 1.00 93.75 369 LYS A O 1
ATOM 2950 N N . VAL A 1 370 ? 1.409 15.287 -11.195 1.00 94.44 370 VAL A N 1
ATOM 2951 C CA . VAL A 1 370 ? 1.340 13.977 -10.530 1.00 94.44 370 VAL A CA 1
ATOM 2952 C C . VAL A 1 370 ? 2.559 13.779 -9.639 1.00 94.44 370 VAL A C 1
ATOM 2954 O O . VAL A 1 370 ? 2.424 13.318 -8.509 1.00 94.44 370 VAL A O 1
ATOM 2957 N N . PHE A 1 371 ? 3.735 14.180 -10.115 1.00 90.81 371 PHE A N 1
ATOM 2958 C CA . PHE A 1 371 ? 4.956 14.128 -9.333 1.00 90.81 371 PHE A CA 1
ATOM 2959 C C . PHE A 1 371 ? 4.853 14.981 -8.064 1.00 90.81 371 PHE A C 1
ATOM 2961 O O . PHE A 1 371 ? 5.061 14.449 -6.981 1.00 90.81 371 PHE A O 1
ATOM 2968 N N . GLU A 1 372 ? 4.451 16.255 -8.152 1.00 91.38 372 GLU A N 1
ATOM 2969 C CA . GLU A 1 372 ? 4.198 17.126 -6.987 1.00 91.38 372 GLU A CA 1
ATOM 2970 C C . GLU A 1 372 ? 3.212 16.498 -5.985 1.00 91.38 372 GLU A C 1
ATOM 2972 O O . GLU A 1 372 ? 3.471 16.479 -4.781 1.00 91.38 372 GLU A O 1
ATOM 2977 N N . ALA A 1 373 ? 2.103 15.937 -6.473 1.00 94.25 373 ALA A N 1
ATOM 2978 C CA . ALA A 1 373 ? 1.115 15.259 -5.636 1.00 94.25 373 ALA A CA 1
ATOM 2979 C C . ALA A 1 373 ? 1.687 14.004 -4.953 1.00 94.25 373 ALA A C 1
ATOM 2981 O O . ALA A 1 373 ? 1.447 13.776 -3.766 1.00 94.25 373 ALA A O 1
ATOM 2982 N N . SER A 1 374 ? 2.507 13.230 -5.667 1.00 93.75 374 SER A N 1
ATOM 2983 C CA . SER A 1 374 ? 3.230 12.078 -5.122 1.00 93.75 374 SER A CA 1
ATOM 2984 C C . SER A 1 374 ? 4.160 12.477 -3.970 1.00 93.75 374 SER A C 1
ATOM 2986 O O . SER A 1 374 ? 4.229 11.778 -2.959 1.00 93.75 374 SER A O 1
ATOM 2988 N N . GLN A 1 375 ? 4.798 13.653 -4.044 1.00 89.50 375 GLN A N 1
ATOM 2989 C CA . GLN A 1 375 ? 5.616 14.174 -2.941 1.00 89.50 375 GLN A CA 1
ATOM 2990 C C . GLN A 1 375 ? 4.786 14.470 -1.697 1.00 89.50 375 GLN A C 1
ATOM 2992 O O . GLN A 1 375 ? 5.211 14.167 -0.581 1.00 89.50 375 GLN A O 1
ATOM 2997 N N . THR A 1 376 ? 3.617 15.083 -1.878 1.00 91.94 376 THR A N 1
ATOM 2998 C CA . THR A 1 376 ? 2.684 15.346 -0.779 1.00 91.94 376 THR A CA 1
ATOM 2999 C C . THR A 1 376 ? 2.261 14.032 -0.129 1.00 91.94 376 THR A C 1
ATOM 3001 O O . THR A 1 376 ? 2.338 13.906 1.095 1.00 91.94 376 THR A O 1
ATOM 3004 N N . ASN A 1 377 ? 1.931 13.020 -0.937 1.00 92.88 377 ASN A N 1
ATOM 3005 C CA . ASN A 1 377 ? 1.594 11.682 -0.453 1.00 92.88 377 ASN A CA 1
ATOM 3006 C C . ASN A 1 377 ? 2.735 11.050 0.345 1.00 92.88 377 ASN A C 1
ATOM 3008 O O . ASN A 1 377 ? 2.504 10.586 1.457 1.00 92.88 377 ASN A O 1
ATOM 3012 N N . LEU A 1 378 ? 3.968 11.084 -0.168 1.00 91.38 378 LEU A N 1
ATOM 3013 C CA . LEU A 1 378 ? 5.138 10.562 0.536 1.00 91.38 378 LEU A CA 1
ATOM 3014 C C . LEU A 1 378 ? 5.373 11.280 1.869 1.00 91.38 378 LEU A C 1
ATOM 3016 O O . LEU A 1 378 ? 5.561 10.628 2.893 1.00 91.38 378 LEU A O 1
ATOM 3020 N N . ARG A 1 379 ? 5.339 12.618 1.888 1.00 89.00 379 ARG A N 1
ATOM 3021 C CA . ARG A 1 379 ? 5.543 13.402 3.118 1.00 89.00 379 ARG A CA 1
ATOM 3022 C C . ARG A 1 379 ? 4.499 13.071 4.177 1.00 89.00 379 ARG A C 1
ATOM 3024 O O . ARG A 1 379 ? 4.854 12.938 5.346 1.00 89.00 379 ARG A O 1
ATOM 3031 N N . ASN A 1 380 ? 3.241 12.930 3.772 1.00 89.19 380 ASN A N 1
ATOM 3032 C CA . ASN A 1 380 ? 2.166 12.540 4.675 1.00 89.19 380 ASN A CA 1
ATOM 3033 C C . ASN A 1 380 ? 2.354 11.094 5.141 1.00 89.19 380 ASN A C 1
ATOM 3035 O O . ASN A 1 380 ? 2.293 10.829 6.336 1.00 89.19 380 ASN A O 1
ATOM 3039 N N . TYR A 1 381 ? 2.681 10.175 4.232 1.00 90.12 381 TYR A N 1
ATOM 3040 C CA . TYR A 1 381 ? 2.891 8.767 4.553 1.00 90.12 381 TYR A CA 1
ATOM 3041 C C . TYR A 1 381 ? 3.999 8.550 5.590 1.00 90.12 381 TYR A C 1
ATOM 3043 O O . TYR A 1 381 ? 3.781 7.852 6.575 1.00 90.12 381 TYR A O 1
ATOM 3051 N N . LEU A 1 382 ? 5.154 9.206 5.433 1.00 86.56 382 LEU A N 1
ATOM 3052 C CA . LEU A 1 382 ? 6.285 9.066 6.360 1.00 86.56 382 LEU A CA 1
ATOM 3053 C C . LEU A 1 382 ? 5.988 9.586 7.778 1.00 86.56 382 LEU A C 1
ATOM 3055 O O . LEU A 1 382 ? 6.601 9.110 8.731 1.00 86.56 382 LEU A O 1
ATOM 3059 N N . LYS A 1 383 ? 5.057 10.539 7.916 1.00 83.38 383 LYS A N 1
ATOM 3060 C CA . LYS A 1 383 ? 4.545 11.009 9.216 1.00 83.38 383 LYS A CA 1
ATOM 3061 C C . LYS A 1 383 ? 3.470 10.090 9.786 1.00 83.38 383 LYS A C 1
ATOM 3063 O O . LYS A 1 383 ? 3.260 10.040 10.989 1.00 83.38 383 LYS A O 1
ATOM 3068 N N . GLU A 1 384 ? 2.735 9.410 8.914 1.00 85.12 384 GLU A N 1
ATOM 3069 C CA . GLU A 1 384 ? 1.647 8.526 9.305 1.00 85.12 384 GLU A CA 1
ATOM 3070 C C . GLU A 1 384 ? 2.142 7.147 9.749 1.00 85.12 384 GLU A C 1
ATOM 3072 O O . GLU A 1 384 ? 1.430 6.480 10.495 1.00 85.12 384 GLU A O 1
ATOM 3077 N N . VAL A 1 385 ? 3.300 6.670 9.290 1.00 82.44 385 VAL A N 1
ATOM 3078 C CA . VAL A 1 385 ? 3.843 5.357 9.685 1.00 82.44 385 VAL A CA 1
ATOM 3079 C C . VAL A 1 385 ? 4.448 5.378 11.090 1.00 82.44 385 VAL A C 1
ATOM 3081 O O . VAL A 1 385 ? 4.926 6.409 11.552 1.00 82.44 385 VAL A O 1
ATOM 3084 N N . MET A 1 386 ? 4.403 4.231 11.773 1.00 76.06 386 MET A N 1
ATOM 3085 C CA . MET A 1 386 ? 4.878 4.073 13.151 1.00 76.06 386 MET A CA 1
ATOM 3086 C C . MET A 1 386 ? 5.845 2.879 13.245 1.00 76.06 386 MET A C 1
ATOM 3088 O O . MET A 1 386 ? 5.394 1.748 13.079 1.00 76.06 386 MET A O 1
ATOM 3092 N N . PRO A 1 387 ? 7.141 3.089 13.535 1.00 78.31 387 PRO A N 1
ATOM 3093 C CA . PRO A 1 387 ? 7.759 4.374 13.859 1.00 78.31 387 PRO A CA 1
ATOM 3094 C C . PRO A 1 387 ? 7.855 5.320 12.649 1.00 78.31 387 PRO A C 1
ATOM 3096 O O . PRO A 1 387 ? 7.956 4.902 11.501 1.00 78.31 387 PRO A O 1
ATOM 3099 N N . SER A 1 388 ? 7.843 6.622 12.895 1.00 79.06 388 SER A N 1
ATOM 3100 C CA . SER A 1 388 ? 8.071 7.624 11.858 1.00 79.06 388 SER A CA 1
ATOM 3101 C C . SER A 1 388 ? 9.506 7.533 11.320 1.00 79.06 388 SER A C 1
ATOM 3103 O O . SER A 1 388 ? 10.466 7.253 12.050 1.00 79.06 388 SER A O 1
ATOM 3105 N N . LEU A 1 389 ? 9.666 7.767 10.014 1.00 82.88 389 LEU A N 1
ATOM 3106 C CA . LEU A 1 389 ? 10.975 7.793 9.361 1.00 82.88 389 LEU A CA 1
ATOM 3107 C C . LEU A 1 389 ? 11.370 9.230 9.035 1.00 82.88 389 LEU A C 1
ATOM 3109 O O . LEU A 1 389 ? 10.710 9.914 8.249 1.00 82.88 389 LEU A O 1
ATOM 3113 N N . LYS A 1 390 ? 12.507 9.676 9.578 1.00 83.94 390 LYS A N 1
ATOM 3114 C CA . LYS A 1 390 ? 13.054 10.995 9.257 1.00 83.94 390 LYS A CA 1
ATOM 3115 C C . LYS A 1 390 ? 13.441 11.062 7.781 1.00 83.94 390 LYS A C 1
ATOM 3117 O O . LYS A 1 390 ? 14.210 10.240 7.283 1.00 83.94 390 LYS A O 1
ATOM 3122 N N . ARG A 1 391 ? 12.994 12.120 7.099 1.00 84.25 391 ARG A N 1
ATOM 3123 C CA . ARG A 1 391 ? 13.294 12.382 5.679 1.00 84.25 391 ARG A CA 1
ATOM 3124 C C . ARG A 1 391 ? 14.794 12.290 5.358 1.00 84.25 391 ARG A C 1
ATOM 3126 O O . ARG A 1 391 ? 15.167 11.683 4.363 1.00 84.25 391 ARG A O 1
ATOM 3133 N N . LYS A 1 392 ? 15.654 12.824 6.231 1.00 84.88 392 LYS A N 1
ATOM 3134 C CA . LYS A 1 392 ? 17.117 12.823 6.050 1.00 84.88 392 LYS A CA 1
ATOM 3135 C C . LYS A 1 392 ? 17.722 11.411 5.994 1.00 84.88 392 LYS A C 1
ATOM 3137 O O . LYS A 1 392 ? 18.690 11.191 5.272 1.00 84.88 392 LYS A O 1
ATOM 3142 N N . VAL A 1 393 ? 17.156 10.451 6.732 1.00 86.75 393 VAL A N 1
ATOM 3143 C CA . VAL A 1 393 ? 17.600 9.045 6.701 1.00 86.75 393 VAL A CA 1
ATOM 3144 C C . VAL A 1 393 ? 17.319 8.444 5.326 1.00 86.75 393 VAL A C 1
ATOM 3146 O O . VAL A 1 393 ? 18.213 7.869 4.705 1.00 86.75 393 VAL A O 1
ATOM 3149 N N . LEU A 1 394 ? 16.106 8.662 4.813 1.00 87.88 394 LEU A N 1
ATOM 3150 C CA . LEU A 1 394 ? 15.696 8.223 3.481 1.00 87.88 394 LEU A CA 1
ATOM 3151 C C . LEU A 1 394 ? 16.534 8.879 2.372 1.00 87.88 394 LEU A C 1
ATOM 3153 O O . LEU A 1 394 ? 17.017 8.185 1.481 1.00 87.88 394 LEU A O 1
ATOM 3157 N N . GLU A 1 395 ? 16.790 10.186 2.464 1.00 86.19 395 GLU A N 1
ATOM 3158 C CA . GLU A 1 395 ? 17.673 10.922 1.545 1.00 86.19 395 GLU A CA 1
ATOM 3159 C C . GLU A 1 395 ? 19.084 10.331 1.492 1.00 86.19 395 GLU A C 1
ATOM 3161 O O . GLU A 1 395 ? 19.641 10.113 0.414 1.00 86.19 395 GLU A O 1
ATOM 3166 N N . ASN A 1 396 ? 19.670 10.053 2.657 1.00 87.25 396 ASN A N 1
ATOM 3167 C CA . ASN A 1 396 ? 21.012 9.490 2.753 1.00 87.25 396 ASN A CA 1
ATOM 3168 C C . ASN A 1 396 ? 21.089 8.076 2.172 1.00 87.25 396 ASN A C 1
ATOM 3170 O O . ASN A 1 396 ? 22.092 7.730 1.549 1.00 87.25 396 ASN A O 1
ATOM 3174 N N . PHE A 1 397 ? 20.044 7.268 2.360 1.00 89.50 397 PHE A N 1
ATOM 3175 C CA . PHE A 1 397 ? 19.939 5.948 1.746 1.00 89.50 397 PHE A CA 1
ATOM 3176 C C . PHE A 1 397 ? 19.879 6.054 0.218 1.00 89.50 397 PHE A C 1
ATOM 3178 O O . PHE A 1 397 ? 20.701 5.466 -0.483 1.00 89.50 397 PHE A O 1
ATOM 3185 N N . ILE A 1 398 ? 18.976 6.889 -0.291 1.00 87.69 398 ILE A N 1
ATOM 3186 C CA . ILE A 1 398 ? 18.756 7.121 -1.722 1.00 87.69 398 ILE A CA 1
ATOM 3187 C C . ILE A 1 398 ? 20.023 7.607 -2.432 1.00 87.69 398 ILE A C 1
ATOM 3189 O O . ILE A 1 398 ? 20.345 7.130 -3.520 1.00 87.69 398 ILE A O 1
ATOM 3193 N N . ARG A 1 399 ? 20.805 8.501 -1.816 1.00 85.00 399 ARG A N 1
ATOM 3194 C CA . ARG A 1 399 ? 22.060 9.012 -2.401 1.00 85.00 399 ARG A CA 1
ATOM 3195 C C . ARG A 1 399 ? 23.101 7.925 -2.695 1.00 85.00 399 ARG A C 1
ATOM 3197 O O . ARG A 1 399 ? 23.955 8.140 -3.560 1.00 85.00 399 ARG A O 1
ATOM 3204 N N . LYS A 1 400 ? 23.038 6.776 -2.015 1.00 87.69 400 LYS A N 1
ATOM 3205 C CA . LYS A 1 400 ? 23.935 5.626 -2.235 1.00 87.69 400 LYS A CA 1
ATOM 3206 C C . LYS A 1 400 ? 23.515 4.760 -3.428 1.00 87.69 400 LYS A C 1
ATOM 3208 O O . LYS A 1 400 ? 24.289 3.913 -3.875 1.00 87.69 400 LYS A O 1
ATOM 3213 N N . LEU A 1 401 ? 22.304 4.955 -3.947 1.00 87.81 401 LEU A N 1
ATOM 3214 C CA . LEU A 1 401 ? 21.773 4.176 -5.057 1.00 87.81 401 LEU A CA 1
ATOM 3215 C C . LEU A 1 401 ? 22.278 4.712 -6.400 1.00 87.81 401 LEU A C 1
ATOM 3217 O O . LEU A 1 401 ? 22.520 5.910 -6.567 1.00 87.81 401 LEU A O 1
ATOM 3221 N N . LYS A 1 402 ? 22.434 3.790 -7.356 1.00 84.06 402 LYS A N 1
ATOM 3222 C CA . LYS A 1 402 ? 22.898 4.081 -8.724 1.00 84.06 402 LYS A CA 1
ATOM 3223 C C . LYS A 1 402 ? 21.745 4.128 -9.727 1.00 84.06 402 LYS A C 1
ATOM 3225 O O . LYS A 1 402 ? 21.803 4.914 -10.660 1.00 84.06 402 LYS A O 1
ATOM 3230 N N . SER A 1 403 ? 20.718 3.308 -9.512 1.00 87.12 403 SER A N 1
ATOM 3231 C CA . SER A 1 403 ? 19.518 3.218 -10.343 1.00 87.12 403 SER A CA 1
ATOM 3232 C C . SER A 1 403 ? 18.300 2.850 -9.485 1.00 87.12 403 SER A C 1
ATOM 3234 O O . SER A 1 403 ? 18.463 2.351 -8.366 1.00 87.12 403 SER A O 1
ATOM 3236 N N . ASN A 1 404 ? 17.094 3.076 -10.015 1.00 90.75 404 ASN A N 1
ATOM 3237 C CA . ASN A 1 404 ? 15.826 2.632 -9.428 1.00 90.75 404 ASN A CA 1
ATOM 3238 C C . ASN A 1 404 ? 15.635 1.103 -9.439 1.00 90.75 404 ASN A C 1
ATOM 3240 O O . ASN A 1 404 ? 14.701 0.605 -8.813 1.00 90.75 404 ASN A O 1
ATOM 3244 N N . VAL A 1 405 ? 16.530 0.363 -10.098 1.00 91.94 405 VAL A N 1
ATOM 3245 C CA . VAL A 1 405 ? 16.681 -1.090 -9.973 1.00 91.94 405 VAL A CA 1
ATOM 3246 C C . VAL A 1 405 ? 18.019 -1.382 -9.296 1.00 91.94 405 VAL A C 1
ATOM 3248 O O . VAL A 1 405 ? 19.078 -0.991 -9.786 1.00 91.94 405 VAL A O 1
ATOM 3251 N N . ILE A 1 406 ? 17.972 -2.074 -8.162 1.00 91.94 406 ILE A N 1
ATOM 3252 C CA . ILE A 1 406 ? 19.111 -2.369 -7.292 1.00 91.94 406 ILE A CA 1
ATOM 3253 C C . ILE A 1 406 ? 19.432 -3.866 -7.412 1.00 91.94 406 ILE A C 1
ATOM 3255 O O . ILE A 1 406 ? 18.696 -4.693 -6.873 1.00 91.94 406 ILE A O 1
ATOM 3259 N N . PRO A 1 407 ? 20.532 -4.255 -8.078 1.00 88.62 407 PRO A N 1
ATOM 3260 C CA . PRO A 1 407 ? 20.947 -5.653 -8.128 1.00 88.62 407 PRO A CA 1
ATOM 3261 C C . PRO A 1 407 ? 21.304 -6.183 -6.735 1.00 88.62 407 PRO A C 1
ATOM 3263 O O . PRO A 1 407 ? 21.884 -5.449 -5.929 1.00 88.62 407 PRO A O 1
ATOM 3266 N N . MET A 1 408 ? 21.083 -7.477 -6.487 1.00 84.25 408 MET A N 1
ATOM 3267 C CA . MET A 1 408 ? 21.397 -8.137 -5.209 1.00 84.25 408 MET A CA 1
ATOM 3268 C C . MET A 1 408 ? 22.790 -7.788 -4.654 1.00 84.25 408 MET A C 1
ATOM 3270 O O . MET A 1 408 ? 22.945 -7.467 -3.477 1.00 84.25 408 MET A O 1
ATOM 3274 N N . ARG A 1 409 ? 23.822 -7.799 -5.509 1.00 80.44 409 ARG A N 1
ATOM 3275 C CA . ARG A 1 409 ? 25.202 -7.466 -5.109 1.00 80.44 409 ARG A CA 1
ATOM 3276 C C . ARG A 1 409 ? 25.332 -6.074 -4.484 1.00 80.44 409 ARG A C 1
ATOM 3278 O O . ARG A 1 409 ? 26.117 -5.896 -3.562 1.00 80.44 409 ARG A O 1
ATOM 3285 N N . GLN A 1 410 ? 24.571 -5.100 -4.988 1.00 84.62 410 GLN A N 1
ATOM 3286 C CA . GLN A 1 410 ? 24.542 -3.745 -4.451 1.00 84.62 410 GLN A CA 1
ATOM 3287 C C . GLN A 1 410 ? 23.699 -3.707 -3.182 1.00 84.62 410 GLN A C 1
ATOM 3289 O O . GLN A 1 410 ? 24.118 -3.093 -2.208 1.00 84.62 410 GLN A O 1
ATOM 3294 N N . ALA A 1 411 ? 22.550 -4.388 -3.175 1.00 88.44 411 ALA A N 1
ATOM 3295 C CA . ALA A 1 411 ? 21.671 -4.452 -2.014 1.00 88.44 411 ALA A CA 1
ATOM 3296 C C . ALA A 1 411 ? 22.406 -4.967 -0.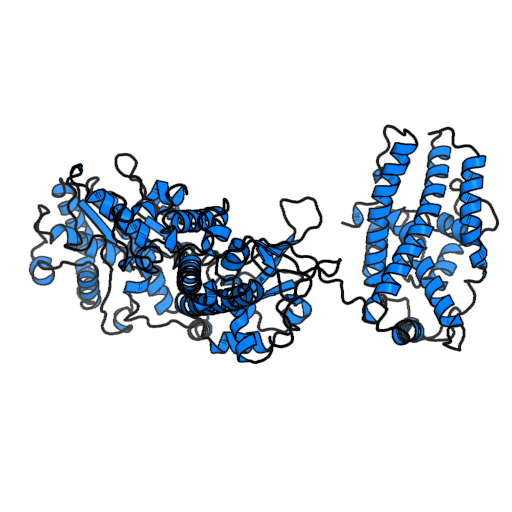769 1.00 88.44 411 ALA A C 1
ATOM 3298 O O . ALA A 1 411 ? 22.290 -4.351 0.283 1.00 88.44 411 ALA A O 1
ATOM 3299 N N . ARG A 1 412 ? 23.254 -5.998 -0.902 1.00 86.62 412 ARG A N 1
ATOM 3300 C CA . ARG A 1 412 ? 24.087 -6.552 0.190 1.00 86.62 412 ARG A CA 1
ATOM 3301 C C . ARG A 1 412 ? 25.096 -5.567 0.795 1.00 86.62 412 ARG A C 1
ATOM 3303 O O . ARG A 1 412 ? 25.584 -5.803 1.892 1.00 86.62 412 ARG A O 1
ATOM 3310 N N . GLN A 1 413 ? 25.428 -4.488 0.089 1.00 87.81 413 GLN A N 1
ATOM 3311 C CA . GLN A 1 413 ? 26.349 -3.443 0.560 1.00 87.81 413 GLN A CA 1
ATOM 3312 C C . GLN A 1 413 ? 25.620 -2.287 1.261 1.00 87.81 413 GLN A C 1
ATOM 3314 O O . GLN A 1 413 ? 26.261 -1.361 1.761 1.00 87.81 413 GLN A O 1
ATOM 3319 N N . LEU A 1 414 ? 24.285 -2.298 1.259 1.00 91.38 414 LEU A N 1
ATOM 3320 C CA . LEU A 1 414 ? 23.463 -1.299 1.930 1.00 91.38 414 LEU A CA 1
ATOM 3321 C C . LEU A 1 414 ? 23.213 -1.692 3.390 1.00 91.38 414 LEU A C 1
ATOM 3323 O O . LEU A 1 414 ? 23.443 -2.827 3.804 1.00 91.38 414 LEU A O 1
ATOM 3327 N N . ASP A 1 415 ? 22.705 -0.733 4.158 1.00 90.81 415 ASP A N 1
ATOM 3328 C CA . ASP A 1 415 ? 22.158 -0.978 5.490 1.00 90.81 415 ASP A CA 1
ATOM 3329 C C . ASP A 1 415 ? 20.950 -1.923 5.368 1.00 90.81 415 ASP A C 1
ATOM 3331 O O . ASP A 1 415 ? 19.909 -1.536 4.829 1.00 90.81 415 ASP A O 1
ATOM 3335 N N . GLN A 1 416 ? 21.120 -3.173 5.811 1.00 88.81 416 GLN A N 1
ATOM 3336 C CA . GLN A 1 416 ? 20.109 -4.223 5.661 1.00 88.81 416 GLN A CA 1
ATOM 3337 C C . GLN A 1 416 ? 18.871 -3.960 6.521 1.00 88.81 416 GLN A C 1
ATOM 3339 O O . GLN A 1 416 ? 17.756 -4.259 6.091 1.00 88.81 416 GLN A O 1
ATOM 3344 N N . ASP A 1 417 ? 19.039 -3.357 7.698 1.00 86.19 417 ASP A N 1
ATOM 3345 C CA . ASP A 1 417 ? 17.932 -3.065 8.604 1.00 86.19 417 ASP A CA 1
ATOM 3346 C C . ASP A 1 417 ? 17.075 -1.927 8.055 1.00 86.19 417 ASP A C 1
ATOM 3348 O O . ASP A 1 417 ? 15.843 -1.998 8.076 1.00 86.19 417 ASP A O 1
ATOM 3352 N N . LEU A 1 418 ? 17.706 -0.888 7.501 1.00 88.25 418 LEU A N 1
ATOM 3353 C CA . LEU A 1 418 ? 16.994 0.168 6.788 1.00 88.25 418 LEU A CA 1
ATOM 3354 C C . LEU A 1 418 ? 16.359 -0.342 5.489 1.00 88.25 418 LEU A C 1
ATOM 3356 O O . LEU A 1 418 ? 15.221 0.021 5.204 1.00 88.25 418 LEU A O 1
ATOM 3360 N N . LEU A 1 419 ? 17.041 -1.195 4.722 1.00 91.19 419 LEU A N 1
ATOM 3361 C CA . LEU A 1 419 ? 16.495 -1.774 3.491 1.00 91.19 419 LEU A CA 1
ATOM 3362 C C . LEU A 1 419 ? 15.240 -2.614 3.776 1.00 91.19 419 LEU A C 1
ATOM 3364 O O . LEU A 1 419 ? 14.218 -2.417 3.121 1.00 91.19 419 LEU A O 1
ATOM 3368 N N . ARG A 1 420 ? 15.282 -3.476 4.800 1.00 89.69 420 ARG A N 1
ATOM 3369 C CA . ARG A 1 420 ? 14.119 -4.231 5.296 1.00 89.69 420 ARG A CA 1
ATOM 3370 C C . ARG A 1 420 ? 12.997 -3.311 5.752 1.00 89.69 420 ARG A C 1
ATOM 3372 O O . ARG A 1 420 ? 11.843 -3.528 5.400 1.00 89.69 420 ARG A O 1
ATOM 3379 N N . TYR A 1 421 ? 13.330 -2.269 6.504 1.00 87.50 421 TYR A N 1
ATOM 3380 C CA . TYR A 1 421 ? 12.338 -1.309 6.967 1.00 87.50 421 TYR A CA 1
ATOM 3381 C C . TYR A 1 421 ? 11.626 -0.607 5.800 1.00 87.50 421 TYR A C 1
ATOM 3383 O O . TYR A 1 421 ? 10.401 -0.529 5.766 1.00 87.50 421 TYR A O 1
ATOM 3391 N N . LEU A 1 422 ? 12.379 -0.157 4.793 1.00 91.38 422 LEU A N 1
ATOM 3392 C CA . LEU A 1 422 ? 11.822 0.460 3.588 1.00 91.38 422 LEU A CA 1
ATOM 3393 C C . LEU A 1 422 ? 11.024 -0.532 2.731 1.00 91.38 422 LEU A C 1
ATOM 3395 O O . LEU A 1 422 ? 10.042 -0.125 2.110 1.00 91.38 422 LEU A O 1
ATOM 3399 N N . PHE A 1 423 ? 11.409 -1.809 2.714 1.00 92.44 423 PHE A N 1
ATOM 3400 C CA . PHE A 1 423 ? 10.623 -2.876 2.097 1.00 92.44 423 PHE A CA 1
ATOM 3401 C C . PHE A 1 423 ? 9.267 -3.046 2.796 1.00 92.44 423 PHE A C 1
ATOM 3403 O O . PHE A 1 423 ? 8.235 -2.973 2.137 1.00 92.44 423 PHE A O 1
ATOM 3410 N N . ASN A 1 424 ? 9.247 -3.145 4.130 1.00 88.62 424 ASN A N 1
ATOM 3411 C CA . ASN A 1 424 ? 8.009 -3.251 4.916 1.00 88.62 424 ASN A CA 1
ATOM 3412 C C . ASN A 1 424 ? 7.092 -2.024 4.760 1.00 88.62 424 ASN A C 1
ATOM 3414 O O . ASN A 1 424 ? 5.877 -2.137 4.903 1.00 88.62 424 ASN A O 1
ATOM 3418 N N . LEU A 1 425 ? 7.662 -0.851 4.470 1.00 88.50 425 LEU A N 1
ATOM 3419 C CA . LEU A 1 425 ? 6.908 0.366 4.165 1.00 88.50 425 LEU A CA 1
ATOM 3420 C C . LEU A 1 425 ? 6.343 0.407 2.734 1.00 88.50 425 LEU A C 1
ATOM 3422 O O . LEU A 1 425 ? 5.567 1.316 2.437 1.00 88.50 425 LEU A O 1
ATOM 3426 N N . GLY A 1 426 ? 6.747 -0.500 1.841 1.00 92.06 426 GLY A N 1
ATOM 3427 C CA . GLY A 1 426 ? 6.419 -0.442 0.411 1.00 92.06 426 GLY A CA 1
ATOM 3428 C C . GLY A 1 426 ? 7.234 0.594 -0.377 1.00 92.06 426 GLY A C 1
ATOM 3429 O O . GLY A 1 426 ? 6.949 0.858 -1.541 1.00 92.06 426 GLY A O 1
ATOM 3430 N N . CYS A 1 427 ? 8.264 1.189 0.234 1.00 92.88 427 CYS A N 1
ATOM 3431 C CA . CYS A 1 427 ? 9.192 2.119 -0.421 1.00 92.88 427 CYS A CA 1
ATOM 3432 C C . CYS A 1 427 ? 10.233 1.389 -1.286 1.00 92.88 427 CYS A C 1
ATOM 3434 O O . CYS A 1 427 ? 10.768 1.967 -2.236 1.00 92.88 427 CYS A O 1
ATOM 3436 N N . ILE A 1 428 ? 10.522 0.130 -0.950 1.00 95.12 428 ILE A N 1
ATOM 3437 C CA . ILE A 1 428 ? 11.347 -0.783 -1.739 1.00 95.12 428 ILE A CA 1
ATOM 3438 C C . ILE A 1 428 ? 10.509 -2.005 -2.108 1.00 95.12 428 ILE A C 1
ATOM 3440 O O . ILE A 1 428 ? 9.830 -2.576 -1.261 1.00 95.12 428 ILE A O 1
ATOM 3444 N N . GLY A 1 429 ? 10.558 -2.393 -3.376 1.00 95.81 429 GLY A N 1
ATOM 3445 C CA . GLY A 1 429 ? 9.925 -3.591 -3.905 1.00 95.81 429 GLY A CA 1
ATOM 3446 C C . GLY A 1 429 ? 10.941 -4.683 -4.213 1.00 95.81 429 GLY A C 1
ATOM 3447 O O . GLY A 1 429 ? 12.154 -4.470 -4.160 1.00 95.81 429 GLY A O 1
ATOM 3448 N N . ILE A 1 430 ? 10.430 -5.851 -4.572 1.00 95.62 430 ILE A N 1
ATOM 3449 C CA . ILE A 1 430 ? 11.198 -7.027 -4.985 1.00 95.62 430 ILE A CA 1
ATOM 3450 C C . ILE A 1 430 ? 10.649 -7.594 -6.287 1.00 95.62 430 ILE A C 1
ATOM 3452 O O . ILE A 1 430 ? 9.548 -7.247 -6.717 1.00 95.62 430 ILE A O 1
ATOM 3456 N N . VAL A 1 431 ? 11.426 -8.474 -6.904 1.00 93.00 431 VAL A N 1
ATOM 3457 C CA . VAL A 1 431 ? 11.053 -9.203 -8.110 1.00 93.00 431 VAL A CA 1
ATOM 3458 C C . VAL A 1 431 ? 10.759 -10.647 -7.711 1.00 93.00 431 VAL A C 1
ATOM 3460 O O . VAL A 1 431 ? 11.584 -11.292 -7.068 1.00 93.00 431 VAL A O 1
ATOM 3463 N N . LYS A 1 432 ? 9.572 -11.146 -8.058 1.00 89.50 432 LYS A N 1
ATOM 3464 C CA . LYS A 1 432 ? 9.137 -12.526 -7.791 1.00 89.50 432 LYS A CA 1
ATOM 3465 C C . LYS A 1 432 ? 8.738 -13.201 -9.098 1.00 89.50 432 LYS A C 1
ATOM 3467 O O . LYS A 1 432 ? 8.353 -12.511 -10.035 1.00 89.50 432 LYS A O 1
ATOM 3472 N N . ASN A 1 433 ? 8.794 -14.528 -9.146 1.00 83.56 433 ASN A N 1
ATOM 3473 C CA . ASN A 1 433 ? 8.167 -15.279 -10.236 1.00 83.56 433 ASN A CA 1
ATOM 3474 C C . ASN A 1 433 ? 6.655 -15.041 -10.200 1.00 83.56 433 ASN A C 1
ATOM 3476 O O . ASN A 1 433 ? 6.081 -14.988 -9.107 1.00 83.56 433 ASN A O 1
ATOM 3480 N N . ASP A 1 434 ? 6.026 -14.898 -11.364 1.00 78.81 434 ASP A N 1
ATOM 3481 C CA . ASP A 1 434 ? 4.572 -14.851 -11.456 1.00 78.81 434 ASP A CA 1
ATOM 3482 C C . ASP A 1 434 ? 3.992 -16.230 -11.089 1.00 78.81 434 ASP A C 1
ATOM 3484 O O . ASP A 1 434 ? 4.247 -17.206 -11.792 1.00 78.81 434 ASP A O 1
ATOM 3488 N N . PRO A 1 435 ? 3.232 -16.367 -9.987 1.00 63.19 435 PRO A N 1
ATOM 3489 C CA . PRO A 1 435 ? 2.667 -17.658 -9.610 1.00 63.19 435 PRO A CA 1
ATOM 3490 C C . PRO A 1 435 ? 1.487 -18.082 -10.500 1.00 63.19 435 PRO A C 1
ATOM 3492 O O . PRO A 1 435 ? 1.068 -19.235 -10.421 1.00 63.19 435 PRO A O 1
ATOM 3495 N N . TYR A 1 436 ? 0.921 -17.171 -11.301 1.00 63.16 436 TYR A N 1
ATOM 3496 C CA . TYR A 1 436 ? -0.269 -17.428 -12.121 1.00 63.16 436 TYR A CA 1
ATOM 3497 C C . TYR A 1 436 ? 0.053 -17.703 -13.588 1.00 63.16 436 TYR A C 1
ATOM 3499 O O . TYR A 1 436 ? -0.797 -18.231 -14.306 1.00 63.16 436 TYR A O 1
ATOM 3507 N N . ASN A 1 437 ? 1.266 -17.374 -14.026 1.00 57.81 437 ASN A N 1
ATOM 3508 C CA . ASN A 1 437 ? 1.724 -17.604 -15.384 1.00 57.81 437 ASN A CA 1
ATOM 3509 C C . ASN A 1 437 ? 2.784 -18.712 -15.368 1.00 57.81 437 ASN A C 1
ATOM 3511 O O . ASN A 1 437 ? 3.829 -18.578 -14.748 1.00 57.81 437 ASN A O 1
ATOM 3515 N N . ASN A 1 438 ? 2.524 -19.819 -16.071 1.00 48.00 438 ASN A N 1
ATOM 3516 C CA . ASN A 1 438 ? 3.519 -20.884 -16.293 1.00 48.00 438 ASN A CA 1
ATOM 3517 C C . ASN A 1 438 ? 4.646 -20.450 -17.257 1.00 48.00 438 ASN A C 1
ATOM 3519 O O . ASN A 1 438 ? 5.506 -21.257 -17.612 1.00 48.00 438 ASN A O 1
ATOM 3523 N N . THR A 1 439 ? 4.615 -19.201 -17.724 1.00 48.53 439 THR A N 1
ATOM 3524 C CA . THR A 1 439 ? 5.715 -18.541 -18.418 1.00 48.53 439 THR A CA 1
ATOM 3525 C C . THR A 1 439 ? 6.715 -18.038 -17.381 1.00 48.53 439 THR A C 1
ATOM 3527 O O . THR A 1 439 ? 6.348 -17.677 -16.270 1.00 48.53 439 THR A O 1
ATOM 3530 N N . SER A 1 440 ? 7.998 -18.028 -17.724 1.00 54.44 440 SER A N 1
ATOM 3531 C CA . SER A 1 440 ? 9.137 -17.612 -16.891 1.00 54.44 440 SER A CA 1
ATOM 3532 C C . SER A 1 440 ? 9.133 -16.116 -16.508 1.00 54.44 440 SER A C 1
ATOM 3534 O O . SER A 1 440 ? 10.193 -15.504 -16.368 1.00 54.44 440 SER A O 1
ATOM 3536 N N . ASP A 1 441 ? 7.958 -15.500 -16.406 1.00 72.25 441 ASP A N 1
ATOM 3537 C CA . ASP A 1 441 ? 7.771 -14.070 -16.263 1.00 72.25 441 ASP A CA 1
ATOM 3538 C C . ASP A 1 441 ? 7.902 -13.652 -14.802 1.00 72.25 441 ASP A C 1
ATOM 3540 O O . ASP A 1 441 ? 7.357 -14.261 -13.877 1.00 72.25 441 ASP A O 1
ATOM 3544 N N . PHE A 1 442 ? 8.643 -12.570 -14.592 1.00 86.12 442 PHE A N 1
ATOM 3545 C CA . PHE A 1 442 ? 8.796 -11.974 -13.279 1.00 86.12 442 PHE A CA 1
ATOM 3546 C C . PHE A 1 442 ? 7.793 -10.839 -13.091 1.00 86.12 442 PHE A C 1
ATOM 3548 O O . PHE A 1 442 ? 7.497 -10.082 -14.017 1.00 86.12 442 PHE A O 1
ATOM 3555 N N . ILE A 1 443 ? 7.328 -10.666 -11.859 1.00 92.69 443 ILE A N 1
ATOM 3556 C CA . ILE A 1 443 ? 6.472 -9.562 -11.435 1.00 92.69 443 ILE A CA 1
ATOM 3557 C C . ILE A 1 443 ? 7.155 -8.732 -10.356 1.00 92.69 443 ILE A C 1
ATOM 3559 O O . ILE A 1 443 ? 7.900 -9.226 -9.504 1.00 92.69 443 ILE A O 1
ATOM 3563 N N . GLN A 1 444 ? 6.876 -7.439 -10.390 1.00 95.00 444 GLN A N 1
ATOM 3564 C CA . GLN A 1 444 ? 7.312 -6.481 -9.391 1.00 95.00 444 GLN A CA 1
ATOM 3565 C C . GLN A 1 444 ? 6.319 -6.473 -8.232 1.00 95.00 444 GLN A C 1
ATOM 3567 O O . GLN A 1 444 ? 5.112 -6.350 -8.434 1.00 95.00 444 GLN A O 1
ATOM 3572 N N . HIS A 1 445 ? 6.820 -6.559 -7.007 1.00 94.44 445 HIS A N 1
ATOM 3573 C CA . HIS A 1 445 ? 5.994 -6.602 -5.811 1.00 94.44 445 HIS A CA 1
ATOM 3574 C C . HIS A 1 445 ? 6.445 -5.552 -4.802 1.00 94.44 445 HIS A C 1
ATOM 3576 O O . HIS A 1 445 ? 7.594 -5.560 -4.360 1.00 94.44 445 HIS A O 1
ATOM 3582 N N . PHE A 1 446 ? 5.519 -4.684 -4.409 1.00 94.75 446 PHE A N 1
ATOM 3583 C CA . PHE A 1 446 ? 5.680 -3.737 -3.313 1.00 94.75 446 PHE A CA 1
ATOM 3584 C C . PHE A 1 446 ? 4.676 -4.076 -2.218 1.00 94.75 446 PHE A C 1
ATOM 3586 O O . PHE A 1 446 ? 3.516 -4.385 -2.501 1.00 94.75 446 PHE A O 1
ATOM 3593 N N . GLU A 1 447 ? 5.122 -4.002 -0.968 1.00 91.12 447 GLU A N 1
ATOM 3594 C CA . GLU A 1 447 ? 4.239 -4.212 0.172 1.00 91.12 447 GLU A CA 1
ATOM 3595 C C . GLU A 1 447 ? 3.161 -3.129 0.231 1.00 91.12 447 GLU A C 1
ATOM 3597 O O . GLU A 1 447 ? 3.430 -1.934 0.080 1.00 91.12 447 GLU A O 1
ATOM 3602 N N . ALA A 1 448 ? 1.918 -3.557 0.447 1.00 86.38 448 ALA A N 1
ATOM 3603 C CA . ALA A 1 448 ? 0.828 -2.628 0.685 1.00 86.38 448 ALA A CA 1
ATOM 3604 C C . ALA A 1 448 ? 0.998 -1.968 2.066 1.00 86.38 448 ALA A C 1
ATOM 3606 O O . ALA A 1 448 ? 1.495 -2.601 2.999 1.00 86.38 448 ALA A O 1
ATOM 3607 N N . PRO A 1 449 ? 0.520 -0.731 2.265 1.00 82.19 449 PRO A N 1
ATOM 3608 C CA . PRO A 1 449 ? 0.571 -0.081 3.569 1.00 82.19 449 PRO A CA 1
ATOM 3609 C C . PRO A 1 449 ? -0.039 -0.951 4.673 1.00 82.19 449 PRO A C 1
ATOM 3611 O O . PRO A 1 449 ? -1.163 -1.450 4.539 1.00 82.19 449 PRO A O 1
ATOM 3614 N N . ALA A 1 450 ? 0.694 -1.105 5.776 1.00 76.75 450 ALA A N 1
ATOM 3615 C CA . ALA A 1 450 ? 0.326 -1.947 6.915 1.00 76.75 450 ALA A CA 1
ATOM 3616 C C . ALA A 1 450 ? 0.054 -3.429 6.568 1.00 76.75 450 ALA A C 1
ATOM 3618 O O . ALA A 1 450 ? -0.753 -4.081 7.239 1.00 76.75 450 ALA A O 1
ATOM 3619 N N . SER A 1 451 ? 0.649 -3.973 5.500 1.00 74.06 451 SER A N 1
ATOM 3620 C CA . SER A 1 451 ? 0.607 -5.415 5.212 1.00 74.06 451 SER A CA 1
ATOM 3621 C C . SER A 1 451 ? 1.382 -6.221 6.253 1.00 74.06 451 SER A C 1
ATOM 3623 O O . SER A 1 451 ? 0.888 -7.243 6.723 1.00 74.06 451 SER A O 1
ATOM 3625 N N . ASN A 1 452 ? 2.542 -5.711 6.662 1.00 66.75 452 ASN A N 1
ATOM 3626 C CA . ASN A 1 452 ? 3.390 -6.262 7.706 1.00 66.75 452 ASN A CA 1
ATOM 3627 C C . ASN A 1 452 ? 3.440 -5.302 8.899 1.00 66.75 452 ASN A C 1
ATOM 3629 O O . ASN A 1 452 ? 3.205 -4.097 8.756 1.00 66.75 452 ASN A O 1
ATOM 3633 N N . SER A 1 453 ? 3.787 -5.821 10.081 1.00 69.44 453 SER A N 1
ATOM 3634 C CA . SER A 1 453 ? 4.282 -4.926 11.125 1.00 69.44 453 SER A CA 1
ATOM 3635 C C . SER A 1 453 ? 5.540 -4.250 10.584 1.00 69.44 453 SER A C 1
ATOM 3637 O O . SER A 1 453 ? 6.442 -4.919 10.085 1.00 69.44 453 SER A O 1
ATOM 3639 N N . TYR A 1 454 ? 5.629 -2.923 10.666 1.00 66.19 454 TYR A N 1
ATOM 3640 C CA . TYR A 1 454 ? 6.832 -2.215 10.212 1.00 66.19 454 TYR A CA 1
ATOM 3641 C C . TYR A 1 454 ? 8.084 -2.632 11.005 1.00 66.19 454 TYR A C 1
ATOM 3643 O O . TYR A 1 454 ? 9.209 -2.427 10.555 1.00 66.19 454 TYR A O 1
ATOM 3651 N N . LEU A 1 455 ? 7.870 -3.264 12.160 1.00 61.03 455 LEU A N 1
ATOM 3652 C CA . LEU A 1 455 ? 8.869 -3.767 13.098 1.00 61.03 455 LEU A CA 1
ATOM 3653 C C . LEU A 1 455 ? 9.081 -5.276 12.980 1.00 61.03 455 LEU A C 1
ATOM 3655 O O . LEU A 1 455 ? 9.761 -5.877 13.809 1.00 61.03 455 LEU A O 1
ATOM 3659 N N . ASP A 1 456 ? 8.462 -5.900 11.983 1.00 68.00 456 ASP A N 1
ATOM 3660 C CA . ASP A 1 456 ? 8.644 -7.311 11.729 1.00 68.00 456 ASP A CA 1
ATOM 3661 C C . ASP A 1 456 ? 10.122 -7.611 11.451 1.00 68.00 456 ASP A C 1
ATOM 3663 O O . ASP A 1 456 ? 10.730 -7.056 10.531 1.00 68.00 456 ASP A O 1
ATOM 3667 N N . GLN A 1 457 ? 10.700 -8.482 12.279 1.00 67.25 457 GLN A N 1
ATOM 3668 C CA . GLN A 1 457 ? 12.099 -8.888 12.184 1.00 67.25 457 GLN A CA 1
ATOM 3669 C C . GLN A 1 457 ? 12.332 -9.969 11.122 1.00 67.25 457 GLN A C 1
ATOM 3671 O O . GLN A 1 457 ? 13.473 -10.411 10.960 1.00 67.25 457 GLN A O 1
ATOM 3676 N N . ARG A 1 458 ? 11.291 -10.382 10.377 1.00 70.94 458 ARG A N 1
ATOM 3677 C CA . ARG A 1 458 ? 11.426 -11.261 9.207 1.00 70.94 458 ARG A CA 1
ATOM 3678 C C . ARG A 1 458 ? 12.595 -10.814 8.328 1.00 70.94 458 ARG A C 1
ATOM 3680 O O . ARG A 1 458 ? 12.803 -9.626 8.092 1.00 70.94 458 ARG A O 1
ATOM 3687 N N . SER A 1 459 ? 13.389 -11.770 7.857 1.00 80.62 459 SER A N 1
ATOM 3688 C CA . SER A 1 459 ? 14.499 -11.479 6.952 1.00 80.62 459 SER A CA 1
ATOM 3689 C C . SER A 1 459 ? 13.984 -10.806 5.680 1.00 80.62 459 SER A C 1
ATOM 3691 O O . SER A 1 459 ? 12.921 -11.169 5.173 1.00 80.62 459 SER A O 1
ATOM 3693 N N . LEU A 1 460 ? 14.756 -9.855 5.152 1.00 85.69 460 LEU A N 1
ATOM 3694 C CA . LEU A 1 460 ? 14.501 -9.292 3.829 1.00 85.69 460 LEU A CA 1
ATOM 3695 C C . LEU A 1 460 ? 14.393 -10.446 2.807 1.00 85.69 460 LEU A C 1
ATOM 3697 O O . LEU A 1 460 ? 15.275 -11.310 2.809 1.00 85.69 460 LEU A O 1
ATOM 3701 N N . PRO A 1 461 ? 13.333 -10.511 1.979 1.00 88.62 461 PRO A N 1
ATOM 3702 C CA . PRO A 1 461 ? 13.175 -11.599 1.019 1.00 88.62 461 PRO A CA 1
ATOM 3703 C C . PRO A 1 461 ? 14.333 -11.655 0.023 1.00 88.62 461 PRO A C 1
ATOM 3705 O O . PRO A 1 461 ? 14.729 -10.622 -0.515 1.00 88.62 461 PRO A O 1
ATOM 3708 N N . ASP A 1 462 ? 14.835 -12.858 -0.260 1.00 85.50 462 ASP A N 1
ATOM 3709 C CA . ASP A 1 462 ? 15.875 -13.053 -1.270 1.00 85.50 462 ASP A CA 1
ATOM 3710 C C . ASP A 1 462 ? 15.295 -12.763 -2.663 1.00 85.50 462 ASP A C 1
ATOM 3712 O O . ASP A 1 462 ? 14.334 -13.400 -3.095 1.00 85.50 462 ASP A O 1
ATOM 3716 N N . SER A 1 463 ? 15.830 -11.747 -3.340 1.00 88.56 463 SER A N 1
ATOM 3717 C CA . SER A 1 463 ? 15.323 -11.268 -4.626 1.00 88.56 463 SER A CA 1
ATOM 3718 C C . SER A 1 463 ? 16.472 -10.838 -5.531 1.00 88.56 463 SER A C 1
ATOM 3720 O O . SER A 1 463 ? 17.299 -10.031 -5.096 1.00 88.56 463 SER A O 1
ATOM 3722 N N . PRO A 1 464 ? 16.526 -11.279 -6.803 1.00 82.06 464 PRO A N 1
ATOM 3723 C CA . PRO A 1 464 ? 17.630 -10.937 -7.706 1.00 82.06 464 PRO A CA 1
ATOM 3724 C C . PRO A 1 464 ? 17.793 -9.418 -7.878 1.00 82.06 464 PRO A C 1
ATOM 3726 O O . PRO A 1 464 ? 18.914 -8.912 -8.025 1.00 82.06 464 PRO A O 1
ATOM 3729 N N . PHE A 1 465 ? 16.678 -8.688 -7.783 1.00 91.12 465 PHE A N 1
ATOM 3730 C CA . PHE A 1 465 ? 16.627 -7.235 -7.840 1.00 91.12 465 PHE A CA 1
ATOM 3731 C C . PHE A 1 465 ? 15.690 -6.669 -6.772 1.00 91.12 465 PHE A C 1
ATOM 3733 O O . PHE A 1 465 ? 14.626 -7.221 -6.498 1.00 91.12 465 PHE A O 1
ATOM 3740 N N . TYR A 1 466 ? 16.067 -5.525 -6.214 1.00 95.75 466 TYR A N 1
ATOM 3741 C CA . TYR A 1 466 ? 15.196 -4.676 -5.407 1.00 95.75 466 TYR A CA 1
ATOM 3742 C C . TYR A 1 466 ? 14.838 -3.429 -6.208 1.00 95.75 466 TYR A C 1
ATOM 3744 O O . TYR A 1 466 ? 15.617 -2.975 -7.045 1.00 95.75 466 TYR A O 1
ATOM 3752 N N . LEU A 1 467 ? 13.660 -2.870 -5.968 1.00 96.50 467 LEU A N 1
ATOM 3753 C CA . LEU A 1 467 ? 13.079 -1.818 -6.799 1.00 96.50 467 LEU A CA 1
ATOM 3754 C C . LEU A 1 467 ? 12.783 -0.590 -5.946 1.00 96.50 467 LEU A C 1
ATOM 3756 O O . LEU A 1 467 ? 12.239 -0.717 -4.855 1.00 96.50 467 LEU A O 1
ATOM 3760 N N . VAL A 1 468 ? 13.114 0.601 -6.428 1.00 95.00 468 VAL A N 1
ATOM 3761 C CA . VAL A 1 468 ? 12.800 1.855 -5.733 1.00 95.00 468 VAL A CA 1
ATOM 3762 C C . VAL A 1 468 ? 11.411 2.324 -6.148 1.00 95.00 468 VAL A C 1
ATOM 3764 O O . VAL A 1 468 ? 11.149 2.487 -7.338 1.00 95.00 468 VAL A O 1
ATOM 3767 N N . HIS A 1 469 ? 10.520 2.549 -5.180 1.00 95.38 469 HIS A N 1
ATOM 3768 C CA . HIS A 1 469 ? 9.152 2.976 -5.470 1.00 95.38 469 HIS A CA 1
ATOM 3769 C C . HIS A 1 469 ? 9.133 4.358 -6.170 1.00 95.38 469 HIS A C 1
ATOM 3771 O O . HIS A 1 469 ? 9.827 5.265 -5.701 1.00 95.38 469 HIS A O 1
ATOM 3777 N N . PRO A 1 470 ? 8.319 4.582 -7.227 1.00 92.69 470 PRO A N 1
ATOM 3778 C CA . PRO A 1 470 ? 8.309 5.844 -7.989 1.00 92.69 470 PRO A CA 1
ATOM 3779 C C . PRO A 1 470 ? 8.006 7.106 -7.170 1.00 92.69 470 PRO A C 1
ATOM 3781 O O . PRO A 1 470 ? 8.420 8.208 -7.515 1.00 92.69 470 PRO A O 1
ATOM 3784 N N . CYS A 1 471 ? 7.318 6.966 -6.036 1.00 90.56 471 CYS A N 1
ATOM 3785 C CA . CYS A 1 471 ? 7.083 8.086 -5.115 1.00 90.56 471 CYS A CA 1
ATOM 3786 C C . CYS A 1 471 ? 8.379 8.707 -4.550 1.00 90.56 471 CYS A C 1
ATOM 3788 O O . CYS A 1 471 ? 8.361 9.837 -4.061 1.00 90.56 471 CYS A O 1
ATOM 3790 N N . LEU A 1 472 ? 9.507 7.990 -4.621 1.00 89.19 472 LEU A N 1
ATOM 3791 C CA . LEU A 1 472 ? 10.818 8.436 -4.153 1.00 89.19 472 LEU A CA 1
ATOM 3792 C C . LEU A 1 472 ? 11.616 9.210 -5.209 1.00 89.19 472 LEU A C 1
ATOM 3794 O O . LEU A 1 472 ? 12.687 9.731 -4.887 1.00 89.19 472 LEU A O 1
ATOM 3798 N N . ASP A 1 473 ? 11.108 9.335 -6.438 1.00 82.19 473 ASP A N 1
ATOM 3799 C CA . ASP A 1 473 ? 11.813 9.997 -7.541 1.00 82.19 473 ASP A CA 1
ATOM 3800 C C . ASP A 1 473 ? 12.203 11.458 -7.196 1.00 82.19 473 ASP A C 1
ATOM 3802 O O . ASP A 1 473 ? 13.225 11.959 -7.667 1.00 82.19 473 ASP A O 1
ATOM 3806 N N . LEU A 1 474 ? 11.482 12.131 -6.282 1.00 70.50 474 LEU A N 1
ATOM 3807 C CA . LEU A 1 474 ? 11.820 13.476 -5.778 1.00 70.50 474 LEU A CA 1
ATOM 3808 C C . LEU A 1 474 ? 13.252 13.620 -5.295 1.00 70.50 474 LEU A C 1
ATOM 3810 O O . LEU A 1 474 ? 13.932 14.591 -5.639 1.00 70.50 474 LEU A O 1
ATOM 3814 N N . PHE A 1 475 ? 13.709 12.665 -4.497 1.00 71.75 475 PHE A N 1
ATOM 3815 C CA . PHE A 1 475 ? 15.017 12.762 -3.872 1.00 71.75 475 PHE A CA 1
ATOM 3816 C C . PHE A 1 475 ? 16.144 12.785 -4.904 1.00 71.75 475 PHE A C 1
ATOM 3818 O O . PHE A 1 475 ? 17.253 13.210 -4.596 1.00 71.75 475 PHE A O 1
ATOM 3825 N N . PHE A 1 476 ? 15.878 12.379 -6.141 1.00 70.75 476 PHE A N 1
ATOM 3826 C CA . PHE A 1 476 ? 16.849 12.423 -7.221 1.00 70.75 476 PHE A CA 1
ATOM 3827 C C . PHE A 1 476 ? 16.714 13.676 -8.095 1.00 70.75 476 PHE A C 1
ATOM 3829 O O . PHE A 1 476 ? 17.718 14.104 -8.667 1.00 70.75 476 PHE A O 1
ATOM 3836 N N . VAL A 1 477 ? 15.530 14.301 -8.160 1.00 65.56 477 VAL A N 1
ATOM 3837 C CA . VAL A 1 477 ? 15.342 15.607 -8.818 1.00 65.56 477 VAL A CA 1
ATOM 3838 C C . VAL A 1 477 ? 16.033 16.699 -8.008 1.00 65.56 477 VAL A C 1
ATOM 3840 O O . VAL A 1 477 ? 16.849 17.429 -8.556 1.00 65.56 477 VAL A O 1
ATOM 3843 N N . GLU A 1 478 ? 15.791 16.758 -6.694 1.00 65.62 478 GLU A N 1
ATOM 3844 C CA . GLU A 1 478 ? 16.405 17.762 -5.806 1.00 65.62 478 GLU A CA 1
ATOM 3845 C C . GLU A 1 478 ? 17.940 17.639 -5.739 1.00 65.62 478 GLU A C 1
ATOM 3847 O O . GLU A 1 478 ? 18.635 18.623 -5.506 1.00 65.62 478 GLU A O 1
ATOM 3852 N N . ASN A 1 479 ? 18.485 16.439 -5.972 1.00 60.94 479 ASN A N 1
ATOM 3853 C CA . ASN A 1 479 ? 19.929 16.186 -5.994 1.00 60.94 479 ASN A CA 1
ATOM 3854 C C . ASN A 1 479 ? 20.531 16.220 -7.425 1.00 60.94 479 ASN A C 1
ATOM 3856 O O . ASN A 1 479 ? 21.625 15.692 -7.628 1.00 60.94 479 ASN A O 1
ATOM 3860 N N . ASN A 1 480 ? 19.841 16.803 -8.418 1.00 55.88 480 ASN A N 1
ATOM 3861 C CA . ASN A 1 480 ? 20.271 16.954 -9.823 1.00 55.88 480 ASN A CA 1
ATOM 3862 C C . ASN A 1 480 ? 20.609 15.649 -10.587 1.00 55.88 480 ASN A C 1
ATOM 3864 O O . ASN A 1 480 ? 21.213 15.704 -11.657 1.00 55.88 480 ASN A O 1
ATOM 3868 N N . ARG A 1 481 ? 20.213 14.465 -10.097 1.00 55.78 481 ARG A N 1
ATOM 3869 C CA . ARG A 1 481 ? 20.550 13.166 -10.724 1.00 55.78 481 ARG A CA 1
ATOM 3870 C C . ARG A 1 481 ? 19.570 12.710 -11.810 1.00 55.78 481 ARG A C 1
ATOM 3872 O O . ARG A 1 481 ? 19.937 11.893 -12.646 1.00 55.78 481 ARG A O 1
ATOM 3879 N N . ILE A 1 482 ? 18.339 13.228 -11.829 1.00 59.75 482 ILE A N 1
ATOM 3880 C CA . ILE A 1 482 ? 17.306 12.826 -12.808 1.00 59.75 482 ILE A CA 1
ATOM 3881 C C . ILE A 1 482 ? 17.438 13.527 -14.168 1.00 59.75 482 ILE A C 1
ATOM 3883 O O . ILE A 1 482 ? 16.899 13.030 -15.157 1.00 59.75 482 ILE A O 1
ATOM 3887 N N . HIS A 1 483 ? 18.177 14.636 -14.266 1.00 55.84 483 HIS A N 1
ATOM 3888 C CA . HIS A 1 483 ? 18.251 15.410 -15.512 1.00 55.84 483 HIS A CA 1
ATOM 3889 C C . HIS A 1 483 ? 18.793 14.609 -16.711 1.00 55.84 483 HIS A C 1
ATOM 3891 O O . HIS A 1 483 ? 18.373 14.876 -17.835 1.00 55.84 483 HIS A O 1
ATOM 3897 N N . ASN A 1 484 ? 19.604 13.571 -16.470 1.00 59.62 484 ASN A N 1
ATOM 3898 C CA . ASN A 1 484 ? 20.232 12.765 -17.523 1.00 59.62 484 ASN A CA 1
ATOM 3899 C C . ASN A 1 484 ? 19.570 11.395 -17.765 1.00 59.62 484 ASN A C 1
ATOM 3901 O O . ASN A 1 484 ? 20.039 10.635 -18.601 1.00 59.62 484 ASN A O 1
ATOM 3905 N N . GLY A 1 485 ? 18.481 11.049 -17.067 1.00 70.19 485 GLY A N 1
ATOM 3906 C CA . GLY A 1 485 ? 17.769 9.777 -17.274 1.00 70.19 485 GLY A CA 1
ATOM 3907 C C . GLY A 1 485 ? 18.495 8.507 -16.799 1.00 70.19 485 GLY A C 1
ATOM 3908 O O . GLY A 1 485 ? 17.839 7.485 -16.640 1.00 70.19 485 GLY A O 1
ATOM 3909 N N . ASP A 1 486 ? 19.794 8.577 -16.493 1.00 76.56 486 ASP A N 1
ATOM 3910 C CA . ASP A 1 486 ? 20.644 7.443 -16.080 1.00 76.56 486 ASP A CA 1
ATOM 3911 C C . ASP A 1 486 ? 20.172 6.718 -14.809 1.00 76.56 486 ASP A C 1
ATOM 3913 O O . ASP A 1 486 ? 20.503 5.557 -14.581 1.00 76.56 486 ASP A O 1
ATOM 3917 N N . TRP A 1 487 ? 19.379 7.398 -13.979 1.00 83.75 487 TRP A N 1
ATOM 3918 C CA . TRP A 1 487 ? 18.741 6.813 -12.801 1.00 83.75 487 TRP A CA 1
ATOM 3919 C C . TRP A 1 487 ? 17.731 5.713 -13.164 1.00 83.75 487 TRP A C 1
ATOM 3921 O O . TRP A 1 487 ? 17.625 4.702 -12.461 1.00 83.75 487 TRP A O 1
ATOM 3931 N N . TYR A 1 488 ? 16.981 5.903 -14.249 1.00 86.25 488 TYR A N 1
ATOM 3932 C CA . TYR A 1 488 ? 15.866 5.036 -14.598 1.00 86.25 488 TYR A CA 1
ATOM 3933 C C . TYR A 1 488 ? 16.340 3.824 -15.388 1.00 86.25 488 TYR A C 1
ATOM 3935 O O . TYR A 1 488 ? 17.053 3.937 -16.386 1.00 86.25 488 TYR A O 1
ATOM 3943 N N . ASN A 1 489 ? 15.882 2.650 -14.972 1.00 87.06 489 ASN A N 1
ATOM 3944 C CA . ASN A 1 489 ? 15.968 1.455 -15.784 1.00 87.06 489 ASN A CA 1
ATOM 3945 C C . ASN A 1 489 ? 15.234 1.676 -17.120 1.00 87.06 489 ASN A C 1
ATOM 3947 O O . ASN A 1 489 ? 14.109 2.172 -17.148 1.00 87.06 489 ASN A O 1
ATOM 3951 N N . LYS A 1 490 ? 15.894 1.318 -18.224 1.00 86.06 490 LYS A N 1
ATOM 3952 C CA . LYS A 1 490 ? 15.414 1.592 -19.588 1.00 86.06 490 LYS A CA 1
ATOM 3953 C C . LYS A 1 490 ? 14.479 0.515 -20.144 1.00 86.06 490 LYS A C 1
ATOM 3955 O O . LYS A 1 490 ? 13.919 0.706 -21.217 1.00 86.06 490 LYS A O 1
ATOM 3960 N N . THR A 1 491 ? 14.309 -0.596 -19.429 1.00 85.62 491 THR A N 1
ATOM 3961 C CA . THR A 1 491 ? 13.556 -1.772 -19.894 1.00 85.62 491 THR A CA 1
ATOM 3962 C C . THR A 1 491 ? 12.314 -2.063 -19.052 1.00 85.62 491 THR A C 1
ATOM 3964 O O . THR A 1 491 ? 11.474 -2.853 -19.468 1.00 85.62 491 THR A O 1
ATOM 3967 N N . ASN A 1 492 ? 12.178 -1.440 -17.875 1.00 90.56 492 ASN A N 1
ATOM 3968 C CA . ASN A 1 492 ? 11.118 -1.729 -16.914 1.00 90.56 492 ASN A CA 1
ATOM 3969 C C . ASN A 1 492 ? 10.440 -0.464 -16.395 1.00 90.56 492 ASN A C 1
ATOM 3971 O O . ASN A 1 492 ? 11.083 0.425 -15.834 1.00 90.56 492 ASN A O 1
ATOM 3975 N N . ILE A 1 493 ? 9.111 -0.445 -16.483 1.00 93.12 493 ILE A N 1
ATOM 3976 C CA . ILE A 1 493 ? 8.276 0.520 -15.768 1.00 93.12 493 ILE A CA 1
ATOM 3977 C C . ILE A 1 493 ? 8.157 0.059 -14.321 1.00 93.12 493 ILE A C 1
ATOM 3979 O O . ILE A 1 493 ? 7.532 -0.967 -14.048 1.00 93.12 493 ILE A O 1
ATOM 3983 N N . ILE A 1 494 ? 8.718 0.825 -13.388 1.00 94.56 494 ILE A N 1
ATOM 3984 C CA . ILE A 1 494 ? 8.687 0.442 -11.976 1.00 94.56 494 ILE A CA 1
ATOM 3985 C C . ILE A 1 494 ? 7.314 0.719 -11.361 1.00 94.56 494 ILE A C 1
ATOM 3987 O O . ILE A 1 494 ? 6.845 1.857 -11.383 1.00 94.56 494 ILE A O 1
ATOM 3991 N N . GLY A 1 495 ? 6.680 -0.312 -10.805 1.00 94.06 495 GLY A N 1
ATOM 3992 C CA . GLY A 1 495 ? 5.361 -0.224 -10.181 1.00 94.06 495 GLY A CA 1
ATOM 3993 C C . GLY A 1 495 ? 4.851 -1.582 -9.703 1.00 94.06 495 GLY A C 1
ATOM 3994 O O . GLY A 1 495 ? 5.236 -2.621 -10.230 1.00 94.06 495 GLY A O 1
ATOM 3995 N N . ASN A 1 496 ? 3.995 -1.586 -8.682 1.00 93.25 496 ASN A N 1
ATOM 3996 C CA . ASN A 1 496 ? 3.457 -2.825 -8.123 1.00 93.25 496 ASN A CA 1
ATOM 3997 C C . ASN A 1 496 ? 2.625 -3.608 -9.148 1.00 93.25 496 ASN A C 1
ATOM 3999 O O . ASN A 1 496 ? 1.785 -3.024 -9.832 1.00 93.25 496 ASN A O 1
ATOM 4003 N N . MET A 1 497 ? 2.830 -4.926 -9.195 1.00 90.62 497 MET A N 1
ATOM 4004 C CA . MET A 1 497 ? 2.220 -5.877 -10.134 1.00 90.62 497 MET A CA 1
ATOM 4005 C C . MET A 1 497 ? 2.581 -5.659 -11.610 1.00 90.62 497 MET A C 1
ATOM 4007 O O . MET A 1 497 ? 1.998 -6.305 -12.477 1.00 90.62 497 MET A O 1
ATOM 4011 N N . ASN A 1 498 ? 3.543 -4.786 -11.922 1.00 91.62 498 ASN A N 1
ATOM 4012 C CA . ASN A 1 498 ? 4.060 -4.687 -13.283 1.00 91.62 498 ASN A CA 1
ATOM 4013 C C . ASN A 1 498 ? 4.949 -5.892 -13.598 1.00 91.62 498 ASN A C 1
ATOM 4015 O O . ASN A 1 498 ? 5.663 -6.388 -12.725 1.00 91.62 498 ASN A O 1
ATOM 4019 N N . SER A 1 499 ? 4.976 -6.310 -14.861 1.00 89.94 499 SER A N 1
ATOM 4020 C CA . SER A 1 499 ? 5.968 -7.273 -15.337 1.00 89.94 499 SER A CA 1
ATOM 4021 C C . SER A 1 499 ? 7.386 -6.724 -15.158 1.00 89.94 499 SER A C 1
ATOM 4023 O O . SER A 1 499 ? 7.625 -5.512 -15.225 1.00 89.94 499 SER A O 1
ATOM 4025 N N . PHE A 1 500 ? 8.336 -7.621 -14.933 1.00 89.38 500 PHE A N 1
ATOM 4026 C CA . PHE A 1 500 ? 9.751 -7.316 -14.835 1.00 89.38 500 PHE A CA 1
ATOM 4027 C C . PHE A 1 500 ? 10.515 -8.124 -15.881 1.00 89.38 500 PHE A C 1
ATOM 4029 O O . PHE A 1 500 ? 10.649 -9.340 -15.794 1.00 89.38 500 PHE A O 1
ATOM 4036 N N . ARG A 1 501 ? 11.046 -7.427 -16.877 1.00 86.00 501 ARG A N 1
ATOM 4037 C CA . ARG A 1 501 ? 12.038 -7.966 -17.796 1.00 86.00 501 ARG A CA 1
ATOM 4038 C C . ARG A 1 501 ? 13.375 -7.910 -17.084 1.00 86.00 501 ARG A C 1
ATOM 4040 O O . ARG A 1 501 ? 13.812 -6.826 -16.683 1.00 86.00 501 ARG A O 1
ATOM 4047 N N . LEU A 1 502 ? 14.028 -9.058 -16.926 1.00 75.56 502 LEU A N 1
ATOM 4048 C CA . LEU A 1 502 ? 15.406 -9.059 -16.455 1.00 75.56 502 LEU A CA 1
ATOM 4049 C C . LEU A 1 502 ? 16.194 -8.087 -17.346 1.00 75.56 502 LEU A C 1
ATOM 4051 O O . LEU A 1 502 ? 16.072 -8.171 -18.572 1.00 75.56 502 LEU A O 1
ATOM 4055 N N . PRO A 1 503 ? 16.938 -7.124 -16.765 1.00 64.12 503 PRO A N 1
ATOM 4056 C CA . PRO A 1 503 ? 17.869 -6.365 -17.576 1.00 64.12 503 PRO A CA 1
ATOM 4057 C C . PRO A 1 503 ? 18.732 -7.395 -18.304 1.00 64.12 503 PRO A C 1
ATOM 4059 O O . PRO A 1 503 ? 19.095 -8.387 -17.656 1.00 64.12 503 PRO A O 1
ATOM 4062 N N . PRO A 1 504 ? 19.047 -7.202 -19.600 1.00 56.75 504 PRO A N 1
ATOM 4063 C CA . PRO A 1 504 ? 20.041 -8.047 -20.239 1.00 56.75 504 PRO A CA 1
ATOM 4064 C C . PRO A 1 504 ? 21.221 -8.075 -19.274 1.00 56.75 504 PRO A C 1
ATOM 4066 O O . PRO A 1 504 ? 21.653 -7.015 -18.797 1.00 56.75 504 PRO A O 1
ATOM 4069 N N . GLU A 1 505 ? 21.624 -9.277 -18.846 1.00 53.44 505 GLU A N 1
ATOM 4070 C CA . GLU A 1 505 ? 22.757 -9.424 -17.936 1.00 53.44 505 GLU A CA 1
ATOM 4071 C C . GLU A 1 505 ? 23.895 -8.571 -18.489 1.00 53.44 505 GLU A C 1
ATOM 4073 O O . GLU A 1 505 ? 23.925 -8.295 -19.684 1.00 53.44 505 GLU A O 1
ATOM 4078 N N . ASN A 1 506 ? 24.799 -8.075 -17.647 1.00 51.53 506 ASN A N 1
ATOM 4079 C CA . ASN A 1 506 ? 25.872 -7.187 -18.096 1.00 51.53 506 ASN A CA 1
ATOM 4080 C C . ASN A 1 506 ? 26.878 -7.987 -18.966 1.00 51.53 506 ASN A C 1
ATOM 4082 O O . ASN A 1 506 ? 28.000 -8.268 -18.559 1.00 51.53 506 ASN A O 1
ATOM 4086 N N . ILE A 1 507 ? 26.434 -8.428 -20.141 1.00 53.62 507 ILE A N 1
ATOM 4087 C CA . ILE A 1 507 ? 27.038 -9.296 -21.152 1.00 53.62 507 ILE A CA 1
ATOM 4088 C C . ILE A 1 507 ? 28.214 -8.564 -21.808 1.00 53.62 507 ILE A C 1
ATOM 4090 O O . ILE A 1 507 ? 29.157 -9.190 -22.287 1.00 53.62 507 ILE A O 1
ATOM 4094 N N . GLY A 1 508 ? 28.222 -7.232 -21.700 1.00 56.25 508 GLY A N 1
ATOM 4095 C CA . GLY A 1 508 ? 29.319 -6.355 -22.087 1.00 56.25 508 GLY A CA 1
ATOM 4096 C C . GLY A 1 508 ? 30.522 -6.326 -21.138 1.00 56.25 508 GLY A C 1
ATOM 4097 O O . GLY A 1 508 ? 31.413 -5.509 -21.342 1.00 56.25 508 GLY A O 1
ATOM 4098 N N . SER A 1 509 ? 30.582 -7.162 -20.095 1.00 69.94 509 SER A N 1
ATOM 4099 C CA . SER A 1 509 ? 31.789 -7.273 -19.265 1.00 69.94 509 SER A CA 1
ATOM 4100 C C . SER A 1 509 ? 32.586 -8.527 -19.603 1.00 69.94 509 SER A C 1
ATOM 4102 O O . SER A 1 509 ? 32.017 -9.593 -19.823 1.00 69.94 509 SER A O 1
ATOM 4104 N N . LEU A 1 510 ? 33.914 -8.410 -19.601 1.00 79.25 510 LEU A N 1
ATOM 4105 C CA . LEU A 1 510 ? 34.836 -9.530 -19.797 1.00 79.25 510 LEU A CA 1
ATOM 4106 C C . LEU A 1 510 ? 34.539 -10.713 -18.856 1.00 79.25 510 LEU A C 1
ATOM 4108 O O . LEU A 1 510 ? 34.628 -11.867 -19.271 1.00 79.25 510 LEU A O 1
ATOM 4112 N N . ASP A 1 511 ? 34.146 -10.431 -17.613 1.00 78.38 511 ASP A N 1
ATOM 4113 C CA . ASP A 1 511 ? 33.832 -11.457 -16.612 1.00 78.38 511 ASP A CA 1
ATOM 4114 C C . ASP A 1 511 ? 32.624 -12.314 -17.008 1.00 78.38 511 ASP A C 1
ATOM 4116 O O . ASP A 1 511 ? 32.578 -13.495 -16.679 1.00 78.38 511 ASP A O 1
ATOM 4120 N N . SER A 1 512 ? 31.679 -11.761 -17.773 1.00 77.94 512 SER A N 1
ATOM 4121 C CA . SER A 1 512 ? 30.511 -12.500 -18.271 1.00 77.94 512 SER A CA 1
ATOM 4122 C C . SER A 1 512 ? 30.892 -13.576 -19.289 1.00 77.94 512 SER A C 1
ATOM 4124 O O . SER A 1 512 ? 30.182 -14.572 -19.419 1.00 77.94 512 SER A O 1
ATOM 4126 N N . TRP A 1 513 ? 32.020 -13.395 -19.985 1.00 82.81 513 TRP A N 1
ATOM 4127 C CA . TRP A 1 513 ? 32.556 -14.331 -20.977 1.00 82.81 513 TRP A CA 1
ATOM 4128 C C . TRP A 1 513 ? 33.481 -15.385 -20.364 1.00 82.81 513 TRP A C 1
ATOM 4130 O O . TRP A 1 513 ? 33.587 -16.487 -20.903 1.00 82.81 513 TRP A O 1
ATOM 4140 N N . LYS A 1 514 ? 34.135 -15.076 -19.238 1.00 84.75 514 LYS A N 1
ATOM 4141 C CA . LYS A 1 514 ? 35.054 -15.993 -18.554 1.00 84.75 514 LYS A CA 1
ATOM 4142 C C . LYS A 1 514 ? 34.268 -17.096 -17.821 1.00 84.75 514 LYS A C 1
ATOM 4144 O O . LYS A 1 514 ? 33.358 -16.788 -17.053 1.00 84.75 514 LYS A O 1
ATOM 4149 N N . PRO A 1 515 ? 34.612 -18.384 -18.000 1.00 80.81 515 PRO A N 1
ATOM 4150 C CA . PRO A 1 515 ? 34.063 -19.453 -17.169 1.00 80.81 515 PRO A CA 1
ATOM 4151 C C . PRO A 1 515 ? 34.435 -19.235 -15.698 1.00 80.81 515 PRO A C 1
ATOM 4153 O O . PRO A 1 515 ? 35.547 -18.793 -15.399 1.00 80.81 515 PRO A O 1
ATOM 4156 N N . SER A 1 516 ? 33.532 -19.566 -14.773 1.00 72.12 516 SER A N 1
ATOM 4157 C CA . SER A 1 516 ? 33.739 -19.327 -13.336 1.00 72.12 516 SER A CA 1
ATOM 4158 C C . SER A 1 516 ? 34.808 -20.240 -12.727 1.00 72.12 516 SER A C 1
ATOM 4160 O O . SER A 1 516 ? 35.448 -19.868 -11.743 1.00 72.12 516 SER A O 1
ATOM 4162 N N . ALA A 1 517 ? 35.056 -21.400 -13.340 1.00 69.44 517 ALA A N 1
ATOM 4163 C CA . ALA A 1 517 ? 36.173 -22.276 -13.015 1.00 69.44 517 ALA A CA 1
ATOM 4164 C C . ALA A 1 517 ? 36.737 -22.930 -14.285 1.00 69.44 517 ALA A C 1
ATOM 4166 O O . ALA A 1 517 ? 36.007 -23.505 -15.092 1.00 69.44 517 ALA A O 1
ATOM 4167 N N . VAL A 1 518 ? 38.059 -22.866 -14.451 1.00 65.56 518 VAL A N 1
ATOM 4168 C CA . VAL A 1 518 ? 38.785 -23.482 -15.569 1.00 65.56 518 VAL A CA 1
ATOM 4169 C C . VAL A 1 518 ? 39.855 -24.406 -15.014 1.00 65.56 518 VAL A C 1
ATOM 4171 O O . VAL A 1 518 ? 40.547 -24.057 -14.062 1.00 65.56 518 VAL A O 1
ATOM 4174 N N . SER A 1 519 ? 40.012 -25.569 -15.644 1.00 58.62 519 SER A N 1
ATOM 4175 C CA . SER A 1 519 ? 40.876 -26.634 -15.145 1.00 58.62 519 SER A CA 1
ATOM 4176 C C . SER A 1 519 ? 42.337 -26.228 -14.954 1.00 58.62 519 SER A C 1
ATOM 4178 O O . SER A 1 519 ? 42.972 -25.750 -15.905 1.00 58.62 519 SER A O 1
ATOM 4180 N N . GLY A 1 520 ? 42.908 -26.541 -13.789 1.00 61.31 520 GLY A N 1
ATOM 4181 C CA . GLY A 1 520 ? 44.309 -26.256 -13.474 1.00 61.31 520 GLY A CA 1
ATOM 4182 C C . GLY A 1 520 ? 44.630 -24.760 -13.508 1.00 61.31 520 GLY A C 1
ATOM 4183 O O . GLY A 1 520 ? 43.788 -23.908 -13.254 1.00 61.31 520 GLY A O 1
ATOM 4184 N N . SER A 1 521 ? 45.866 -24.410 -13.852 1.00 67.69 521 SER A N 1
ATOM 4185 C CA . SER A 1 521 ? 46.291 -23.011 -13.935 1.00 67.69 521 SER A CA 1
ATOM 4186 C C . SER A 1 521 ? 46.129 -22.409 -15.338 1.00 67.69 521 SER A C 1
ATOM 4188 O O . SER A 1 521 ? 46.712 -21.373 -15.622 1.00 67.69 521 SER A O 1
ATOM 4190 N N . ARG A 1 522 ? 45.316 -23.016 -16.219 1.00 73.19 522 ARG A N 1
ATOM 4191 C CA . ARG A 1 522 ? 45.226 -22.671 -17.657 1.00 73.19 522 ARG A CA 1
ATOM 4192 C C . ARG A 1 522 ? 44.656 -21.289 -17.962 1.00 73.19 522 ARG A C 1
ATOM 4194 O O . ARG A 1 522 ? 44.980 -20.717 -18.999 1.00 73.19 522 ARG A O 1
ATOM 4201 N N . MET A 1 523 ? 43.836 -20.733 -17.067 1.00 83.00 523 MET A N 1
ATOM 4202 C CA . MET A 1 523 ? 43.447 -19.322 -17.185 1.00 83.00 523 MET A CA 1
ATOM 4203 C C . MET A 1 523 ? 44.659 -18.406 -17.120 1.00 83.00 523 MET A C 1
ATOM 4205 O O . MET A 1 523 ? 44.710 -17.436 -17.860 1.00 83.00 523 MET A O 1
ATOM 4209 N N . LYS A 1 524 ? 45.649 -18.774 -16.300 1.00 84.88 524 LYS A N 1
ATOM 4210 C CA . LYS A 1 524 ? 46.813 -17.953 -15.959 1.00 84.88 524 LYS A CA 1
ATOM 4211 C C . LYS A 1 524 ? 48.129 -18.447 -16.567 1.00 84.88 524 LYS A C 1
ATOM 4213 O O . LYS A 1 524 ? 49.119 -17.738 -16.487 1.00 84.88 524 LYS A O 1
ATOM 4218 N N . ASN A 1 525 ? 48.149 -19.631 -17.182 1.00 83.38 525 ASN A N 1
ATOM 4219 C CA . ASN A 1 525 ? 49.346 -20.264 -17.730 1.00 83.38 525 ASN A CA 1
ATOM 4220 C C . ASN A 1 525 ? 49.094 -20.848 -19.132 1.00 83.38 525 ASN A C 1
ATOM 4222 O O . ASN A 1 525 ? 48.009 -21.379 -19.383 1.00 83.38 525 ASN A O 1
ATOM 4226 N N . PRO A 1 526 ? 50.099 -20.823 -20.028 1.00 82.69 526 PRO A N 1
ATOM 4227 C CA . PRO A 1 526 ? 50.071 -21.544 -21.300 1.00 82.69 526 PRO A CA 1
ATOM 4228 C C . PRO A 1 526 ? 49.861 -23.057 -21.135 1.00 82.69 526 PRO A C 1
ATOM 4230 O O . PRO A 1 526 ? 50.082 -23.629 -20.066 1.00 82.69 526 PRO A O 1
ATOM 4233 N N . SER A 1 527 ? 49.487 -23.733 -22.219 1.00 77.25 527 SER A N 1
ATOM 4234 C CA . SER A 1 527 ? 49.402 -25.196 -22.264 1.00 77.25 527 SER A CA 1
ATOM 4235 C C . SER A 1 527 ? 49.883 -25.748 -23.606 1.00 77.25 527 SER A C 1
ATOM 4237 O O . SER A 1 527 ? 50.196 -25.007 -24.537 1.00 77.25 527 SER A O 1
ATOM 4239 N N . GLN A 1 528 ? 49.900 -27.074 -23.751 1.00 70.81 528 GLN A N 1
ATOM 4240 C CA . GLN A 1 528 ? 50.205 -27.702 -25.041 1.00 70.81 528 GLN A CA 1
ATOM 4241 C C . GLN A 1 528 ? 49.212 -27.323 -26.162 1.00 70.81 528 GLN A C 1
ATOM 4243 O O . GLN A 1 528 ? 49.530 -27.488 -27.335 1.00 70.81 528 GLN A O 1
ATOM 4248 N N . TYR A 1 529 ? 48.052 -26.747 -25.818 1.00 72.19 529 TYR A N 1
ATOM 4249 C CA . TYR A 1 529 ? 46.988 -26.372 -26.759 1.00 72.19 529 TYR A CA 1
ATOM 4250 C C . TYR A 1 529 ? 46.892 -24.862 -27.034 1.00 72.19 529 TYR A C 1
ATOM 4252 O O . TYR A 1 529 ? 46.237 -24.446 -27.995 1.00 72.19 529 TYR A O 1
ATOM 4260 N N . HIS A 1 530 ? 47.545 -24.030 -26.220 1.00 81.19 530 HIS A N 1
ATOM 4261 C CA . HIS A 1 530 ? 47.552 -22.574 -26.367 1.00 81.19 530 HIS A CA 1
ATOM 4262 C C . HIS A 1 530 ? 48.872 -21.976 -25.863 1.00 81.19 530 HIS A C 1
ATOM 4264 O O . HIS A 1 530 ? 49.342 -22.301 -24.775 1.00 81.19 530 HIS A O 1
ATOM 4270 N N . GLU A 1 531 ? 49.481 -21.091 -26.654 1.00 85.81 531 GLU A N 1
ATOM 4271 C CA . GLU A 1 531 ? 50.805 -20.516 -26.358 1.00 85.81 531 GLU A CA 1
ATOM 4272 C C . GLU A 1 531 ? 50.790 -19.400 -25.308 1.00 85.81 531 GLU A C 1
ATOM 4274 O O . GLU A 1 531 ? 51.851 -18.999 -24.834 1.00 85.81 531 GLU A O 1
ATOM 4279 N N . ARG A 1 532 ? 49.600 -18.932 -24.917 1.00 86.81 532 ARG A N 1
ATOM 4280 C CA . ARG A 1 532 ? 49.364 -17.914 -23.882 1.00 86.81 532 ARG A CA 1
ATOM 4281 C C . ARG A 1 532 ? 48.324 -18.376 -22.856 1.00 86.81 532 ARG A C 1
ATOM 4283 O O . ARG A 1 532 ? 47.594 -19.325 -23.144 1.00 86.81 532 ARG A O 1
ATOM 4290 N N . PRO A 1 533 ? 48.235 -17.746 -21.676 1.00 89.50 533 PRO A N 1
ATOM 4291 C CA . PRO A 1 533 ? 47.102 -17.901 -20.763 1.00 89.50 533 PRO A CA 1
ATOM 4292 C C . PRO A 1 533 ? 45.753 -17.659 -21.457 1.00 89.50 533 PRO A C 1
ATOM 4294 O O . PRO A 1 533 ? 45.638 -16.772 -22.301 1.00 89.50 533 PRO A O 1
ATOM 4297 N N . LEU A 1 534 ? 44.716 -18.425 -21.102 1.00 85.44 534 LEU A N 1
ATOM 4298 C CA . LEU A 1 534 ? 43.376 -18.248 -21.689 1.00 85.44 534 LEU A CA 1
ATOM 4299 C C . LEU A 1 534 ? 42.763 -16.885 -21.396 1.00 85.44 534 LEU A C 1
ATOM 4301 O O . LEU A 1 534 ? 42.036 -16.352 -22.231 1.00 85.44 534 LEU A O 1
ATOM 4305 N N . GLU A 1 535 ? 43.086 -16.323 -20.235 1.00 87.75 535 GLU A N 1
ATOM 4306 C CA . GLU A 1 535 ? 42.665 -14.986 -19.842 1.00 87.75 535 GLU A CA 1
ATOM 4307 C C . GLU A 1 535 ? 43.066 -13.932 -20.881 1.00 87.75 535 GLU A C 1
ATOM 4309 O O . GLU A 1 535 ? 42.225 -13.119 -21.249 1.00 87.75 535 GLU A O 1
ATOM 4314 N N . GLU A 1 536 ? 44.270 -14.028 -21.456 1.00 89.06 536 GLU A N 1
ATOM 4315 C CA . GLU A 1 536 ? 44.736 -13.094 -22.489 1.00 89.06 536 GLU A CA 1
ATOM 4316 C C . GLU A 1 536 ? 43.931 -13.210 -23.795 1.00 89.06 536 GLU A C 1
ATOM 4318 O O . GLU A 1 536 ? 43.683 -12.205 -24.462 1.00 89.06 536 GLU A O 1
ATOM 4323 N N . TYR A 1 537 ? 43.486 -14.417 -24.169 1.00 89.25 537 TYR A N 1
ATOM 4324 C CA . TYR A 1 537 ? 42.642 -14.601 -25.356 1.00 89.25 537 TYR A CA 1
ATOM 4325 C C . TYR A 1 537 ? 41.237 -14.027 -25.143 1.00 89.25 537 TYR A C 1
ATOM 4327 O O . TYR A 1 537 ? 40.725 -13.360 -26.041 1.00 89.25 537 TYR A O 1
ATOM 4335 N N . TYR A 1 538 ? 40.632 -14.231 -23.966 1.00 89.31 538 TYR A N 1
ATOM 4336 C CA . TYR A 1 538 ? 39.346 -13.614 -23.614 1.00 89.31 538 TYR A CA 1
ATOM 4337 C C . TYR A 1 538 ? 39.451 -12.090 -23.546 1.00 89.31 538 TYR A C 1
ATOM 4339 O O . TYR A 1 538 ? 38.615 -11.391 -24.113 1.00 89.31 538 TYR A O 1
ATOM 4347 N N . GLU A 1 539 ? 40.494 -11.573 -22.895 1.00 87.88 539 GLU A N 1
ATOM 4348 C CA . GLU A 1 539 ? 40.765 -10.138 -22.822 1.00 87.88 539 GLU A CA 1
ATOM 4349 C C . GLU A 1 539 ? 40.870 -9.534 -24.211 1.00 87.88 539 GLU A C 1
ATOM 4351 O O . GLU A 1 539 ? 40.207 -8.546 -24.496 1.00 87.88 539 GLU A O 1
ATOM 4356 N N . HIS A 1 540 ? 41.647 -10.147 -25.101 1.00 87.12 540 HIS A N 1
ATOM 4357 C CA . HIS A 1 540 ? 41.836 -9.625 -26.445 1.00 87.12 540 HIS A CA 1
ATOM 4358 C C . HIS A 1 540 ? 40.571 -9.749 -27.313 1.00 87.12 540 HIS A C 1
ATOM 4360 O O . HIS A 1 540 ? 40.185 -8.783 -27.972 1.00 87.12 540 HIS A O 1
ATOM 4366 N N . PHE A 1 541 ? 39.865 -10.884 -27.243 1.00 86.25 541 PHE A N 1
ATOM 4367 C CA . PHE A 1 541 ? 38.585 -11.099 -27.929 1.00 86.25 541 PHE A CA 1
ATOM 4368 C C . PHE A 1 541 ? 37.519 -10.063 -27.530 1.00 86.25 541 PHE A C 1
ATOM 4370 O O . PHE A 1 541 ? 36.757 -9.593 -28.389 1.00 86.25 541 PHE A O 1
ATOM 4377 N N . CYS A 1 542 ? 37.486 -9.686 -26.247 1.00 82.44 542 CYS A N 1
ATOM 4378 C CA . CYS A 1 542 ? 36.544 -8.705 -25.719 1.00 82.44 542 CYS A CA 1
ATOM 4379 C C . CYS A 1 542 ? 37.001 -7.251 -25.941 1.00 82.44 542 CYS A C 1
ATOM 4381 O O . CYS A 1 542 ? 36.183 -6.406 -26.302 1.00 82.44 542 CYS A O 1
ATOM 4383 N N . LYS A 1 543 ? 38.300 -6.958 -25.789 1.00 76.94 543 LYS A N 1
ATOM 4384 C CA . LYS A 1 543 ? 38.876 -5.602 -25.842 1.00 76.94 543 LYS A CA 1
ATOM 4385 C C . LYS A 1 543 ? 38.787 -4.950 -27.217 1.00 76.94 543 LYS A C 1
ATOM 4387 O O . LYS A 1 543 ? 38.554 -3.750 -27.300 1.00 76.94 543 LYS A O 1
ATOM 4392 N N . GLU A 1 544 ? 38.942 -5.707 -28.301 1.00 62.34 544 GLU A N 1
ATOM 4393 C CA . GLU A 1 544 ? 38.812 -5.139 -29.652 1.00 62.34 544 GLU A CA 1
ATOM 4394 C C . GLU A 1 544 ? 37.386 -4.637 -29.956 1.00 62.34 544 GLU A C 1
ATOM 4396 O O . GLU A 1 544 ? 37.179 -3.963 -30.959 1.00 62.34 544 GLU A O 1
ATOM 4401 N N . ASN A 1 545 ? 36.382 -4.989 -29.138 1.00 57.25 545 ASN A N 1
ATOM 4402 C CA . ASN A 1 545 ? 34.972 -4.859 -29.503 1.00 57.25 545 ASN A CA 1
ATOM 4403 C C . ASN A 1 545 ? 34.037 -4.562 -28.310 1.00 57.25 545 ASN A C 1
ATOM 4405 O O . ASN A 1 545 ? 32.894 -5.017 -28.319 1.00 57.25 545 ASN A O 1
ATOM 4409 N N . GLU A 1 546 ? 34.477 -3.804 -27.298 1.00 52.31 546 GLU A N 1
ATOM 4410 C CA . GLU A 1 546 ? 33.682 -3.525 -26.080 1.00 52.31 546 GLU A CA 1
ATOM 4411 C C . GLU A 1 546 ? 32.281 -2.944 -26.371 1.00 52.31 546 GLU A C 1
ATOM 4413 O O . GLU A 1 546 ? 31.333 -3.231 -25.646 1.00 52.31 546 GLU A O 1
ATOM 4418 N N . GLY A 1 547 ? 32.105 -2.207 -27.476 1.00 56.88 547 GLY A N 1
ATOM 4419 C CA . GLY A 1 547 ? 30.803 -1.673 -27.908 1.00 56.88 547 GLY A CA 1
ATOM 4420 C C . GLY A 1 547 ? 29.898 -2.642 -28.687 1.00 56.88 547 GLY A C 1
ATOM 4421 O O . GLY A 1 547 ? 28.805 -2.253 -29.091 1.00 56.88 547 GLY A O 1
ATOM 4422 N N . ILE A 1 548 ? 30.348 -3.874 -28.959 1.00 70.06 548 ILE A N 1
ATOM 4423 C CA . ILE A 1 548 ? 29.673 -4.854 -29.839 1.00 70.06 548 ILE A CA 1
ATOM 4424 C C . ILE A 1 548 ? 29.540 -6.231 -29.149 1.00 70.06 548 ILE A C 1
ATOM 4426 O O . ILE A 1 548 ? 29.066 -7.189 -29.755 1.00 70.06 548 ILE A O 1
ATOM 4430 N N . LEU A 1 549 ? 29.913 -6.358 -27.869 1.00 72.75 549 LEU A N 1
ATOM 4431 C CA . LEU A 1 549 ? 29.898 -7.640 -27.147 1.00 72.75 549 LEU A CA 1
ATOM 4432 C C . LEU A 1 549 ? 28.522 -8.318 -27.140 1.00 72.75 549 LEU A C 1
ATOM 4434 O O . LEU A 1 549 ? 28.455 -9.522 -27.368 1.00 72.75 549 LEU A O 1
ATOM 4438 N N . ASP A 1 550 ? 27.434 -7.561 -27.000 1.00 66.44 550 ASP A N 1
ATOM 4439 C CA . ASP A 1 550 ? 26.076 -8.114 -27.086 1.00 66.44 550 ASP A CA 1
ATOM 4440 C C . ASP A 1 550 ? 25.784 -8.699 -28.474 1.00 66.44 550 ASP A C 1
ATOM 4442 O O . ASP A 1 550 ? 25.262 -9.805 -28.586 1.00 66.44 550 ASP A O 1
ATOM 4446 N N . ARG A 1 551 ? 26.189 -8.010 -29.553 1.00 73.00 551 ARG A N 1
ATOM 4447 C CA . ARG A 1 551 ? 26.020 -8.542 -30.917 1.00 73.00 551 ARG A CA 1
ATOM 4448 C C . ARG A 1 551 ? 26.879 -9.779 -31.144 1.00 73.00 551 ARG A C 1
ATOM 4450 O O . ARG A 1 551 ? 26.438 -10.691 -31.827 1.00 73.00 551 ARG A O 1
ATOM 4457 N N . LYS A 1 552 ? 28.084 -9.835 -30.565 1.00 79.69 552 LYS A N 1
ATOM 4458 C CA . LYS A 1 552 ? 28.931 -11.035 -30.614 1.00 79.69 552 LYS A CA 1
ATOM 4459 C C . LYS A 1 552 ? 28.309 -12.202 -29.857 1.00 79.69 552 LYS A C 1
ATOM 4461 O O . LYS A 1 552 ? 28.415 -13.327 -30.330 1.00 79.69 552 LYS A O 1
ATOM 4466 N N . ALA A 1 553 ? 27.692 -11.951 -28.702 1.00 78.50 553 ALA A N 1
ATOM 4467 C CA . ALA A 1 553 ? 26.976 -12.975 -27.948 1.00 78.50 553 ALA A CA 1
ATOM 4468 C C . ALA A 1 553 ? 25.787 -13.509 -28.756 1.00 78.50 553 ALA A C 1
ATOM 4470 O O . ALA A 1 553 ? 25.659 -14.719 -28.890 1.00 78.50 553 ALA A O 1
ATOM 4471 N N . ASN A 1 554 ? 24.999 -12.625 -29.376 1.00 77.25 554 ASN A N 1
ATOM 4472 C CA . ASN A 1 554 ? 23.886 -13.023 -30.242 1.00 77.25 554 ASN A CA 1
ATOM 4473 C C . ASN A 1 554 ? 24.372 -13.790 -31.480 1.00 77.25 554 ASN A C 1
ATOM 4475 O O . ASN A 1 554 ? 23.845 -14.845 -31.784 1.00 77.25 554 ASN A O 1
ATOM 4479 N N . GLN A 1 555 ? 25.427 -13.322 -32.153 1.00 82.44 555 GLN A N 1
ATOM 4480 C CA . GLN A 1 555 ? 25.996 -14.020 -33.309 1.00 82.44 555 GLN A CA 1
ATOM 4481 C C . GLN A 1 555 ? 26.577 -15.389 -32.922 1.00 82.44 555 GLN A C 1
ATOM 4483 O O . GLN A 1 555 ? 26.517 -16.341 -33.694 1.00 82.44 555 GLN A O 1
ATOM 4488 N N . LEU A 1 556 ? 27.183 -15.495 -31.735 1.00 82.88 556 LEU A N 1
ATOM 4489 C CA . LEU A 1 556 ? 27.624 -16.773 -31.186 1.00 82.88 556 LEU A CA 1
ATOM 4490 C C . LEU A 1 556 ? 26.425 -17.701 -30.969 1.00 82.88 556 LEU A C 1
ATOM 4492 O O . LEU A 1 556 ? 26.485 -18.845 -31.400 1.00 82.88 556 LEU A O 1
ATOM 4496 N N . GLU A 1 557 ? 25.364 -17.201 -30.338 1.00 82.19 557 GLU A N 1
ATOM 4497 C CA . GLU A 1 557 ? 24.119 -17.927 -30.080 1.00 82.19 557 GLU A CA 1
ATOM 4498 C C . GLU A 1 557 ? 23.470 -18.413 -31.384 1.00 82.19 557 GLU A C 1
ATOM 4500 O O . GLU A 1 557 ? 23.294 -19.615 -31.539 1.00 82.19 557 GLU A O 1
ATOM 4505 N N . GLU A 1 558 ? 23.260 -17.528 -32.362 1.00 81.94 558 GLU A N 1
ATOM 4506 C CA . GLU A 1 558 ? 22.696 -17.837 -33.686 1.00 81.94 558 GLU A CA 1
ATOM 4507 C C . GLU A 1 558 ? 23.527 -18.876 -34.450 1.00 81.94 558 GLU A C 1
ATOM 4509 O O . GLU A 1 558 ? 22.989 -19.849 -34.972 1.00 81.94 558 GLU A O 1
ATOM 4514 N N . ASN A 1 559 ? 24.854 -18.716 -34.492 1.00 83.94 559 ASN A N 1
ATOM 4515 C CA . ASN A 1 559 ? 25.718 -19.660 -35.204 1.00 83.94 559 ASN A CA 1
ATOM 4516 C C . ASN A 1 559 ? 25.711 -21.049 -34.552 1.00 83.94 559 ASN A C 1
ATOM 4518 O O . ASN A 1 559 ? 25.793 -22.068 -35.244 1.00 83.94 559 ASN A O 1
ATOM 4522 N N . VAL A 1 560 ? 25.672 -21.099 -33.216 1.00 84.56 560 VAL A N 1
ATOM 4523 C CA . VAL A 1 560 ? 25.620 -22.369 -32.488 1.00 84.56 560 VAL A CA 1
ATOM 4524 C C . VAL A 1 560 ? 24.248 -23.006 -32.654 1.00 84.56 560 VAL A C 1
ATOM 4526 O O . VAL A 1 560 ? 24.206 -24.206 -32.891 1.00 84.56 560 VAL A O 1
ATOM 4529 N N . ALA A 1 561 ? 23.166 -22.232 -32.585 1.00 82.62 561 ALA A N 1
ATOM 4530 C CA . ALA A 1 561 ? 21.803 -22.685 -32.833 1.00 82.62 561 ALA A CA 1
ATOM 4531 C C . ALA A 1 561 ? 21.638 -23.293 -34.232 1.00 82.62 561 ALA A C 1
ATOM 4533 O O . ALA A 1 561 ? 21.235 -24.447 -34.340 1.00 82.62 561 ALA A O 1
ATOM 4534 N N . ASP A 1 562 ? 22.051 -22.583 -35.289 1.00 83.75 562 ASP A N 1
ATOM 4535 C CA . ASP A 1 562 ? 21.984 -23.070 -36.677 1.00 83.75 562 ASP A CA 1
ATOM 4536 C C . ASP A 1 562 ? 22.775 -24.372 -36.863 1.00 83.75 562 ASP A C 1
ATOM 4538 O O . ASP A 1 562 ? 22.294 -25.342 -37.453 1.00 83.75 562 ASP A O 1
ATOM 4542 N N . THR A 1 563 ? 23.989 -24.431 -36.307 1.00 83.31 563 THR A N 1
ATOM 4543 C CA . THR A 1 563 ? 24.795 -25.656 -36.371 1.00 83.31 563 THR A CA 1
ATOM 4544 C C . THR A 1 563 ? 24.132 -26.775 -35.573 1.00 83.31 563 THR A C 1
ATOM 4546 O O . THR A 1 563 ? 24.036 -27.903 -36.048 1.00 83.31 563 THR A O 1
ATOM 4549 N N . PHE A 1 564 ? 23.656 -26.478 -34.366 1.00 85.19 564 PHE A N 1
ATOM 4550 C CA . PHE A 1 564 ? 23.018 -27.444 -33.488 1.00 85.19 564 PHE A CA 1
ATOM 4551 C C . PHE A 1 564 ? 21.753 -28.023 -34.121 1.00 85.19 564 PHE A C 1
ATOM 4553 O O . PHE A 1 564 ? 21.582 -29.234 -34.071 1.00 85.19 564 PHE A O 1
ATOM 4560 N N . GLU A 1 565 ? 20.904 -27.210 -34.752 1.00 84.88 565 GLU A N 1
ATOM 4561 C CA . GLU A 1 565 ? 19.688 -27.658 -35.438 1.00 84.88 565 GLU A CA 1
ATOM 4562 C C . GLU A 1 565 ? 20.008 -28.720 -36.499 1.00 84.88 565 GLU A C 1
ATOM 4564 O O . GLU A 1 565 ? 19.371 -29.775 -36.540 1.00 84.88 565 GLU A O 1
ATOM 4569 N N . LYS A 1 566 ? 21.061 -28.500 -37.296 1.00 85.25 566 LYS A N 1
ATOM 4570 C CA . LYS A 1 566 ? 21.533 -29.459 -38.309 1.00 85.25 566 LYS A CA 1
ATOM 4571 C C . LYS A 1 566 ? 21.984 -30.778 -37.678 1.00 85.25 566 LYS A C 1
ATOM 4573 O O . LYS A 1 566 ? 21.621 -31.851 -38.161 1.00 85.25 566 LYS A O 1
ATOM 4578 N N . VAL A 1 567 ? 22.737 -30.714 -36.576 1.00 83.69 567 VAL A N 1
ATOM 4579 C CA . VAL A 1 567 ? 23.182 -31.916 -35.842 1.00 83.69 567 VAL A CA 1
ATOM 4580 C C . VAL A 1 567 ? 22.006 -32.636 -35.198 1.00 83.69 567 VAL A C 1
ATOM 4582 O O . VAL A 1 567 ? 21.917 -33.860 -35.260 1.00 83.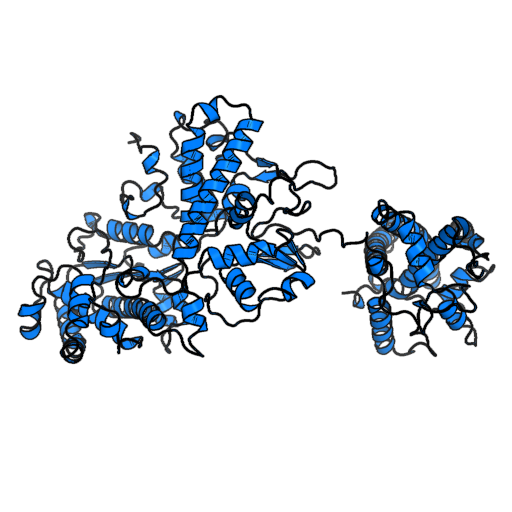69 567 VAL A O 1
ATOM 4585 N N . PHE A 1 568 ? 21.097 -31.882 -34.590 1.00 85.25 568 PHE A N 1
ATOM 4586 C CA . PHE A 1 568 ? 19.907 -32.400 -33.943 1.00 85.25 568 PHE A CA 1
ATOM 4587 C C . PHE A 1 568 ? 19.042 -33.157 -34.946 1.00 85.25 568 PHE A C 1
ATOM 4589 O O . PHE A 1 568 ? 18.658 -34.292 -34.673 1.00 85.25 568 PHE A O 1
ATOM 4596 N N . ASN A 1 569 ? 18.817 -32.577 -36.127 1.00 85.69 569 ASN A N 1
ATOM 4597 C CA . ASN A 1 569 ? 18.101 -33.218 -37.221 1.00 85.69 569 ASN A CA 1
ATOM 4598 C C . ASN A 1 569 ? 18.745 -34.560 -37.612 1.00 85.69 569 ASN A C 1
ATOM 4600 O O . ASN A 1 569 ? 18.076 -35.594 -37.580 1.00 85.69 569 ASN A O 1
ATOM 4604 N N . LEU A 1 570 ? 20.060 -34.580 -37.872 1.00 85.56 570 LEU A N 1
ATOM 4605 C CA . LEU A 1 570 ? 20.778 -35.818 -38.203 1.00 85.56 570 LEU A CA 1
ATOM 4606 C C . LEU A 1 570 ? 20.608 -36.881 -37.101 1.00 85.56 570 LEU A C 1
ATOM 4608 O O . LEU A 1 570 ? 20.237 -38.023 -37.372 1.00 85.56 570 LEU A O 1
ATOM 4612 N N . VAL A 1 571 ? 20.835 -36.510 -35.840 1.00 84.25 571 VAL A N 1
ATOM 4613 C CA . VAL A 1 571 ? 20.715 -37.433 -34.701 1.00 84.25 571 VAL A CA 1
ATOM 4614 C C . VAL A 1 571 ? 19.291 -37.975 -34.566 1.00 84.25 571 VAL A C 1
ATOM 4616 O O . VAL A 1 571 ? 19.118 -39.165 -34.292 1.00 84.25 571 VAL A O 1
ATOM 4619 N N . MET A 1 572 ? 18.272 -37.136 -34.763 1.00 83.44 572 MET A N 1
ATOM 4620 C CA . MET A 1 572 ? 16.874 -37.561 -34.725 1.00 83.44 572 MET A CA 1
ATOM 4621 C C . MET A 1 572 ? 16.564 -38.568 -35.832 1.00 83.44 572 MET A C 1
ATOM 4623 O O . MET A 1 572 ? 15.981 -39.611 -35.532 1.00 83.44 572 MET A O 1
ATOM 4627 N N . LEU A 1 573 ? 17.020 -38.326 -37.066 1.00 84.50 573 LEU A N 1
ATOM 4628 C CA . LEU A 1 573 ? 16.860 -39.259 -38.187 1.00 84.50 573 LEU A CA 1
ATOM 4629 C C . LEU A 1 573 ? 17.488 -40.628 -37.887 1.00 84.50 573 LEU A C 1
ATOM 4631 O O . LEU A 1 573 ? 16.828 -41.655 -38.057 1.00 84.50 573 LEU A O 1
ATOM 4635 N N . HIS A 1 574 ? 18.713 -40.665 -37.351 1.00 83.62 574 HIS A N 1
ATOM 4636 C CA . HIS A 1 574 ? 19.346 -41.927 -36.950 1.00 83.62 574 HIS A CA 1
ATOM 4637 C C . HIS A 1 574 ? 18.599 -42.630 -35.809 1.00 83.62 574 HIS A C 1
ATOM 4639 O O . HIS A 1 574 ? 18.433 -43.850 -35.849 1.00 83.62 574 HIS A O 1
ATOM 4645 N N . ARG A 1 575 ? 18.122 -41.893 -34.794 1.00 83.88 575 ARG A N 1
ATOM 4646 C CA . ARG A 1 575 ? 17.352 -42.483 -33.682 1.00 83.88 575 ARG A CA 1
ATOM 4647 C C . ARG A 1 575 ? 16.022 -43.069 -34.159 1.00 83.88 575 ARG A C 1
ATOM 4649 O O . ARG A 1 575 ? 15.632 -44.132 -33.682 1.00 83.88 575 ARG A O 1
ATOM 4656 N N . LEU A 1 576 ? 15.334 -42.397 -35.078 1.00 81.62 576 LEU A N 1
ATOM 4657 C CA . LEU A 1 576 ? 14.071 -42.862 -35.658 1.00 81.62 576 LEU A CA 1
ATOM 4658 C C . LEU A 1 576 ? 14.287 -44.117 -36.510 1.00 81.62 576 LEU A C 1
ATOM 4660 O O . LEU A 1 576 ? 13.625 -45.131 -36.272 1.00 81.62 576 LEU A O 1
ATOM 4664 N N . ARG A 1 577 ? 15.315 -44.110 -37.372 1.00 84.06 577 ARG A N 1
ATOM 4665 C CA . ARG A 1 577 ? 15.749 -45.290 -38.137 1.00 84.06 577 ARG A CA 1
ATOM 4666 C C . ARG A 1 577 ? 16.055 -46.482 -37.229 1.00 84.06 577 ARG A C 1
ATOM 4668 O O . ARG A 1 577 ? 15.555 -47.575 -37.474 1.00 84.06 577 ARG A O 1
ATOM 4675 N N . ALA A 1 578 ? 16.829 -46.278 -36.161 1.00 81.12 578 ALA A N 1
ATOM 4676 C CA . ALA A 1 578 ? 17.186 -47.341 -35.218 1.00 81.12 578 ALA A CA 1
ATOM 4677 C C . ALA A 1 578 ? 15.969 -47.929 -34.481 1.00 81.12 578 ALA A C 1
ATOM 4679 O O . ALA A 1 578 ? 15.959 -49.113 -34.151 1.00 81.12 578 ALA A O 1
ATOM 4680 N N . LYS A 1 579 ? 14.927 -47.121 -34.243 1.00 80.38 579 LYS A N 1
ATOM 4681 C CA . LYS A 1 579 ? 13.660 -47.568 -33.644 1.00 80.38 579 LYS A CA 1
ATOM 4682 C C . LYS A 1 579 ? 12.693 -48.200 -34.655 1.00 80.38 579 LYS A C 1
ATOM 4684 O O . LYS A 1 579 ? 11.618 -48.635 -34.251 1.00 80.38 579 LYS A O 1
ATOM 4689 N N . GLY A 1 580 ? 13.033 -48.237 -35.947 1.00 78.62 580 GLY A N 1
ATOM 4690 C CA . GLY A 1 580 ? 12.124 -48.678 -37.012 1.00 78.62 580 GLY A CA 1
ATOM 4691 C C . GLY A 1 580 ? 10.895 -47.775 -37.173 1.00 78.62 580 GLY A C 1
ATOM 4692 O O . GLY A 1 580 ? 9.874 -48.206 -37.703 1.00 78.62 580 GLY A O 1
ATOM 4693 N N . GLN A 1 581 ? 10.972 -46.541 -36.672 1.00 71.19 581 GLN A N 1
ATOM 4694 C CA . GLN A 1 581 ? 9.909 -45.546 -36.732 1.00 71.19 581 GLN A CA 1
ATOM 4695 C C . GLN A 1 581 ? 10.232 -44.599 -37.895 1.00 71.19 581 GLN A C 1
ATOM 4697 O O . GLN A 1 581 ? 11.291 -43.983 -37.880 1.00 71.19 581 GLN A O 1
ATOM 4702 N N . LEU A 1 582 ? 9.316 -44.488 -38.868 1.00 66.50 582 LEU A N 1
ATOM 4703 C CA . LEU A 1 582 ? 9.440 -43.802 -40.174 1.00 66.50 582 LEU A CA 1
ATOM 4704 C C . LEU A 1 582 ? 10.257 -44.541 -41.256 1.00 66.50 582 LEU A C 1
ATOM 4706 O O . LEU A 1 582 ? 11.281 -45.153 -40.954 1.00 66.50 582 LEU A O 1
ATOM 4710 N N . PRO A 1 583 ? 9.872 -44.418 -42.545 1.00 68.12 583 PRO A N 1
ATOM 4711 C CA . PRO A 1 583 ? 10.705 -44.811 -43.678 1.00 68.12 583 PRO A CA 1
ATOM 4712 C C . PRO A 1 583 ? 11.803 -43.759 -43.909 1.00 68.12 583 PRO A C 1
ATOM 4714 O O . PRO A 1 583 ? 11.820 -43.089 -44.938 1.00 68.12 583 PRO A O 1
ATOM 4717 N N . VAL A 1 584 ? 12.698 -43.573 -42.932 1.00 77.44 584 VAL A N 1
ATOM 4718 C CA . VAL A 1 584 ? 13.892 -42.738 -43.121 1.00 77.44 584 VAL A CA 1
ATOM 4719 C C . VAL A 1 584 ? 14.759 -43.414 -44.178 1.00 77.44 584 VAL A C 1
ATOM 4721 O O . VAL A 1 584 ? 15.257 -44.521 -43.966 1.00 77.44 584 VAL A O 1
ATOM 4724 N N . THR A 1 585 ? 14.896 -42.770 -45.330 1.00 82.38 585 THR A N 1
ATOM 4725 C CA . THR A 1 585 ? 15.708 -43.281 -46.438 1.00 82.38 585 THR A CA 1
ATOM 4726 C C . THR A 1 585 ? 17.186 -42.972 -46.204 1.00 82.38 585 THR A C 1
ATOM 4728 O O . THR A 1 585 ? 17.522 -41.986 -45.546 1.00 82.38 585 THR A O 1
ATOM 4731 N N . ASP A 1 586 ? 18.079 -43.799 -46.755 1.00 83.19 586 ASP A N 1
ATOM 4732 C CA . ASP A 1 586 ? 19.522 -43.515 -46.739 1.00 83.19 586 ASP A CA 1
ATOM 4733 C C . ASP A 1 586 ? 19.833 -42.150 -47.375 1.00 83.19 586 ASP A C 1
ATOM 4735 O O . ASP A 1 586 ? 20.678 -41.425 -46.866 1.00 83.19 586 ASP A O 1
ATOM 4739 N N . ASP A 1 587 ? 19.063 -41.750 -48.393 1.00 84.69 587 ASP A N 1
ATOM 4740 C CA . ASP A 1 587 ? 19.179 -40.454 -49.074 1.00 84.69 587 ASP A CA 1
ATOM 4741 C C . ASP A 1 587 ? 18.897 -39.262 -48.138 1.00 84.69 587 ASP A C 1
ATOM 4743 O O . ASP A 1 587 ? 19.600 -38.258 -48.174 1.00 84.69 587 ASP A O 1
ATOM 4747 N N . GLN A 1 588 ? 17.921 -39.368 -47.227 1.00 82.31 588 GLN A N 1
ATOM 4748 C CA . GLN A 1 588 ? 17.652 -38.310 -46.239 1.00 82.31 588 GLN A CA 1
ATOM 4749 C C . GLN A 1 588 ? 18.785 -38.159 -45.218 1.00 82.31 588 GLN A C 1
ATOM 4751 O O . GLN A 1 588 ? 19.098 -37.042 -44.804 1.00 82.31 588 GLN A O 1
ATOM 4756 N N . ILE A 1 589 ? 19.398 -39.274 -44.810 1.00 83.31 589 ILE A N 1
ATOM 4757 C CA . ILE A 1 589 ? 20.564 -39.255 -43.919 1.00 83.31 589 ILE A CA 1
ATOM 4758 C C . ILE A 1 589 ? 21.767 -38.680 -44.665 1.00 83.31 589 ILE A C 1
ATOM 4760 O O . ILE A 1 589 ? 22.405 -37.770 -44.148 1.00 83.31 589 ILE A O 1
ATOM 4764 N N . GLU A 1 590 ? 22.022 -39.123 -45.895 1.00 84.25 590 GLU A N 1
ATOM 4765 C CA . GLU A 1 590 ? 23.114 -38.626 -46.736 1.00 84.25 590 GLU A CA 1
ATOM 4766 C C . GLU A 1 590 ? 22.982 -37.119 -47.008 1.00 84.25 590 GLU A C 1
ATOM 4768 O O . GLU A 1 590 ? 23.955 -36.375 -46.894 1.00 84.25 590 GLU A O 1
ATOM 4773 N N . GLN A 1 591 ? 21.769 -36.622 -47.273 1.00 83.06 591 GLN A N 1
ATOM 4774 C CA . GLN A 1 591 ? 21.500 -35.188 -47.418 1.00 83.06 591 GLN A CA 1
ATOM 4775 C C . GLN A 1 591 ? 21.795 -34.410 -46.128 1.00 83.06 591 GLN A C 1
ATOM 4777 O O . GLN A 1 591 ? 22.413 -33.345 -46.185 1.00 83.06 591 GLN A O 1
ATOM 4782 N N . ALA A 1 592 ? 21.390 -34.932 -44.967 1.00 81.94 592 ALA A N 1
ATOM 4783 C CA . ALA A 1 592 ? 21.694 -34.318 -43.676 1.00 81.94 592 ALA A CA 1
ATOM 4784 C C . ALA A 1 592 ? 23.202 -34.347 -43.365 1.00 81.94 592 ALA A C 1
ATOM 4786 O O . ALA A 1 592 ? 23.752 -33.354 -42.886 1.00 81.94 592 ALA A O 1
ATOM 4787 N N . GLU A 1 593 ? 23.895 -35.442 -43.685 1.00 82.31 593 GLU A N 1
ATOM 4788 C CA . GLU A 1 593 ? 25.349 -35.554 -43.549 1.00 82.31 593 GLU A CA 1
ATOM 4789 C C . GLU A 1 593 ? 26.091 -34.593 -44.481 1.00 82.31 593 GLU A C 1
ATOM 4791 O O . GLU A 1 593 ? 27.059 -33.971 -44.049 1.00 82.31 593 GLU A O 1
ATOM 4796 N N . LYS A 1 594 ? 25.608 -34.391 -45.710 1.00 81.75 594 LYS A N 1
ATOM 4797 C CA . LYS A 1 594 ? 26.177 -33.435 -46.666 1.00 81.75 594 LYS A CA 1
ATOM 4798 C C . LYS A 1 594 ? 26.029 -31.986 -46.202 1.00 81.75 594 LYS A C 1
ATOM 4800 O O . LYS A 1 594 ? 26.972 -31.211 -46.313 1.00 81.75 594 LYS A O 1
ATOM 4805 N N . ILE A 1 595 ? 24.879 -31.624 -45.625 1.00 76.38 595 ILE A N 1
ATOM 4806 C CA . ILE A 1 595 ? 24.678 -30.308 -44.985 1.00 76.38 595 ILE A CA 1
ATOM 4807 C C . ILE A 1 595 ? 25.672 -30.107 -43.828 1.00 76.38 595 ILE A C 1
ATOM 4809 O O . ILE A 1 595 ? 26.100 -28.986 -43.554 1.00 76.38 595 ILE A O 1
ATOM 4813 N N . LEU A 1 596 ? 26.053 -31.194 -43.153 1.00 71.50 596 LEU A N 1
ATOM 4814 C CA . LEU A 1 596 ? 27.025 -31.185 -42.063 1.00 71.50 596 LEU A CA 1
ATOM 4815 C C . LEU A 1 596 ? 28.480 -31.284 -42.531 1.00 71.50 596 LEU A C 1
ATOM 4817 O O . LEU A 1 596 ? 29.372 -30.946 -41.755 1.00 71.50 596 LEU A O 1
ATOM 4821 N N . GLU A 1 597 ? 28.756 -31.704 -43.763 1.00 71.75 597 GLU A N 1
ATOM 4822 C CA . GLU A 1 597 ? 30.112 -31.782 -44.316 1.00 71.75 597 GLU A CA 1
ATOM 4823 C C . GLU A 1 597 ? 30.778 -30.394 -44.347 1.00 71.75 597 GLU A C 1
ATOM 4825 O O . GLU A 1 597 ? 31.939 -30.242 -43.952 1.00 71.75 597 GLU A O 1
ATOM 4830 N N . ASP A 1 598 ? 29.988 -29.357 -44.640 1.00 62.91 598 ASP A N 1
ATOM 4831 C CA . ASP A 1 598 ? 30.388 -27.949 -44.530 1.00 62.91 598 ASP A CA 1
ATOM 4832 C C . ASP A 1 598 ? 30.765 -27.554 -43.087 1.00 62.91 598 ASP A C 1
ATOM 4834 O O . ASP A 1 598 ? 31.649 -26.721 -42.870 1.00 62.91 598 ASP A O 1
ATOM 4838 N N . CYS A 1 599 ? 30.154 -28.193 -42.082 1.00 63.84 599 CYS A N 1
ATOM 4839 C CA . CYS A 1 599 ? 30.514 -28.039 -40.670 1.00 63.84 599 CYS A CA 1
ATOM 4840 C C . CYS A 1 599 ? 31.744 -28.886 -40.276 1.00 63.84 599 CYS A C 1
ATOM 4842 O O . CYS A 1 599 ? 32.484 -28.499 -39.369 1.00 63.84 599 CYS A O 1
ATOM 4844 N N . ARG A 1 600 ? 31.998 -30.021 -40.953 1.00 59.94 600 ARG A N 1
ATOM 4845 C CA . ARG A 1 600 ? 33.121 -30.952 -40.695 1.00 59.94 600 ARG A CA 1
ATOM 4846 C C . ARG A 1 600 ? 34.462 -30.470 -41.279 1.00 59.94 600 ARG A C 1
ATOM 4848 O O . ARG A 1 600 ? 35.503 -30.749 -40.685 1.00 59.94 600 ARG A O 1
ATOM 4855 N N . LEU A 1 601 ? 34.476 -29.663 -42.352 1.00 48.00 601 LEU A N 1
ATOM 4856 C CA . LEU A 1 601 ? 35.689 -29.040 -42.946 1.00 48.00 601 LEU A CA 1
ATOM 4857 C C . LEU A 1 601 ? 36.494 -28.134 -41.981 1.00 48.00 601 LEU A C 1
ATOM 4859 O O . LEU A 1 601 ? 37.624 -27.721 -42.258 1.00 48.00 601 LEU A O 1
ATOM 4863 N N . ALA A 1 602 ? 35.957 -27.901 -40.789 1.00 49.22 602 ALA A N 1
ATOM 4864 C CA . ALA A 1 602 ? 36.581 -27.305 -39.618 1.00 49.22 602 ALA A CA 1
ATOM 4865 C C . ALA A 1 602 ? 37.736 -28.156 -38.997 1.00 49.22 602 ALA A C 1
ATOM 4867 O O . ALA A 1 602 ? 38.281 -27.835 -37.944 1.00 49.22 602 ALA A O 1
ATOM 4868 N N . GLN A 1 603 ? 38.218 -29.228 -39.631 1.00 49.50 603 GLN A N 1
ATOM 4869 C CA . GLN A 1 603 ? 39.284 -30.110 -39.107 1.00 49.50 603 GLN A CA 1
ATOM 4870 C C . GLN A 1 603 ? 40.669 -29.457 -38.821 1.00 49.50 603 GLN A C 1
ATOM 4872 O O . GLN A 1 603 ? 41.584 -30.123 -38.338 1.00 49.50 603 GLN A O 1
ATOM 4877 N N . LYS A 1 604 ? 40.860 -28.138 -38.994 1.00 54.97 604 LYS A N 1
ATOM 4878 C CA . LYS A 1 604 ? 42.095 -27.413 -38.598 1.00 54.97 604 LYS A CA 1
ATOM 4879 C C . LYS A 1 604 ? 42.138 -26.967 -37.115 1.00 54.97 604 LYS A C 1
ATOM 4881 O O . LYS A 1 604 ? 43.031 -26.202 -36.745 1.00 54.97 604 LYS A O 1
ATOM 4886 N N . HIS A 1 605 ? 41.216 -27.401 -36.246 1.00 52.78 605 HIS A N 1
ATOM 4887 C CA . HIS A 1 605 ? 40.965 -26.783 -34.922 1.00 52.78 605 HIS A CA 1
ATOM 4888 C C . HIS A 1 605 ? 41.613 -27.429 -33.684 1.00 52.78 605 HIS A C 1
ATOM 4890 O O . HIS A 1 605 ? 41.609 -26.819 -32.609 1.00 52.78 605 HIS A O 1
ATOM 4896 N N . THR A 1 606 ? 42.288 -28.571 -33.823 1.00 54.34 606 THR A N 1
ATOM 4897 C CA . THR A 1 606 ? 43.312 -28.995 -32.843 1.00 54.34 606 THR A CA 1
ATOM 4898 C C . THR A 1 606 ? 44.562 -28.124 -32.911 1.00 54.34 606 THR A C 1
ATOM 4900 O O . THR A 1 606 ? 45.409 -28.196 -32.020 1.00 54.34 606 THR A O 1
ATOM 4903 N N . ALA A 1 607 ? 44.677 -27.269 -33.937 1.00 62.03 607 ALA A N 1
ATOM 4904 C CA . ALA A 1 607 ? 45.790 -26.354 -34.059 1.00 62.03 607 ALA A CA 1
ATOM 4905 C C . ALA A 1 607 ? 45.899 -25.474 -32.809 1.00 62.03 607 ALA A C 1
ATOM 4907 O O . ALA A 1 607 ? 44.929 -24.881 -32.307 1.00 62.03 607 ALA A O 1
ATOM 4908 N N . LYS A 1 608 ? 47.130 -25.413 -32.314 1.00 72.06 608 LYS A N 1
ATOM 4909 C CA . LYS A 1 608 ? 47.532 -24.578 -31.195 1.00 72.06 608 LYS A CA 1
ATOM 4910 C C . LYS A 1 608 ? 47.170 -23.121 -31.501 1.00 72.06 608 LYS A C 1
ATOM 4912 O O . LYS A 1 608 ? 47.397 -22.650 -32.619 1.00 72.06 608 LYS A O 1
ATOM 4917 N N . LEU A 1 609 ? 46.575 -22.417 -30.537 1.00 82.19 609 LEU A N 1
ATOM 4918 C CA . LEU A 1 609 ? 46.396 -20.967 -30.672 1.00 82.19 609 LEU A CA 1
ATOM 4919 C C . LEU A 1 609 ? 47.781 -20.314 -30.653 1.00 82.19 609 LEU A C 1
ATOM 4921 O O . LEU A 1 609 ? 48.585 -20.615 -29.767 1.00 82.19 609 LEU A O 1
ATOM 4925 N N . GLY A 1 610 ? 48.057 -19.472 -31.651 1.00 79.50 610 GLY A N 1
ATOM 4926 C CA . GLY A 1 610 ? 49.379 -18.887 -31.853 1.00 79.50 610 GLY A CA 1
ATOM 4927 C C . GLY A 1 610 ? 49.773 -17.896 -30.758 1.00 79.50 610 GLY A C 1
ATOM 4928 O O . GLY A 1 610 ? 48.926 -17.369 -30.027 1.00 79.50 610 GLY A O 1
ATOM 4929 N N . ARG A 1 611 ? 51.079 -17.632 -30.666 1.00 81.38 611 ARG A N 1
ATOM 4930 C CA . ARG A 1 611 ? 51.681 -16.637 -29.767 1.00 81.38 611 ARG A CA 1
ATOM 4931 C C . ARG A 1 611 ? 51.292 -15.195 -30.091 1.00 81.38 611 ARG A C 1
ATOM 4933 O O . ARG A 1 611 ? 51.354 -14.344 -29.204 1.00 81.38 611 ARG A O 1
ATOM 4940 N N . GLU A 1 612 ? 50.923 -14.897 -31.331 1.00 86.62 612 GLU A N 1
ATOM 4941 C CA . GLU A 1 612 ? 50.476 -13.564 -31.736 1.00 86.62 612 GLU A CA 1
ATOM 4942 C C . GLU A 1 612 ? 48.959 -13.435 -31.586 1.00 86.62 612 GLU A C 1
ATOM 4944 O O . GLU A 1 612 ? 48.191 -14.191 -32.185 1.00 86.62 612 GLU A O 1
ATOM 4949 N N . LEU A 1 613 ? 48.529 -12.460 -30.786 1.00 84.44 613 LEU A N 1
ATOM 4950 C CA . LEU A 1 613 ? 47.130 -12.067 -30.636 1.00 84.44 613 LEU A CA 1
ATOM 4951 C C . LEU A 1 613 ? 46.779 -11.101 -31.775 1.00 84.44 613 LEU A C 1
ATOM 4953 O O . LEU A 1 613 ? 46.829 -9.889 -31.614 1.00 84.44 613 LEU A O 1
ATOM 4957 N N . ASN A 1 614 ? 46.553 -11.662 -32.961 1.00 86.00 614 ASN A N 1
ATOM 4958 C CA . ASN A 1 614 ? 46.099 -10.946 -34.150 1.00 86.00 614 ASN A CA 1
ATOM 4959 C C . ASN A 1 614 ? 44.683 -11.410 -34.534 1.00 86.00 614 ASN A C 1
ATOM 4961 O O . ASN A 1 614 ? 44.173 -12.397 -33.993 1.00 86.00 614 ASN A O 1
ATOM 4965 N N . MET A 1 615 ? 44.063 -10.735 -35.506 1.00 80.62 615 MET A N 1
ATOM 4966 C CA . MET A 1 615 ? 42.685 -11.019 -35.932 1.00 80.62 615 MET A CA 1
ATOM 4967 C C . MET A 1 615 ? 42.459 -12.493 -36.306 1.00 80.62 615 MET A C 1
ATOM 4969 O O . MET A 1 615 ? 41.423 -13.067 -35.983 1.00 80.62 615 MET A O 1
ATOM 4973 N N . TYR A 1 616 ? 43.451 -13.152 -36.910 1.00 84.31 616 TYR A N 1
ATOM 4974 C CA . TYR A 1 616 ? 43.365 -14.573 -37.246 1.00 84.31 616 TYR A CA 1
ATOM 4975 C C . TYR A 1 616 ? 43.301 -15.473 -36.000 1.00 84.31 616 TYR A C 1
ATOM 4977 O O . TYR A 1 616 ? 42.488 -16.399 -35.931 1.00 84.31 616 TYR A O 1
ATOM 4985 N N . THR A 1 617 ? 44.119 -15.189 -34.986 1.00 84.19 617 THR A N 1
ATOM 4986 C CA . THR A 1 617 ? 44.086 -15.896 -33.697 1.00 84.19 617 THR A CA 1
ATOM 4987 C C . THR A 1 617 ? 42.767 -15.662 -32.954 1.00 84.19 617 THR A C 1
ATOM 4989 O O . THR A 1 617 ? 42.230 -16.603 -32.369 1.00 84.19 617 THR A O 1
ATOM 4992 N N . VAL A 1 618 ? 42.203 -14.450 -33.026 1.00 82.50 618 VAL A N 1
ATOM 4993 C CA . VAL A 1 618 ? 40.891 -14.106 -32.445 1.00 82.50 618 VAL A CA 1
ATOM 4994 C C . VAL A 1 618 ? 39.757 -14.864 -33.132 1.00 82.50 618 VAL A C 1
ATOM 4996 O O . VAL A 1 618 ? 38.938 -15.477 -32.449 1.00 82.50 618 VAL A O 1
ATOM 4999 N N . MET A 1 619 ? 39.734 -14.899 -34.467 1.00 82.50 619 MET A N 1
ATOM 5000 C CA . MET A 1 619 ? 38.740 -15.669 -35.227 1.00 82.50 619 MET A CA 1
ATOM 5001 C C . MET A 1 619 ? 38.799 -17.159 -34.877 1.00 82.50 619 MET A C 1
ATOM 5003 O O . MET A 1 619 ? 37.769 -17.788 -34.639 1.00 82.50 619 MET A O 1
ATOM 5007 N N . ARG A 1 620 ? 40.009 -17.722 -34.760 1.00 82.38 620 ARG A N 1
ATOM 5008 C CA . ARG A 1 620 ? 40.191 -19.108 -34.307 1.00 82.38 620 ARG A CA 1
ATOM 5009 C C . ARG A 1 620 ? 39.699 -19.330 -32.879 1.00 82.38 620 ARG A C 1
ATOM 5011 O O . ARG A 1 620 ? 39.150 -20.388 -32.587 1.00 82.38 620 ARG A O 1
ATOM 5018 N N . PHE A 1 621 ? 39.899 -18.367 -31.984 1.00 85.62 621 PHE A N 1
ATOM 5019 C CA . PHE A 1 621 ? 39.386 -18.447 -30.619 1.00 85.62 621 PHE A CA 1
ATOM 5020 C C . PHE A 1 621 ? 37.849 -18.412 -30.585 1.00 85.62 621 PHE A C 1
ATOM 5022 O O . PHE A 1 621 ? 37.246 -19.258 -29.931 1.00 85.62 621 PHE A O 1
ATOM 5029 N N . GLN A 1 622 ? 37.212 -17.528 -31.360 1.00 85.00 622 GLN A N 1
ATOM 5030 C CA . GLN A 1 622 ? 35.752 -17.476 -31.508 1.00 85.00 622 GLN A CA 1
ATOM 5031 C C . GLN A 1 622 ? 35.177 -18.800 -32.023 1.00 85.00 622 GLN A C 1
ATOM 5033 O O . GLN A 1 622 ? 34.203 -19.307 -31.471 1.00 85.00 622 GLN A O 1
ATOM 5038 N N . GLN A 1 623 ? 35.810 -19.395 -33.036 1.00 79.81 623 GLN A N 1
ATOM 5039 C CA . GLN A 1 623 ? 35.428 -20.717 -33.532 1.00 79.81 623 GLN A CA 1
ATOM 5040 C C . GLN A 1 623 ? 35.532 -21.774 -32.426 1.00 79.81 623 GLN A C 1
ATOM 5042 O O . GLN A 1 623 ? 34.602 -22.555 -32.239 1.00 79.81 623 GLN A O 1
ATOM 5047 N N . LYS A 1 624 ? 36.608 -21.776 -31.625 1.00 81.38 624 LYS A N 1
ATOM 5048 C CA . LYS A 1 624 ? 36.725 -22.697 -30.478 1.00 81.38 624 LYS A CA 1
ATOM 5049 C C . LYS A 1 624 ? 35.601 -22.507 -29.450 1.00 81.38 624 LYS A C 1
ATOM 5051 O O . LYS A 1 624 ? 35.123 -23.505 -28.913 1.00 81.38 624 LYS A O 1
ATOM 5056 N N . LEU A 1 625 ? 35.146 -21.274 -29.208 1.00 82.88 625 LEU A N 1
ATOM 5057 C CA . LEU A 1 625 ? 33.995 -20.998 -28.336 1.00 82.88 625 LEU A CA 1
ATOM 5058 C C . LEU A 1 625 ? 32.682 -21.548 -28.912 1.00 82.88 625 LEU A C 1
ATOM 5060 O O . LEU A 1 625 ? 31.949 -22.215 -28.188 1.00 82.88 625 LEU A O 1
ATOM 5064 N N . GLN A 1 626 ? 32.415 -21.350 -30.207 1.00 83.50 626 GLN A N 1
ATOM 5065 C CA . GLN A 1 626 ? 31.239 -21.921 -30.890 1.00 83.50 626 GLN A CA 1
ATOM 5066 C C . GLN A 1 626 ? 31.178 -23.443 -30.724 1.00 83.50 626 GLN A C 1
ATOM 5068 O O . GLN A 1 626 ? 30.170 -23.998 -30.296 1.00 83.50 626 GLN A O 1
ATOM 5073 N N . HIS A 1 627 ? 32.293 -24.124 -30.979 1.00 78.75 627 HIS A N 1
ATOM 5074 C CA . HIS A 1 627 ? 32.359 -25.581 -30.878 1.00 78.75 627 HIS A CA 1
ATOM 5075 C C . HIS A 1 627 ? 32.228 -26.069 -29.434 1.00 78.75 627 HIS A C 1
ATOM 5077 O O . HIS A 1 627 ? 31.600 -27.096 -29.187 1.00 78.75 627 HIS A O 1
ATOM 5083 N N . ARG A 1 628 ? 32.778 -25.321 -28.467 1.00 82.38 628 ARG A N 1
ATOM 5084 C CA . ARG A 1 628 ? 32.572 -25.596 -27.041 1.00 82.38 628 ARG A CA 1
ATOM 5085 C C . ARG A 1 628 ? 31.086 -25.563 -26.688 1.00 82.38 628 ARG A C 1
ATOM 5087 O O . ARG A 1 628 ? 30.625 -26.439 -25.960 1.00 82.38 628 ARG A O 1
ATOM 5094 N N . MET A 1 629 ? 30.349 -24.581 -27.204 1.00 85.25 629 MET A N 1
ATOM 5095 C CA . MET A 1 629 ? 28.908 -24.459 -26.979 1.00 85.25 629 MET A CA 1
ATOM 5096 C C . MET A 1 629 ? 28.117 -25.574 -27.636 1.00 85.25 629 MET A C 1
ATOM 5098 O O . MET A 1 629 ? 27.311 -26.205 -26.958 1.00 85.25 629 MET A O 1
ATOM 5102 N N . LEU A 1 630 ? 28.424 -25.892 -28.893 1.00 83.25 630 LEU A N 1
ATOM 5103 C CA . LEU A 1 630 ? 27.817 -27.021 -29.586 1.00 83.25 630 LEU A CA 1
ATOM 5104 C C . LEU A 1 630 ? 28.041 -28.325 -28.811 1.00 83.25 630 LEU A C 1
ATOM 5106 O O . LEU A 1 630 ? 27.093 -29.044 -28.522 1.00 83.25 630 LEU A O 1
ATOM 5110 N N . PHE A 1 631 ? 29.276 -28.594 -28.388 1.00 82.94 631 PHE A N 1
ATOM 5111 C CA . PHE A 1 631 ? 29.601 -29.759 -27.569 1.00 82.94 631 PHE A CA 1
ATOM 5112 C C . PHE A 1 631 ? 28.773 -29.808 -26.277 1.00 82.94 631 PHE A C 1
ATOM 5114 O O . PHE A 1 631 ? 28.190 -30.842 -25.948 1.00 82.94 631 PHE A O 1
ATOM 5121 N N . LEU A 1 632 ? 28.725 -28.697 -25.537 1.00 84.19 632 LEU A N 1
ATOM 5122 C CA . LEU A 1 632 ? 27.981 -28.622 -24.283 1.00 84.19 632 LEU A CA 1
ATOM 5123 C C . LEU A 1 632 ? 26.484 -28.823 -24.513 1.00 84.19 632 LEU A C 1
ATOM 5125 O O . LEU A 1 632 ? 25.856 -29.504 -23.712 1.00 84.19 632 LEU A O 1
ATOM 5129 N N . ALA A 1 633 ? 25.927 -28.323 -25.613 1.00 86.06 633 ALA A N 1
ATOM 5130 C CA . ALA A 1 633 ? 24.542 -28.569 -25.985 1.00 86.06 633 ALA A CA 1
ATOM 5131 C C . ALA A 1 633 ? 24.299 -30.058 -26.297 1.00 86.06 633 ALA A C 1
ATOM 5133 O O . ALA A 1 633 ? 23.394 -30.667 -25.730 1.00 86.06 633 ALA A O 1
ATOM 5134 N N . LEU A 1 634 ? 25.151 -30.697 -27.106 1.00 84.56 634 LEU A N 1
ATOM 5135 C CA . LEU A 1 634 ? 25.046 -32.133 -27.405 1.00 84.56 634 LEU A CA 1
ATOM 5136 C C . LEU A 1 634 ? 25.142 -33.000 -26.137 1.00 84.56 634 LEU A C 1
ATOM 5138 O O . LEU A 1 634 ? 24.425 -33.990 -25.994 1.00 84.56 634 LEU A O 1
ATOM 5142 N N . TYR A 1 635 ? 26.001 -32.620 -25.192 1.00 83.81 635 TYR A N 1
ATOM 5143 C CA . TYR A 1 635 ? 26.217 -33.378 -23.961 1.00 83.81 635 TYR A CA 1
ATOM 5144 C C . TYR A 1 635 ? 25.154 -33.117 -22.880 1.00 83.81 635 TYR A C 1
ATOM 5146 O O . TYR A 1 635 ? 24.649 -34.051 -22.253 1.00 83.81 635 TYR A O 1
ATOM 5154 N N . LEU A 1 636 ? 24.820 -31.849 -22.629 1.00 83.44 636 LEU A N 1
ATOM 5155 C CA . LEU A 1 636 ? 23.919 -31.444 -21.548 1.00 83.44 636 LEU A CA 1
ATOM 5156 C C . LEU A 1 636 ? 22.449 -31.521 -21.974 1.00 83.44 636 LEU A C 1
ATOM 5158 O O . LEU A 1 636 ? 21.626 -31.978 -21.187 1.00 83.44 636 LEU A O 1
ATOM 5162 N N . ILE A 1 637 ? 22.126 -31.123 -23.207 1.00 84.62 637 ILE A N 1
ATOM 5163 C CA . ILE A 1 637 ? 20.743 -30.998 -23.692 1.00 84.62 637 ILE A CA 1
ATOM 5164 C C . ILE A 1 637 ? 20.282 -32.291 -24.384 1.00 84.62 637 ILE A C 1
ATOM 5166 O O . ILE A 1 637 ? 19.217 -32.812 -24.052 1.00 84.62 637 ILE A O 1
ATOM 5170 N N . MET A 1 638 ? 21.088 -32.847 -25.301 1.00 81.81 638 MET A N 1
ATOM 5171 C CA . MET A 1 638 ? 20.736 -34.080 -26.044 1.00 81.81 638 MET A CA 1
ATOM 5172 C C . MET A 1 638 ? 21.172 -35.385 -25.369 1.00 81.81 638 MET A C 1
ATOM 5174 O O . MET A 1 638 ? 20.841 -36.475 -25.847 1.00 81.81 638 MET A O 1
ATOM 5178 N N . GLU A 1 639 ? 21.955 -35.272 -24.296 1.00 82.00 639 GLU A N 1
ATOM 5179 C CA . GLU A 1 639 ? 22.544 -36.394 -23.560 1.00 82.00 639 GLU A CA 1
ATOM 5180 C C . GLU A 1 639 ? 23.356 -37.370 -24.419 1.00 82.00 639 GLU A C 1
ATOM 5182 O O . GLU A 1 639 ? 23.406 -38.568 -24.132 1.00 82.00 639 GLU A O 1
ATOM 5187 N N . LEU A 1 640 ? 24.015 -36.880 -25.472 1.00 78.75 640 LEU A N 1
ATOM 5188 C CA . LEU A 1 640 ? 24.839 -37.748 -26.301 1.00 78.75 640 LEU A CA 1
ATOM 5189 C C . LEU A 1 640 ? 26.071 -38.246 -25.521 1.00 78.75 640 LEU A C 1
ATOM 5191 O O . LEU A 1 640 ? 26.802 -37.450 -24.920 1.00 78.75 640 LEU A O 1
ATOM 5195 N N . PRO A 1 641 ? 26.355 -39.560 -25.549 1.00 78.12 641 PRO A N 1
ATOM 5196 C CA . PRO A 1 641 ? 27.613 -40.110 -25.072 1.00 78.12 641 PRO A CA 1
ATOM 5197 C C . PRO A 1 641 ? 28.831 -39.454 -25.735 1.00 78.12 641 PRO A C 1
ATOM 5199 O O . PRO A 1 641 ? 28.860 -39.213 -26.942 1.00 78.12 641 PRO A O 1
ATOM 5202 N N . LEU A 1 642 ? 29.905 -39.254 -24.964 1.00 74.25 642 LEU A N 1
ATOM 5203 C CA . LEU A 1 642 ? 31.114 -38.566 -25.442 1.00 74.25 642 LEU A CA 1
ATOM 5204 C C . LEU A 1 642 ? 31.777 -39.214 -26.662 1.00 74.25 642 LEU A C 1
ATOM 5206 O O . LEU A 1 642 ? 32.437 -38.515 -27.423 1.00 74.25 642 LEU A O 1
ATOM 5210 N N . HIS A 1 643 ? 31.646 -40.530 -26.849 1.00 72.31 643 HIS A N 1
ATOM 5211 C CA . HIS A 1 643 ? 32.210 -41.205 -28.020 1.00 72.31 643 HIS A CA 1
ATOM 5212 C C . HIS A 1 643 ? 31.445 -40.862 -29.306 1.00 72.31 643 HIS A C 1
ATOM 5214 O O . HIS A 1 643 ? 32.088 -40.655 -30.330 1.00 72.31 643 HIS A O 1
ATOM 5220 N N . GLN A 1 644 ? 30.118 -40.707 -29.232 1.00 77.06 644 GLN A N 1
ATOM 5221 C CA . GLN A 1 644 ? 29.285 -40.262 -30.355 1.00 77.06 644 GLN A CA 1
ATOM 5222 C C . GLN A 1 644 ? 29.581 -38.799 -30.677 1.00 77.06 644 GLN A C 1
ATOM 5224 O O . GLN A 1 644 ? 29.847 -38.449 -31.822 1.00 77.06 644 GLN A O 1
ATOM 5229 N N . ILE A 1 645 ? 29.669 -37.950 -29.647 1.00 77.50 645 ILE A N 1
ATOM 5230 C CA . ILE A 1 645 ? 30.091 -36.558 -29.840 1.00 77.50 645 ILE A CA 1
ATOM 5231 C C . ILE A 1 645 ? 31.507 -36.502 -30.444 1.00 77.50 645 ILE A C 1
ATOM 5233 O O . ILE A 1 645 ? 31.790 -35.669 -31.298 1.00 77.50 645 ILE A O 1
ATOM 5237 N N . LYS A 1 646 ? 32.415 -37.405 -30.053 1.00 73.25 646 LYS A N 1
ATOM 5238 C CA . LYS A 1 646 ? 33.755 -37.475 -30.646 1.00 73.25 646 LYS A CA 1
ATOM 5239 C C . LYS A 1 646 ? 33.703 -37.842 -32.128 1.00 73.25 646 LYS A C 1
ATOM 5241 O O . LYS A 1 646 ? 34.382 -37.173 -32.893 1.00 73.25 646 LYS A O 1
ATOM 5246 N N . GLN A 1 647 ? 32.948 -38.867 -32.526 1.00 73.50 647 GLN A N 1
ATOM 5247 C CA . GLN A 1 647 ? 32.786 -39.237 -33.941 1.00 73.50 647 GLN A CA 1
ATOM 5248 C C . GLN A 1 647 ? 32.306 -38.041 -34.757 1.00 73.50 647 GLN A C 1
ATOM 5250 O O . GLN A 1 647 ? 32.937 -37.690 -35.748 1.00 73.50 647 GLN A O 1
ATOM 5255 N N . PHE A 1 648 ? 31.304 -37.327 -34.238 1.00 73.31 648 PHE A N 1
ATOM 5256 C CA . PHE A 1 648 ? 30.798 -36.106 -34.853 1.00 73.31 648 PHE A CA 1
ATOM 5257 C C . PHE A 1 648 ? 31.902 -35.070 -35.154 1.00 73.31 648 PHE A C 1
ATOM 5259 O O . PHE A 1 648 ? 31.876 -34.434 -36.203 1.00 73.31 648 PHE A O 1
ATOM 5266 N N . PHE A 1 649 ? 32.898 -34.925 -34.271 1.00 70.50 649 PHE A N 1
ATOM 5267 C CA . PHE A 1 649 ? 33.981 -33.945 -34.431 1.00 70.50 649 PHE A CA 1
ATOM 5268 C C . PHE A 1 649 ? 35.276 -34.476 -35.078 1.00 70.50 649 PHE A C 1
ATOM 5270 O O . PHE A 1 649 ? 36.147 -33.661 -35.387 1.00 70.50 649 PHE A O 1
ATOM 5277 N N . HIS A 1 650 ? 35.471 -35.791 -35.240 1.00 62.66 650 HIS A N 1
ATOM 5278 C CA . HIS A 1 650 ? 36.792 -36.357 -35.569 1.00 62.66 650 HIS A CA 1
ATOM 5279 C C . HIS A 1 650 ? 36.877 -37.289 -36.773 1.00 62.66 650 HIS A C 1
ATOM 5281 O O . HIS A 1 650 ? 37.978 -37.406 -37.311 1.00 62.66 650 HIS A O 1
ATOM 5287 N N . THR A 1 651 ? 35.820 -38.005 -37.150 1.00 58.62 651 THR A N 1
ATOM 5288 C CA . THR A 1 651 ? 35.940 -39.045 -38.180 1.00 58.62 651 THR A CA 1
ATOM 5289 C C . THR A 1 651 ? 35.574 -38.495 -39.557 1.00 58.62 651 THR A C 1
ATOM 5291 O O . THR A 1 651 ? 34.587 -37.782 -39.697 1.00 58.62 651 THR A O 1
ATOM 5294 N N . GLU A 1 652 ? 36.371 -38.833 -40.579 1.00 57.88 652 GLU A N 1
ATOM 5295 C CA . GLU A 1 652 ? 35.947 -38.746 -41.992 1.00 57.88 652 GLU A CA 1
ATOM 5296 C C . GLU A 1 652 ? 34.885 -39.818 -42.327 1.00 57.88 652 GLU A C 1
ATOM 5298 O O . GLU A 1 652 ? 34.296 -39.806 -43.400 1.00 57.88 652 GLU A O 1
ATOM 5303 N N . GLU A 1 653 ? 34.636 -40.745 -41.398 1.00 58.59 653 GLU A N 1
ATOM 5304 C CA . GLU A 1 653 ? 33.621 -41.795 -41.489 1.00 58.59 653 GLU A CA 1
ATOM 5305 C C . GLU A 1 653 ? 32.210 -41.259 -41.176 1.00 58.59 653 GLU A C 1
ATOM 5307 O O . GLU A 1 653 ? 32.053 -40.300 -40.410 1.00 58.59 653 GLU A O 1
ATOM 5312 N N . SER A 1 654 ? 31.188 -41.912 -41.742 1.00 63.09 654 SER A N 1
ATOM 5313 C CA . SER A 1 654 ? 29.764 -41.632 -41.504 1.00 63.09 654 SER A CA 1
ATOM 5314 C C . SER A 1 654 ? 29.412 -41.692 -40.016 1.00 63.09 654 SER A C 1
ATOM 5316 O O . SER A 1 654 ? 29.891 -42.564 -39.285 1.00 63.09 654 SER A O 1
ATOM 5318 N N . PHE A 1 655 ? 28.555 -40.781 -39.558 1.00 71.56 655 PHE A N 1
ATOM 5319 C CA . PHE A 1 655 ? 28.121 -40.731 -38.163 1.00 71.56 655 PHE A CA 1
ATOM 5320 C C . PHE A 1 655 ? 27.170 -41.900 -37.861 1.00 71.56 655 PHE A C 1
ATOM 5322 O O . PHE A 1 655 ? 26.118 -42.020 -38.481 1.00 71.56 655 PHE A O 1
ATOM 5329 N N . ASP A 1 656 ? 27.517 -42.759 -36.898 1.00 70.12 656 ASP A N 1
ATOM 5330 C CA . ASP A 1 656 ? 26.725 -43.950 -36.569 1.00 70.12 656 ASP A CA 1
ATOM 5331 C C . ASP A 1 656 ? 26.492 -44.085 -35.056 1.00 70.12 656 ASP A C 1
ATOM 5333 O O . ASP A 1 656 ? 27.412 -44.312 -34.268 1.00 70.12 656 ASP A O 1
ATOM 5337 N N . LEU A 1 657 ? 25.221 -43.973 -34.649 1.00 68.00 657 LEU A N 1
ATOM 5338 C CA . LEU A 1 657 ? 24.780 -44.104 -33.256 1.00 68.00 657 LEU A CA 1
ATOM 5339 C C . LEU A 1 657 ? 24.828 -45.547 -32.723 1.00 68.00 657 LEU A C 1
ATOM 5341 O O . LEU A 1 657 ? 24.675 -45.736 -31.515 1.00 68.00 657 LEU A O 1
ATOM 5345 N N . SER A 1 658 ? 24.995 -46.550 -33.589 1.00 63.22 658 SER A N 1
ATOM 5346 C CA . SER A 1 658 ? 24.949 -47.974 -33.234 1.00 63.22 658 SER A CA 1
ATOM 5347 C C . SER A 1 658 ? 26.300 -48.568 -32.820 1.00 63.22 658 SER A C 1
ATOM 5349 O O . SER A 1 658 ? 26.346 -49.671 -32.274 1.00 63.22 658 SER A O 1
ATOM 5351 N N . LEU A 1 659 ? 27.399 -47.840 -33.038 1.00 61.69 659 LEU A N 1
ATOM 5352 C CA . LEU A 1 659 ? 28.749 -48.317 -32.746 1.00 61.69 659 LEU A CA 1
ATOM 5353 C C . LEU A 1 659 ? 29.032 -48.374 -31.237 1.00 61.69 659 LEU A C 1
ATOM 5355 O O . LEU A 1 659 ? 28.748 -47.439 -30.487 1.00 61.69 659 LEU A O 1
ATOM 5359 N N . GLU A 1 660 ? 29.662 -49.466 -30.794 1.00 62.06 660 GLU A N 1
ATOM 5360 C CA . GLU A 1 660 ? 30.125 -49.606 -29.412 1.00 62.06 660 GLU A CA 1
ATOM 5361 C C . GLU A 1 660 ? 31.233 -48.589 -29.066 1.00 62.06 660 GLU A C 1
ATOM 5363 O O . GLU A 1 660 ? 32.044 -48.216 -29.923 1.00 62.06 660 GLU A O 1
ATOM 5368 N N . PRO A 1 661 ? 31.333 -48.151 -27.795 1.00 58.47 661 PRO A N 1
ATOM 5369 C CA . PRO A 1 661 ? 32.365 -47.216 -27.374 1.00 58.47 661 PRO A CA 1
ATOM 5370 C C . PRO A 1 661 ? 33.770 -47.806 -27.609 1.00 58.47 661 PRO A C 1
ATOM 5372 O O . PRO A 1 661 ? 34.071 -48.906 -27.133 1.00 58.47 661 PRO A O 1
ATOM 5375 N N . PRO A 1 662 ? 34.685 -47.078 -28.277 1.00 57.59 662 PRO A N 1
ATOM 5376 C CA . PRO A 1 662 ? 36.042 -47.560 -28.497 1.00 57.59 662 PRO A CA 1
ATOM 5377 C C . PRO A 1 662 ? 36.768 -47.761 -27.160 1.00 57.59 662 PRO A C 1
ATOM 5379 O O . PRO A 1 662 ? 36.709 -46.917 -26.261 1.00 57.59 662 PRO A O 1
ATOM 5382 N N . ARG A 1 663 ? 37.503 -48.872 -27.025 1.00 50.38 663 ARG A N 1
ATOM 5383 C CA . ARG A 1 663 ? 38.297 -49.173 -25.823 1.00 50.38 663 ARG A CA 1
ATOM 5384 C C . ARG A 1 663 ? 39.494 -48.210 -25.719 1.00 50.38 663 ARG A C 1
ATOM 5386 O O . ARG A 1 663 ? 40.527 -48.442 -26.336 1.00 50.38 663 ARG A O 1
ATOM 5393 N N . GLY A 1 664 ? 39.374 -47.134 -24.932 1.00 57.16 664 GLY A N 1
ATOM 5394 C CA . GLY A 1 664 ? 40.501 -46.265 -24.547 1.00 57.16 664 GLY A CA 1
ATOM 5395 C C . GLY A 1 664 ? 40.149 -44.803 -24.212 1.00 57.16 664 GLY A C 1
ATOM 5396 O O . GLY A 1 664 ? 39.123 -44.276 -24.629 1.00 57.16 664 GLY A O 1
ATOM 5397 N N . ASN A 1 665 ? 41.056 -44.110 -23.504 1.00 49.41 665 ASN A N 1
ATOM 5398 C CA . ASN A 1 665 ? 40.916 -42.730 -22.976 1.00 49.41 665 ASN A CA 1
ATOM 5399 C C . ASN A 1 665 ? 40.899 -41.597 -24.038 1.00 49.41 665 ASN A C 1
ATOM 5401 O O . ASN A 1 665 ? 41.063 -40.419 -23.713 1.00 49.41 665 ASN A O 1
ATOM 5405 N N . GLY A 1 666 ? 40.729 -41.922 -25.321 1.00 56.00 666 GLY A N 1
ATOM 5406 C CA . GLY A 1 666 ? 40.889 -40.986 -26.441 1.00 56.00 666 GLY A CA 1
ATOM 5407 C C . GLY A 1 666 ? 39.921 -39.785 -26.485 1.00 56.00 666 GLY A C 1
ATOM 5408 O O . GLY A 1 666 ? 40.378 -38.692 -26.812 1.00 56.00 666 GLY A O 1
ATOM 5409 N N . PRO A 1 667 ? 38.610 -39.928 -26.193 1.00 56.28 667 PRO A N 1
ATOM 5410 C CA . PRO A 1 667 ? 37.658 -38.809 -26.244 1.00 56.28 667 PRO A CA 1
ATOM 5411 C C . PRO A 1 667 ? 37.913 -37.762 -25.156 1.00 56.28 667 PRO A C 1
ATOM 5413 O O . PRO A 1 667 ? 37.891 -36.566 -25.410 1.00 56.28 667 PRO A O 1
ATOM 5416 N N . ILE A 1 668 ? 38.223 -38.213 -23.944 1.00 57.53 668 ILE A N 1
ATOM 5417 C CA . ILE A 1 668 ? 38.346 -37.358 -22.760 1.00 57.53 668 ILE A CA 1
ATOM 5418 C C . ILE A 1 668 ? 39.558 -36.428 -22.863 1.00 57.53 668 ILE A C 1
ATOM 5420 O O . ILE A 1 668 ? 39.447 -35.239 -22.573 1.00 57.53 668 ILE A O 1
ATOM 5424 N N . ASN A 1 669 ? 40.695 -36.934 -23.346 1.00 59.19 669 ASN A N 1
ATOM 5425 C CA . ASN A 1 669 ? 41.906 -36.128 -23.510 1.00 59.19 669 ASN A CA 1
ATOM 5426 C C . ASN A 1 669 ? 41.741 -35.040 -24.582 1.00 59.19 669 ASN A C 1
ATOM 5428 O O . ASN A 1 669 ? 42.219 -33.926 -24.389 1.00 59.19 669 ASN A O 1
ATOM 5432 N N . PHE A 1 670 ? 41.027 -35.327 -25.676 1.00 57.50 670 PHE A N 1
ATOM 5433 C CA . PHE A 1 670 ? 40.680 -34.329 -26.695 1.00 57.50 670 PHE A CA 1
ATOM 5434 C C . PHE A 1 670 ? 39.753 -33.235 -26.144 1.00 57.50 670 PHE A C 1
ATOM 5436 O O . PHE A 1 670 ? 39.923 -32.054 -26.436 1.00 57.50 670 PHE A O 1
ATOM 5443 N N . LEU A 1 671 ? 38.807 -33.600 -25.282 1.00 57.78 671 LEU A N 1
ATOM 5444 C CA . LEU A 1 671 ? 37.845 -32.654 -24.719 1.00 57.78 671 LEU A CA 1
ATOM 5445 C C . LEU A 1 671 ? 38.455 -31.775 -23.628 1.00 57.78 671 LEU A C 1
ATOM 5447 O O . LEU A 1 671 ? 38.259 -30.558 -23.610 1.00 57.78 671 LEU A O 1
ATOM 5451 N N . GLN A 1 672 ? 39.275 -32.374 -22.765 1.00 61.59 672 GLN A N 1
ATOM 5452 C CA . GLN A 1 672 ? 40.099 -31.632 -21.821 1.00 61.59 672 GLN A CA 1
ATOM 5453 C C . GLN A 1 672 ? 41.038 -30.677 -22.566 1.00 61.59 672 GLN A C 1
ATOM 5455 O O . GLN A 1 672 ? 41.269 -29.572 -22.090 1.00 61.59 672 GLN A O 1
ATOM 5460 N N . ALA A 1 673 ? 41.565 -31.067 -23.726 1.00 58.09 673 ALA A N 1
ATOM 5461 C CA . ALA A 1 673 ? 42.457 -30.259 -24.547 1.00 58.09 673 ALA A CA 1
ATOM 5462 C C . ALA A 1 673 ? 41.800 -29.055 -25.228 1.00 58.09 673 ALA A C 1
ATOM 5464 O O . ALA A 1 673 ? 42.363 -27.959 -25.230 1.00 58.09 673 ALA A O 1
ATOM 5465 N N . ALA A 1 674 ? 40.633 -29.274 -25.831 1.00 55.06 674 ALA A N 1
ATOM 5466 C CA . ALA A 1 674 ? 40.004 -28.325 -26.739 1.00 55.06 674 ALA A CA 1
ATOM 5467 C C . ALA A 1 674 ? 38.959 -27.423 -26.063 1.00 55.06 674 ALA A C 1
ATOM 5469 O O . ALA A 1 674 ? 38.724 -26.321 -26.553 1.00 55.06 674 ALA A O 1
ATOM 5470 N N . PHE A 1 675 ? 38.367 -27.849 -24.936 1.00 61.50 675 PHE A N 1
ATOM 5471 C CA . PHE A 1 675 ? 37.121 -27.253 -24.435 1.00 61.50 675 PHE A CA 1
ATOM 5472 C C . PHE A 1 675 ? 37.094 -26.938 -22.935 1.00 61.50 675 PHE A C 1
ATOM 5474 O O . PHE A 1 675 ? 36.016 -26.751 -22.399 1.00 61.50 675 PHE A O 1
ATOM 5481 N N . PHE A 1 676 ? 38.229 -26.850 -22.235 1.00 60.84 676 PHE A N 1
ATOM 5482 C CA . PHE A 1 676 ? 38.344 -26.355 -20.841 1.00 60.84 676 PHE A CA 1
ATOM 5483 C C . PHE A 1 676 ? 37.420 -26.997 -19.777 1.00 60.84 676 PHE A C 1
ATOM 5485 O O . PHE A 1 676 ? 37.028 -26.322 -18.825 1.00 60.84 676 PHE A O 1
ATOM 5492 N N . VAL A 1 677 ? 37.072 -28.281 -19.899 1.00 58.41 677 VAL A N 1
ATOM 5493 C CA . VAL A 1 677 ? 36.251 -28.993 -18.898 1.00 58.41 677 VAL A CA 1
ATOM 5494 C C . VAL A 1 677 ? 37.149 -29.866 -18.010 1.00 58.41 677 VAL A C 1
ATOM 5496 O O . VAL A 1 677 ? 37.718 -30.845 -18.486 1.00 58.41 677 VAL A O 1
ATOM 5499 N N . GLU A 1 678 ? 37.309 -29.521 -16.722 1.00 51.44 678 GLU A N 1
ATOM 5500 C CA . GLU A 1 678 ? 38.162 -30.291 -15.788 1.00 51.44 678 GLU A CA 1
ATOM 5501 C C . GLU A 1 678 ? 37.526 -31.601 -15.328 1.00 51.44 678 GLU A C 1
ATOM 5503 O O . GLU A 1 678 ? 38.225 -32.592 -15.144 1.00 51.44 678 GLU A O 1
ATOM 5508 N N . HIS A 1 679 ? 36.215 -31.598 -15.085 1.00 55.72 679 HIS A N 1
ATOM 5509 C CA . HIS A 1 679 ? 35.560 -32.654 -14.307 1.00 55.72 679 HIS A CA 1
ATOM 5510 C C . HIS A 1 679 ? 35.416 -33.988 -15.043 1.00 55.72 679 HIS A C 1
ATOM 5512 O O . HIS A 1 679 ? 35.009 -34.968 -14.438 1.00 55.72 679 HIS A O 1
ATOM 5518 N N . LEU A 1 680 ? 35.860 -34.067 -16.297 1.00 56.56 680 LEU A N 1
ATOM 5519 C CA . LEU A 1 680 ? 35.994 -35.317 -17.041 1.00 56.56 680 LEU A CA 1
ATOM 5520 C C . LEU A 1 680 ? 37.283 -36.075 -16.648 1.00 56.56 680 LEU A C 1
ATOM 5522 O O . LEU A 1 680 ? 37.988 -36.581 -17.516 1.00 56.56 680 LEU A O 1
ATOM 5526 N N . LYS A 1 681 ? 37.681 -36.097 -15.367 1.00 49.62 681 LYS A N 1
ATOM 5527 C CA . LYS A 1 681 ? 38.865 -36.841 -14.886 1.00 49.62 681 LYS A CA 1
ATOM 5528 C C . LYS A 1 681 ? 38.464 -38.276 -14.529 1.00 49.62 681 LYS A C 1
ATOM 5530 O O . LYS A 1 681 ? 38.305 -38.594 -13.359 1.00 49.62 681 LYS A O 1
ATOM 5535 N N . GLY A 1 682 ? 38.324 -39.143 -15.529 1.00 57.94 682 GLY A N 1
ATOM 5536 C CA . GLY A 1 682 ? 38.072 -40.575 -15.317 1.00 57.94 682 GLY A CA 1
ATOM 5537 C C . GLY A 1 682 ? 37.004 -41.155 -16.239 1.00 57.94 682 GLY A C 1
ATOM 5538 O O . GLY A 1 682 ? 36.531 -40.477 -17.147 1.00 57.94 682 GLY A O 1
ATOM 5539 N N . LYS A 1 683 ? 36.640 -42.426 -16.009 1.00 55.84 683 LYS A N 1
ATOM 5540 C CA . LYS A 1 683 ? 35.414 -42.996 -16.582 1.00 55.84 683 LYS A CA 1
ATOM 5541 C C . LYS A 1 683 ? 34.241 -42.124 -16.131 1.00 55.84 683 LYS A C 1
ATOM 5543 O O . LYS A 1 683 ? 34.150 -41.822 -14.946 1.00 55.84 683 LYS A O 1
ATOM 5548 N N . LEU A 1 684 ? 33.388 -41.724 -17.071 1.00 57.97 684 LEU A N 1
ATOM 5549 C CA . LEU A 1 684 ? 32.102 -41.114 -16.740 1.00 57.97 684 LEU A CA 1
ATOM 5550 C C . LEU A 1 684 ? 31.333 -42.036 -15.801 1.00 57.97 684 LEU A C 1
ATOM 5552 O O . LEU A 1 684 ? 31.402 -43.258 -15.967 1.00 57.97 684 LEU A O 1
ATOM 5556 N N . ALA A 1 685 ? 30.590 -41.450 -14.868 1.00 58.84 685 ALA A N 1
ATOM 5557 C CA . ALA A 1 685 ? 29.715 -42.222 -14.012 1.00 58.84 685 ALA A CA 1
ATOM 5558 C C . ALA A 1 685 ? 28.753 -43.078 -14.854 1.00 58.84 685 ALA A C 1
ATOM 5560 O O . ALA A 1 685 ? 27.985 -42.577 -15.683 1.00 58.84 685 ALA A O 1
ATOM 5561 N N . GLU A 1 686 ? 28.814 -44.395 -14.670 1.00 57.56 686 GLU A N 1
ATOM 5562 C CA . GLU A 1 686 ? 27.879 -45.317 -15.316 1.00 57.56 686 GLU A CA 1
ATOM 5563 C C . GLU A 1 686 ? 26.484 -45.202 -14.668 1.00 57.56 686 GLU A C 1
ATOM 5565 O O . GLU A 1 686 ? 25.487 -45.431 -15.352 1.00 57.56 686 GLU A O 1
ATOM 5570 N N . ASP A 1 687 ? 26.400 -44.735 -13.416 1.00 68.94 687 ASP A N 1
ATOM 5571 C CA . ASP A 1 687 ? 25.154 -44.462 -12.690 1.00 68.94 687 ASP A CA 1
ATOM 5572 C C . ASP A 1 687 ? 24.473 -43.151 -13.155 1.00 68.94 687 ASP A C 1
ATOM 5574 O O . ASP A 1 687 ? 25.090 -42.080 -13.109 1.00 68.94 687 ASP A O 1
ATOM 5578 N N . PRO A 1 688 ? 23.195 -43.186 -13.588 1.00 67.12 688 PRO A N 1
ATOM 5579 C CA . PRO A 1 688 ? 22.427 -41.996 -13.958 1.00 67.12 688 PRO A CA 1
ATOM 5580 C C . PRO A 1 688 ? 22.412 -40.866 -12.914 1.00 67.12 688 PRO A C 1
ATOM 5582 O O . PRO A 1 688 ? 22.431 -39.698 -13.304 1.00 67.12 688 PRO A O 1
ATOM 5585 N N . VAL A 1 689 ? 22.399 -41.173 -11.610 1.00 69.25 689 VAL A N 1
ATOM 5586 C CA . VAL A 1 689 ? 22.330 -40.150 -10.545 1.00 69.25 689 VAL A CA 1
ATOM 5587 C C . VAL A 1 689 ? 23.638 -39.364 -10.448 1.00 69.25 689 VAL A C 1
ATOM 5589 O O . VAL A 1 689 ? 23.637 -38.130 -10.417 1.00 69.25 689 VAL A O 1
ATOM 5592 N N . GLU A 1 690 ? 24.768 -40.064 -10.468 1.00 71.44 690 GLU A N 1
ATOM 5593 C CA . GLU A 1 690 ? 26.093 -39.447 -10.493 1.00 71.44 690 GLU A CA 1
ATOM 5594 C C . GLU A 1 690 ? 26.299 -38.581 -11.751 1.00 71.44 690 GLU A C 1
ATOM 5596 O O . GLU A 1 690 ? 26.840 -37.474 -11.648 1.00 71.44 690 GLU A O 1
ATOM 5601 N N . ARG A 1 691 ? 25.774 -39.000 -12.917 1.00 72.69 691 ARG A N 1
ATOM 5602 C CA . ARG A 1 691 ? 25.810 -38.188 -14.151 1.00 72.69 691 ARG A CA 1
ATOM 5603 C C . ARG A 1 691 ? 25.089 -36.851 -13.999 1.00 72.69 691 ARG A C 1
ATOM 5605 O O . ARG A 1 691 ? 25.588 -35.842 -14.493 1.00 72.69 691 ARG A O 1
ATOM 5612 N N . VAL A 1 692 ? 23.937 -36.807 -13.324 1.00 76.06 692 VAL A N 1
ATOM 5613 C CA . VAL A 1 692 ? 23.221 -35.541 -13.067 1.00 76.06 692 VAL A CA 1
ATOM 5614 C C . VAL A 1 692 ? 24.076 -34.610 -12.202 1.00 76.06 692 VAL A C 1
ATOM 5616 O O . VAL A 1 692 ? 24.229 -33.430 -12.523 1.00 76.06 692 VAL A O 1
ATOM 5619 N N . GLY A 1 693 ? 24.711 -35.144 -11.154 1.00 74.44 693 GLY A N 1
ATOM 5620 C CA . GLY A 1 693 ? 25.631 -34.383 -10.306 1.00 74.44 693 GLY A CA 1
ATOM 5621 C C . GLY A 1 693 ? 26.835 -33.816 -11.071 1.00 74.44 693 GLY A C 1
ATOM 5622 O O . GLY A 1 693 ? 27.244 -32.678 -10.832 1.00 74.44 693 GLY A O 1
ATOM 5623 N N . GLU A 1 694 ? 27.393 -34.569 -12.020 1.00 74.56 694 GLU A N 1
ATOM 5624 C CA . GLU A 1 694 ? 28.462 -34.096 -12.909 1.00 74.56 694 GLU A CA 1
ATOM 5625 C C . GLU A 1 694 ? 27.988 -32.991 -13.860 1.00 74.56 694 GLU A C 1
ATOM 5627 O O . GLU A 1 694 ? 28.671 -31.974 -14.009 1.00 74.56 694 GLU A O 1
ATOM 5632 N N . LYS A 1 695 ? 26.806 -33.145 -14.466 1.00 79.94 695 LYS A N 1
ATOM 5633 C CA . LYS A 1 695 ? 26.215 -32.140 -15.362 1.00 79.94 695 LYS A CA 1
ATOM 5634 C C . LYS A 1 695 ? 25.946 -30.819 -14.646 1.00 79.94 695 LYS A C 1
ATOM 5636 O O . LYS A 1 695 ? 26.304 -29.769 -15.175 1.00 79.94 695 LYS A O 1
ATOM 5641 N N . LEU A 1 696 ? 25.416 -30.861 -13.422 1.00 77.19 696 LEU A N 1
ATOM 5642 C CA . LEU A 1 696 ? 25.205 -29.668 -12.594 1.00 77.19 696 LEU A CA 1
ATOM 5643 C C . LEU A 1 696 ? 26.521 -28.955 -12.263 1.00 77.19 696 LEU A C 1
ATOM 5645 O O . LEU A 1 696 ? 26.594 -27.729 -12.343 1.00 77.19 696 LEU A O 1
ATOM 5649 N N . LYS A 1 697 ? 27.587 -29.706 -11.955 1.00 76.50 697 LYS A N 1
ATOM 5650 C CA . LYS A 1 697 ? 28.927 -29.131 -11.741 1.00 76.50 697 LYS A CA 1
ATOM 5651 C C . LYS A 1 697 ? 29.464 -28.467 -13.007 1.00 76.50 697 LYS A C 1
ATOM 5653 O O . LYS A 1 697 ? 29.997 -27.363 -12.935 1.00 76.50 697 LYS A O 1
ATOM 5658 N N . ILE A 1 698 ? 29.313 -29.116 -14.165 1.00 78.62 698 ILE A N 1
ATOM 5659 C CA . ILE A 1 698 ? 29.725 -28.551 -15.456 1.00 78.62 698 ILE A CA 1
ATOM 5660 C C . ILE A 1 698 ? 28.950 -27.262 -15.731 1.00 78.62 698 ILE A C 1
ATOM 5662 O O . ILE A 1 698 ? 29.580 -26.238 -15.975 1.00 78.62 698 ILE A O 1
ATOM 5666 N N . PHE A 1 699 ? 27.618 -27.289 -15.629 1.00 80.88 699 PHE A N 1
ATOM 5667 C CA . PHE A 1 699 ? 26.760 -26.131 -15.880 1.00 80.88 699 PHE A CA 1
ATOM 5668 C C . PHE A 1 699 ? 27.054 -24.974 -14.916 1.00 80.88 699 PHE A C 1
ATOM 5670 O O . PHE A 1 699 ? 27.166 -23.826 -15.341 1.00 80.88 699 PHE A O 1
ATOM 5677 N N . GLY A 1 700 ? 27.267 -25.258 -13.627 1.00 77.69 700 GLY A N 1
ATOM 5678 C CA . GLY A 1 700 ? 27.634 -24.258 -12.621 1.00 77.69 700 GLY A CA 1
ATOM 5679 C C . GLY A 1 700 ? 28.921 -23.494 -12.957 1.00 77.69 700 GLY A C 1
ATOM 5680 O O . GLY A 1 700 ? 28.993 -22.285 -12.706 1.00 77.69 700 GLY A O 1
ATOM 5681 N N . ASN A 1 701 ? 29.878 -24.174 -13.598 1.00 80.31 701 ASN A N 1
ATOM 5682 C CA . ASN A 1 701 ? 31.184 -23.632 -13.980 1.00 80.31 701 ASN A CA 1
ATOM 5683 C C . ASN A 1 701 ? 31.191 -22.829 -15.293 1.00 80.31 701 ASN A C 1
ATOM 5685 O O . ASN A 1 701 ? 32.207 -22.218 -15.640 1.00 80.31 701 ASN A O 1
ATOM 5689 N N . LEU A 1 702 ? 30.085 -22.842 -16.040 1.00 83.31 702 LEU A N 1
ATOM 5690 C CA . LEU A 1 702 ? 29.957 -22.087 -17.283 1.00 83.31 702 LEU A CA 1
ATOM 5691 C C . LEU A 1 702 ? 29.889 -20.580 -17.022 1.00 83.31 702 LEU A C 1
ATOM 5693 O O . LEU A 1 702 ? 29.402 -20.129 -15.975 1.00 83.31 702 LEU A O 1
ATOM 5697 N N . SER A 1 703 ? 30.357 -19.809 -18.001 1.00 85.50 703 SER A N 1
ATOM 5698 C CA . SER A 1 703 ? 30.202 -18.357 -18.011 1.00 85.50 703 SER A CA 1
ATOM 5699 C C . SER A 1 703 ? 28.731 -17.956 -18.163 1.00 85.50 703 SER A C 1
ATOM 5701 O O . SER A 1 703 ? 27.859 -18.774 -18.468 1.00 85.50 703 SER A O 1
ATOM 5703 N N . VAL A 1 704 ? 28.443 -16.676 -17.941 1.00 80.81 704 VAL A N 1
ATOM 5704 C CA . VAL A 1 704 ? 27.091 -16.120 -18.080 1.00 80.81 704 VAL A CA 1
ATOM 5705 C C . VAL A 1 704 ? 26.596 -16.271 -19.524 1.00 80.81 704 VAL A C 1
ATOM 5707 O O . VAL A 1 704 ? 25.485 -16.742 -19.754 1.00 80.81 704 VAL A O 1
ATOM 5710 N N . ILE A 1 705 ? 27.460 -15.977 -20.504 1.00 83.88 705 ILE A N 1
ATOM 5711 C CA . ILE A 1 705 ? 27.136 -16.114 -21.936 1.00 83.88 705 ILE A CA 1
ATOM 5712 C C . ILE A 1 705 ? 26.910 -17.565 -22.325 1.00 83.88 705 ILE A C 1
ATOM 5714 O O . ILE A 1 705 ? 25.995 -17.870 -23.084 1.00 83.88 705 ILE A O 1
ATOM 5718 N N . GLU A 1 706 ? 27.718 -18.467 -21.777 1.00 86.38 706 GLU A N 1
ATOM 5719 C CA . GLU A 1 706 ? 27.594 -19.892 -22.052 1.00 86.38 706 GLU A CA 1
ATOM 5720 C C . GLU A 1 706 ? 26.271 -20.458 -21.525 1.00 86.38 706 GLU A C 1
ATOM 5722 O O . GLU A 1 706 ? 25.586 -21.193 -22.234 1.00 86.38 706 GLU A O 1
ATOM 5727 N N . LYS A 1 707 ? 25.869 -20.073 -20.307 1.00 85.62 707 LYS A N 1
ATOM 5728 C CA . LYS A 1 707 ? 24.571 -20.458 -19.731 1.00 85.62 707 LYS A CA 1
ATOM 5729 C C . LYS A 1 707 ? 23.417 -19.914 -20.558 1.00 85.62 707 LYS A C 1
ATOM 5731 O O . LYS A 1 707 ? 22.508 -20.672 -20.884 1.00 85.62 707 LYS A O 1
ATOM 5736 N N . ARG A 1 708 ? 23.477 -18.630 -20.924 1.00 83.94 708 ARG A N 1
ATOM 5737 C CA . ARG A 1 708 ? 22.471 -17.988 -21.774 1.00 83.94 708 ARG A CA 1
ATOM 5738 C C . ARG A 1 708 ? 22.317 -18.729 -23.104 1.00 83.94 708 ARG A C 1
ATOM 5740 O O . ARG A 1 708 ? 21.208 -19.121 -23.436 1.00 83.94 708 ARG A O 1
ATOM 5747 N N . CYS A 1 709 ? 23.419 -18.966 -23.813 1.00 84.19 709 CYS A N 1
ATOM 5748 C CA . CYS A 1 709 ? 23.409 -19.640 -25.110 1.00 84.19 709 CYS A CA 1
ATOM 5749 C C . CYS A 1 709 ? 22.815 -21.055 -25.017 1.00 84.19 709 CYS A C 1
ATOM 5751 O O . CYS A 1 709 ? 21.965 -21.418 -25.821 1.00 84.19 709 CYS A O 1
ATOM 5753 N N . LEU A 1 710 ? 23.186 -21.842 -23.999 1.00 85.56 710 LEU A N 1
ATOM 5754 C CA . LEU A 1 710 ? 22.623 -23.184 -23.806 1.00 85.56 710 LEU A CA 1
ATOM 5755 C C . LEU A 1 710 ? 21.128 -23.170 -23.470 1.00 85.56 710 LEU A C 1
ATOM 5757 O O . LEU A 1 710 ? 20.402 -24.063 -23.904 1.00 85.56 710 LEU A O 1
ATOM 5761 N N . LEU A 1 711 ? 20.661 -22.182 -22.703 1.00 82.12 711 LEU A N 1
ATOM 5762 C CA . LEU A 1 711 ? 19.235 -22.014 -22.418 1.00 82.12 711 LEU A CA 1
ATOM 5763 C C . LEU A 1 711 ? 18.457 -21.591 -23.671 1.00 82.12 711 LEU A C 1
ATOM 5765 O O . LEU A 1 711 ? 17.376 -22.124 -23.898 1.00 82.12 711 LEU A O 1
ATOM 5769 N N . GLY A 1 712 ? 19.021 -20.710 -24.504 1.00 80.56 712 GLY A N 1
ATOM 5770 C CA . GLY A 1 712 ? 18.450 -20.346 -25.805 1.00 80.56 712 GLY A CA 1
ATOM 5771 C C . GLY A 1 712 ? 18.303 -21.562 -26.720 1.00 80.56 712 GLY A C 1
ATOM 5772 O O . GLY A 1 712 ? 17.192 -21.895 -27.132 1.00 80.56 712 GLY A O 1
ATOM 5773 N N . ILE A 1 713 ? 19.396 -22.315 -26.908 1.00 82.75 713 ILE A N 1
ATOM 5774 C CA . ILE A 1 713 ? 19.398 -23.563 -27.687 1.00 82.75 713 ILE A CA 1
ATOM 5775 C C . ILE A 1 713 ? 18.349 -24.535 -27.145 1.00 82.75 713 ILE A C 1
ATOM 5777 O O . ILE A 1 713 ? 17.607 -25.123 -27.917 1.00 82.75 713 ILE A O 1
ATOM 5781 N N . LYS A 1 714 ? 18.234 -24.708 -25.822 1.00 82.56 714 LYS A N 1
ATOM 5782 C CA . LYS A 1 714 ? 17.236 -25.605 -25.215 1.00 82.56 714 LYS A CA 1
ATOM 5783 C C . LYS A 1 714 ? 15.804 -25.269 -25.650 1.00 82.56 714 LYS A C 1
ATOM 5785 O O . LYS A 1 714 ? 15.049 -26.185 -25.986 1.00 82.56 714 LYS A O 1
ATOM 5790 N N . GLU A 1 715 ? 15.419 -23.997 -25.613 1.00 78.25 715 GLU A N 1
ATOM 5791 C CA . GLU A 1 715 ? 14.064 -23.579 -25.990 1.00 78.25 715 GLU A CA 1
ATOM 5792 C C . GLU A 1 715 ? 13.825 -23.741 -27.496 1.00 78.25 715 GLU A C 1
ATOM 5794 O O . GLU A 1 715 ? 12.783 -24.261 -27.906 1.00 78.25 715 GLU A O 1
ATOM 5799 N N . GLU A 1 716 ? 14.820 -23.412 -28.321 1.00 78.12 716 GLU A N 1
ATOM 5800 C CA . GLU A 1 716 ? 14.763 -23.639 -29.767 1.00 78.12 716 GLU A CA 1
ATOM 5801 C C . GLU A 1 716 ? 14.668 -25.127 -30.117 1.00 78.12 716 GLU A C 1
ATOM 5803 O O . GLU A 1 716 ? 13.844 -25.504 -30.947 1.00 78.12 716 GLU A O 1
ATOM 5808 N N . CYS A 1 717 ? 15.411 -25.997 -29.428 1.00 77.56 717 CYS A N 1
ATOM 5809 C CA . CYS A 1 717 ? 15.324 -27.452 -29.573 1.00 77.56 717 CYS A CA 1
ATOM 5810 C C . CYS A 1 717 ? 13.927 -27.973 -29.286 1.00 77.56 717 CYS A C 1
ATOM 5812 O O . CYS A 1 717 ? 13.439 -28.858 -29.982 1.00 77.56 717 CYS A O 1
ATOM 5814 N N . LYS A 1 718 ? 13.289 -27.464 -28.231 1.00 77.12 718 LYS A N 1
ATOM 5815 C CA . LYS A 1 718 ? 11.945 -27.888 -27.847 1.00 77.12 718 LYS A CA 1
ATOM 5816 C C . LYS A 1 718 ? 10.943 -27.519 -28.938 1.00 77.12 718 LYS A C 1
ATOM 5818 O O . LYS A 1 718 ? 10.152 -28.371 -29.341 1.00 77.12 718 LYS A O 1
ATOM 5823 N N . ALA A 1 719 ? 11.028 -26.289 -29.447 1.00 78.44 719 ALA A N 1
ATOM 5824 C CA . ALA A 1 719 ? 10.204 -25.820 -30.556 1.00 78.44 719 ALA A CA 1
ATOM 5825 C C . ALA A 1 719 ? 10.489 -26.598 -31.853 1.00 78.44 719 ALA A C 1
ATOM 5827 O O . ALA A 1 719 ? 9.564 -27.005 -32.554 1.00 78.44 719 ALA A O 1
ATOM 5828 N N . TYR A 1 720 ? 11.761 -26.849 -32.165 1.00 81.06 720 TYR A N 1
ATOM 5829 C CA . TYR A 1 720 ? 12.168 -27.597 -33.348 1.00 81.06 720 TYR A CA 1
ATOM 5830 C C . TYR A 1 720 ? 11.727 -29.058 -33.282 1.00 81.06 720 TYR A C 1
ATOM 5832 O O . TYR A 1 720 ? 11.121 -29.538 -34.229 1.00 81.06 720 TYR A O 1
ATOM 5840 N N . CYS A 1 721 ? 11.971 -29.753 -32.168 1.00 78.94 721 CYS A N 1
ATOM 5841 C CA . CYS A 1 721 ? 11.566 -31.144 -31.965 1.00 78.94 721 CYS A CA 1
ATOM 5842 C C . CYS A 1 721 ? 10.054 -31.304 -32.155 1.00 78.94 721 CYS A C 1
ATOM 5844 O O . CYS A 1 721 ? 9.614 -32.211 -32.855 1.00 78.94 721 CYS A O 1
ATOM 5846 N N . GLN A 1 722 ? 9.267 -30.361 -31.632 1.00 79.19 722 GLN A N 1
ATOM 5847 C CA . GLN A 1 722 ? 7.827 -30.344 -31.850 1.00 79.19 722 GLN A CA 1
ATOM 5848 C C . GLN A 1 722 ? 7.470 -30.205 -33.342 1.00 79.19 722 GLN A C 1
ATOM 5850 O O . GLN A 1 722 ? 6.752 -31.051 -33.872 1.00 79.19 722 GLN A O 1
ATOM 5855 N N . ARG A 1 723 ? 8.035 -29.216 -34.052 1.00 82.38 723 ARG A N 1
ATOM 5856 C CA . ARG A 1 723 ? 7.823 -29.046 -35.506 1.00 82.38 723 ARG A CA 1
ATOM 5857 C C . ARG A 1 723 ? 8.286 -30.260 -36.317 1.00 82.38 723 ARG A C 1
ATOM 5859 O O . ARG A 1 723 ? 7.669 -30.624 -37.317 1.00 82.38 723 ARG A O 1
ATOM 5866 N N . PHE A 1 724 ? 9.382 -30.886 -35.904 1.00 79.88 724 PHE A N 1
ATOM 5867 C CA . PHE A 1 724 ? 9.946 -32.062 -36.551 1.00 79.88 724 PHE A CA 1
ATOM 5868 C C . PHE A 1 724 ? 9.001 -33.265 -36.423 1.00 79.88 724 PHE A C 1
ATOM 5870 O O . PHE A 1 724 ? 8.694 -33.909 -37.423 1.00 79.88 724 PHE A O 1
ATOM 5877 N N . LEU A 1 725 ? 8.486 -33.535 -35.219 1.00 78.50 725 LEU A N 1
ATOM 5878 C CA . LEU A 1 725 ? 7.523 -34.614 -34.977 1.00 78.50 725 LEU A CA 1
ATOM 5879 C C . LEU A 1 725 ? 6.199 -34.378 -35.721 1.00 78.50 725 LEU A C 1
ATOM 5881 O O . LEU A 1 725 ? 5.658 -35.312 -36.314 1.00 78.50 725 LEU A O 1
ATOM 5885 N N . GLU A 1 726 ? 5.718 -33.130 -35.745 1.00 79.88 726 GLU A N 1
ATOM 5886 C CA . GLU A 1 726 ? 4.511 -32.723 -36.476 1.00 79.88 726 GLU A CA 1
ATOM 5887 C C . GLU A 1 726 ? 4.665 -32.919 -37.993 1.00 79.88 726 GLU A C 1
ATOM 5889 O O . GLU A 1 726 ? 3.800 -33.518 -38.630 1.00 79.88 726 GLU A O 1
ATOM 5894 N N . SER A 1 727 ? 5.784 -32.470 -38.573 1.00 78.62 727 SER A N 1
ATOM 5895 C CA . SER A 1 727 ? 6.050 -32.574 -40.020 1.00 78.62 727 SER A CA 1
ATOM 5896 C C . SER A 1 727 ? 6.254 -34.006 -40.519 1.00 78.62 727 SER A C 1
ATOM 5898 O O . SER A 1 727 ? 6.039 -34.271 -41.699 1.00 78.62 727 SER A O 1
ATOM 5900 N N . HIS A 1 728 ? 6.627 -34.933 -39.634 1.00 75.31 728 HIS A N 1
ATOM 5901 C CA . HIS A 1 728 ? 6.830 -36.343 -39.968 1.00 75.31 728 HIS A CA 1
ATOM 5902 C C . HIS A 1 728 ? 5.676 -37.248 -39.499 1.00 75.31 728 HIS A C 1
ATOM 5904 O O . HIS A 1 728 ? 5.781 -38.464 -39.621 1.00 75.31 728 HIS A O 1
ATOM 5910 N N . HIS A 1 729 ? 4.568 -36.690 -38.990 1.00 75.06 729 HIS A N 1
ATOM 5911 C CA . HIS A 1 729 ? 3.397 -37.445 -38.513 1.00 75.06 729 HIS A CA 1
ATOM 5912 C C . HIS A 1 729 ? 3.732 -38.553 -37.497 1.00 75.06 729 HIS A C 1
ATOM 5914 O O . HIS A 1 729 ? 3.148 -39.638 -37.522 1.00 75.06 729 HIS A O 1
ATOM 5920 N N . VAL A 1 730 ? 4.692 -38.306 -36.601 1.00 71.88 730 VAL A N 1
ATOM 5921 C CA . VAL A 1 730 ? 5.100 -39.311 -35.613 1.00 71.88 730 VAL A CA 1
ATOM 5922 C C . VAL A 1 730 ? 4.194 -39.233 -34.388 1.00 71.88 730 VAL A C 1
ATOM 5924 O O . VAL A 1 730 ? 4.412 -38.426 -33.486 1.00 71.88 730 VAL A O 1
ATOM 5927 N N . GLU A 1 731 ? 3.158 -40.070 -34.349 1.00 67.31 731 GLU A N 1
ATOM 5928 C CA . GLU A 1 731 ? 2.253 -40.164 -33.200 1.00 67.31 731 GLU A CA 1
ATOM 5929 C C . GLU A 1 731 ? 2.897 -40.940 -32.033 1.00 67.31 731 GLU A C 1
ATOM 5931 O O . GLU A 1 731 ? 3.473 -42.012 -32.217 1.00 67.31 731 GLU A O 1
ATOM 5936 N N . GLY A 1 732 ? 2.779 -40.410 -30.808 1.00 64.62 732 GLY A N 1
ATOM 5937 C CA . GLY A 1 732 ? 3.134 -41.126 -29.573 1.00 64.62 732 GLY A CA 1
ATOM 5938 C C . GLY A 1 732 ? 4.558 -40.931 -29.033 1.00 64.62 732 GLY A C 1
ATOM 5939 O O . GLY A 1 732 ? 4.900 -41.577 -28.046 1.00 64.62 732 GLY A O 1
ATOM 5940 N N . LEU A 1 733 ? 5.373 -40.047 -29.619 1.00 63.31 733 LEU A N 1
ATOM 5941 C CA . LEU A 1 733 ? 6.670 -39.645 -29.056 1.00 63.31 733 LEU A CA 1
ATOM 5942 C C . LEU A 1 733 ? 6.568 -38.291 -28.354 1.00 63.31 733 LEU A C 1
ATOM 5944 O O . LEU A 1 733 ? 6.000 -37.344 -28.897 1.00 63.31 733 LEU A O 1
ATOM 5948 N N . ASN A 1 734 ? 7.154 -38.180 -27.162 1.00 66.12 734 ASN A N 1
ATOM 5949 C CA . ASN A 1 734 ? 7.265 -36.911 -26.453 1.00 66.12 734 ASN A CA 1
ATOM 5950 C C . ASN A 1 734 ? 8.662 -36.313 -26.688 1.00 66.12 734 ASN A C 1
ATOM 5952 O O . ASN A 1 734 ? 9.659 -37.033 -26.676 1.00 66.12 734 ASN A O 1
ATOM 5956 N N . CYS A 1 735 ? 8.771 -34.989 -26.839 1.00 61.75 735 CYS A N 1
ATOM 5957 C CA . CYS A 1 735 ? 10.062 -34.289 -26.878 1.00 61.75 735 CYS A CA 1
ATOM 5958 C C . CYS A 1 735 ? 10.965 -34.666 -25.682 1.00 61.75 735 CYS A C 1
ATOM 5960 O O . CYS A 1 735 ? 12.189 -34.696 -25.816 1.00 61.75 735 CYS A O 1
ATOM 5962 N N . CYS A 1 736 ? 10.361 -34.998 -24.535 1.00 58.41 736 CYS A N 1
ATOM 5963 C CA . CYS A 1 736 ? 11.039 -35.485 -23.332 1.00 58.41 736 CYS A CA 1
ATOM 5964 C C . CYS A 1 736 ? 11.784 -36.821 -23.515 1.00 58.41 736 CYS A C 1
ATOM 5966 O O . CYS A 1 736 ? 12.726 -37.080 -22.774 1.00 58.41 736 CYS A O 1
ATOM 5968 N N . ASP A 1 737 ? 11.429 -37.643 -24.507 1.00 62.28 737 ASP A N 1
ATOM 5969 C CA . ASP A 1 737 ? 12.116 -38.915 -24.784 1.00 62.28 737 ASP A CA 1
ATOM 5970 C C . ASP A 1 737 ? 13.488 -38.706 -25.455 1.00 62.28 737 ASP A C 1
ATOM 5972 O O . ASP A 1 737 ? 14.284 -39.640 -25.578 1.00 62.28 737 ASP A O 1
ATOM 5976 N N . TYR A 1 738 ? 13.764 -37.481 -25.920 1.00 61.53 738 TYR A N 1
ATOM 5977 C CA . TYR A 1 738 ? 14.949 -37.134 -26.710 1.00 61.53 738 TYR A CA 1
ATOM 5978 C C . TYR A 1 738 ? 15.757 -35.970 -26.129 1.00 61.53 738 TYR A C 1
ATOM 5980 O O . TYR A 1 738 ? 16.937 -35.838 -26.464 1.00 61.53 738 TYR A O 1
ATOM 5988 N N . LEU A 1 739 ? 15.139 -35.157 -25.268 1.00 63.16 739 LEU A N 1
ATOM 5989 C CA . LEU A 1 739 ? 15.728 -33.997 -24.606 1.00 63.16 739 LEU A CA 1
ATOM 5990 C C . LEU A 1 739 ? 15.597 -34.151 -23.089 1.00 63.16 739 LEU A C 1
ATOM 5992 O O . LEU A 1 739 ? 14.493 -34.246 -22.553 1.00 63.16 739 LEU A O 1
ATOM 5996 N N . SER A 1 740 ? 16.720 -34.096 -22.378 1.00 62.28 740 SER A N 1
ATOM 5997 C CA . SER A 1 740 ? 16.724 -34.126 -20.914 1.00 62.28 740 SER A CA 1
ATOM 5998 C C . SER A 1 740 ? 16.512 -32.724 -20.363 1.00 62.28 740 SER A C 1
ATOM 6000 O O . SER A 1 740 ? 17.442 -31.965 -20.094 1.00 62.28 740 SER A O 1
ATOM 6002 N N . ILE A 1 741 ? 15.238 -32.346 -20.288 1.00 55.28 741 ILE A N 1
ATOM 6003 C CA . ILE A 1 741 ? 14.795 -30.981 -19.976 1.00 55.28 741 ILE A CA 1
ATOM 6004 C C . ILE A 1 741 ? 14.720 -30.736 -18.461 1.00 55.28 741 ILE A C 1
ATOM 6006 O O . ILE A 1 741 ? 14.786 -29.578 -18.030 1.00 55.28 741 ILE A O 1
ATOM 6010 N N . ASP A 1 742 ? 14.596 -31.801 -17.664 1.00 56.38 742 ASP A N 1
ATOM 6011 C CA . ASP A 1 742 ? 14.112 -31.713 -16.285 1.00 56.38 742 ASP A CA 1
ATOM 6012 C C . ASP A 1 742 ? 15.170 -31.357 -15.237 1.00 56.38 742 ASP A C 1
ATOM 6014 O O . ASP A 1 742 ? 14.820 -30.693 -14.269 1.00 56.38 742 ASP A O 1
ATOM 6018 N N . TRP A 1 743 ? 16.450 -31.698 -15.423 1.00 56.88 743 TRP A N 1
ATOM 6019 C CA . TRP A 1 743 ? 17.501 -31.339 -14.450 1.00 56.88 743 TRP A CA 1
ATOM 6020 C C . TRP A 1 743 ? 18.034 -29.903 -14.612 1.00 56.88 743 TRP A C 1
ATOM 6022 O O . TRP A 1 743 ? 18.771 -29.422 -13.757 1.00 56.88 743 TRP A O 1
ATOM 6032 N N . LEU A 1 744 ? 17.685 -29.225 -15.713 1.00 50.81 744 LEU A N 1
ATOM 6033 C CA . LEU A 1 744 ? 18.019 -27.815 -15.967 1.00 50.81 744 LEU A CA 1
ATOM 6034 C C . LEU A 1 744 ? 17.030 -26.831 -15.309 1.00 50.81 744 LEU A C 1
ATOM 6036 O O . LEU A 1 744 ? 17.223 -25.623 -15.440 1.00 50.81 744 LEU A O 1
ATOM 6040 N N . LYS A 1 745 ? 15.954 -27.334 -14.693 1.00 49.50 745 LYS A N 1
ATOM 6041 C CA . LYS A 1 745 ? 15.031 -26.566 -13.841 1.00 49.50 745 LYS A CA 1
ATOM 6042 C C . LYS A 1 745 ? 15.633 -26.425 -12.448 1.00 49.50 745 LYS A C 1
ATOM 6044 O O . LYS A 1 745 ? 15.449 -25.340 -11.858 1.00 49.50 745 LYS A O 1
#

Foldseek 3Di:
DLPDDDPCNLLDLDLVSDDAPVCCLLDPCPPPLLVQCLDDDPSNLAFEEEAAPQQCLSNSLLNSLVVCVPPVNQAAELLPPDSAAAAAACAPELVLCPPVLDLQLLLLLLLLLVLLSQQLDPVWPHHDDPVCCVPRNPPNHSNVSSNVLSVPVVCVVVSSVCSVVSLQRCLVTVPAAYEHHYPNLLPRCCNHLPQQAPVNVVVDPPDDDSSRSNSLSNQSSNLNSQVVNCVSYVSYRYHYYDYLLSLVVNDDPCNVVSCSNYRYRDDDLVNLVVSVQSSLVSDDQVLFLQSPDPDSVCRHQVDQWAFDPQAADPVRHTDIDGPSQLLCLLALNHSSLSSLLSSQSSVVSNDPCLSVDDPVVSSVSSNVSSLVSSLVRVVVLQSSDVNRYDPVVVLVQVVQDQAQKAFPVRCVVGDQLVQLLCQQQQQKWAWDQDPVDPPRWIWIAGHHHSNDNSPDPPGDDDGRIMGGRPSSVVSCVVVVNPPVVSRYDHHDDDGHGGIDDDDPPPLLDLQLQAFQDFPDCQCQAADPQEPGRPVVLSCLLNVVCSPCSVVLLVVLLVVLLVLLLLVLVLVVLQVCVVVVHDPSDPVNNVVSVVVCVVVQVPLCLSHHQDPDSDPVSSVSVSVLSSLLLNLLLCCLWQVDDLQLVCCSHPDPDRRHPPDDRDPDPPSLVVCVNRHRDHLSPDPQPPDPVSNLVSNVVRLNRGRNSSVVSSVSSNVVLQVSVVVVCVVRVPPDDDSVVRTVPPSND

pLDDT: mean 81.8, std 12.7, range [36.38, 97.94]

Secondary structure (DSSP, 8-state):
------HHHHT--SGGG--TTTSGGGS---SHHHHHHT--STT----EEEE-TTSSHHHHHHHHHHHHHSGGG-PEESSTT-SSEE-----S-GGGGTT--SHHHHHHHHHHHHHHHHHT-TTSS----HHHHHHHTT---HHHHHHHHHH-HHHHHHHHHTHHHHHHHHHHH--S-EEEEEE-TTTTTHHHH---BHHHHHHSSSS--HHHHHHHHHHHHHHHHHHHHHTT-TTEEEEEEEEGGGGGG--STTHHHHHHTEEE----HHHHHHHHHHHHHHS-TTTSSSTT-SSHHHHHHS-SEEEEEEEE-TTSPEEEEEHHHHHHHTTTS-HHHHHHHHHHHHHHHHSHHHHHS-HHHHHHHHHHHHHHHHHHHHHHHHHHSSSB--HHHHHHHHHT-SSSEEEHHHHTTS-HHHHHHHHHTTSEEEEEE-SS-SSS-EEEE-PPTTSS-TT---PPPP-SEEEE-GGGTHHHHTTT-STTSTTS-SS---STT-EEPPPPP-TTSHHHHS-S--STTTTTS-BTTBSS-HHHHHHHHHHTTTTTHHHHHHHHHHHHHHHHHHHHHHHHHHHHHHTT-S---HHHHHHHHHHHHHHHTTTTTTSPBPSS-SHHHHHHHHHHHHHHHHHHHHHHTS---HHHHHHHHH-SSPP-TTSPPPSSSHHHHHHHHHH---S--SSPPSSHHHHHHHHHHHHHTS-HHHHHHHHHHHHHHHHHHHHHHHHTT-TT--GGGT---GGG-